Protein AF-0000000080749777 (afdb_homodimer)

Structure (mmCIF, N/CA/C/O backbone):
data_AF-0000000080749777-model_v1
#
loop_
_entity.id
_entity.type
_entity.pdbx_description
1 polymer 'Candida glabrata strain CBS138 chromosome D complete sequence'
#
loop_
_atom_site.group_PDB
_atom_site.id
_atom_site.type_symbol
_atom_site.label_atom_id
_atom_site.label_alt_id
_atom_site.label_comp_id
_atom_site.label_asym_id
_atom_site.label_entity_id
_atom_site.label_seq_id
_atom_site.pdbx_PDB_ins_code
_atom_site.Cartn_x
_atom_site.Cartn_y
_atom_site.Cartn_z
_atom_site.occupancy
_atom_site.B_iso_or_equiv
_atom_site.auth_seq_id
_atom_site.auth_comp_id
_atom_site.auth_asym_id
_atom_site.auth_atom_id
_atom_site.pdbx_PDB_model_num
ATOM 1 N N . MET A 1 1 ? -12.281 -10.703 10.578 1 94.44 1 MET A N 1
ATOM 2 C CA . MET A 1 1 ? -11.086 -11.383 10.086 1 94.44 1 MET A CA 1
ATOM 3 C C . MET A 1 1 ? -10.078 -10.383 9.539 1 94.44 1 MET A C 1
ATOM 5 O O . MET A 1 1 ? -10.461 -9.375 8.938 1 94.44 1 MET A O 1
ATOM 9 N N . LYS A 1 2 ? -8.875 -10.625 9.867 1 98.19 2 LYS A N 1
ATOM 10 C CA . LYS A 1 2 ? -7.801 -9.734 9.438 1 98.19 2 LYS A CA 1
ATOM 11 C C . LYS A 1 2 ? -6.789 -10.477 8.562 1 98.19 2 LYS A C 1
ATOM 13 O O . LYS A 1 2 ? -6.273 -11.523 8.961 1 98.19 2 LYS A O 1
ATOM 18 N N . VAL A 1 3 ? -6.469 -9.906 7.367 1 98.81 3 VAL A N 1
ATOM 19 C CA . VAL A 1 3 ? -5.488 -10.516 6.477 1 98.81 3 VAL A CA 1
ATOM 20 C C . VAL A 1 3 ? -4.129 -9.852 6.664 1 98.81 3 VAL A C 1
ATOM 22 O O . VAL A 1 3 ? -4.043 -8.633 6.836 1 98.81 3 VAL A O 1
ATOM 25 N N . GLY A 1 4 ? -3.109 -10.656 6.734 1 98.88 4 GLY A N 1
ATOM 26 C CA . GLY A 1 4 ? -1.73 -10.195 6.656 1 98.88 4 GLY A CA 1
ATOM 27 C C . GLY A 1 4 ? -1.115 -10.391 5.281 1 98.88 4 GLY A C 1
ATOM 28 O O . GLY A 1 4 ? -1.207 -11.477 4.703 1 98.88 4 GLY A O 1
ATOM 29 N N . ILE A 1 5 ? -0.534 -9.383 4.758 1 98.81 5 ILE A N 1
ATOM 30 C CA . ILE A 1 5 ? 0.085 -9.445 3.438 1 98.81 5 ILE A CA 1
ATOM 31 C C . ILE A 1 5 ? 1.6 -9.297 3.57 1 98.81 5 ILE A C 1
ATOM 33 O O . ILE A 1 5 ? 2.09 -8.297 4.09 1 98.81 5 ILE A O 1
ATOM 37 N N . ILE A 1 6 ? 2.295 -10.312 3.191 1 98.69 6 ILE A N 1
ATOM 38 C CA . ILE A 1 6 ? 3.721 -10.094 2.967 1 98.69 6 ILE A CA 1
ATOM 39 C C . ILE A 1 6 ? 3.93 -9.344 1.657 1 98.69 6 ILE A C 1
ATOM 41 O O . ILE A 1 6 ? 3.811 -9.914 0.574 1 98.69 6 ILE A O 1
ATOM 45 N N . GLY A 1 7 ? 4.199 -8.039 1.836 1 97.31 7 GLY A N 1
ATOM 46 C CA . GLY A 1 7 ? 4.441 -7.141 0.717 1 97.31 7 GLY A CA 1
ATOM 47 C C . GLY A 1 7 ? 5.906 -6.789 0.537 1 97.31 7 GLY A C 1
ATOM 48 O O . GLY A 1 7 ? 6.777 -7.43 1.124 1 97.31 7 GLY A O 1
ATOM 49 N N . GLY A 1 8 ? 6.156 -5.871 -0.365 1 93.38 8 GLY A N 1
ATOM 50 C CA . GLY A 1 8 ? 7.527 -5.543 -0.73 1 93.38 8 GLY A CA 1
ATOM 51 C C . GLY A 1 8 ? 8.109 -6.484 -1.765 1 93.38 8 GLY A C 1
ATOM 52 O O . GLY A 1 8 ? 9.234 -6.281 -2.236 1 93.38 8 GLY A O 1
ATOM 53 N N . ILE A 1 9 ? 7.465 -7.605 -2.033 1 93.12 9 ILE A N 1
ATOM 54 C CA . ILE A 1 9 ? 7.812 -8.5 -3.133 1 93.12 9 ILE A CA 1
ATOM 55 C C . ILE A 1 9 ? 7.312 -7.91 -4.453 1 93.12 9 ILE A C 1
ATOM 57 O O . ILE A 1 9 ? 6.559 -8.562 -5.18 1 93.12 9 ILE A O 1
ATOM 61 N N . GLY A 1 10 ? 7.727 -6.645 -4.633 1 90.44 10 GLY A N 1
ATOM 62 C CA . GLY A 1 10 ? 7.305 -5.668 -5.625 1 90.44 10 GLY A CA 1
ATOM 63 C C . GLY A 1 10 ? 6.359 -4.621 -5.066 1 90.44 10 GLY A C 1
ATOM 64 O O . GLY A 1 10 ? 5.215 -4.93 -4.73 1 90.44 10 GLY A O 1
ATOM 65 N N . PRO A 1 11 ? 6.871 -3.432 -4.824 1 93.25 11 PRO A N 1
ATOM 66 C CA . PRO A 1 11 ? 6.066 -2.344 -4.266 1 93.25 11 PRO A CA 1
ATOM 67 C C . PRO A 1 11 ? 4.777 -2.1 -5.047 1 93.25 11 PRO A C 1
ATOM 69 O O . PRO A 1 11 ? 3.719 -1.89 -4.453 1 93.25 11 PRO A O 1
ATOM 72 N N . GLU A 1 12 ? 4.859 -2.213 -6.371 1 91.81 12 GLU A N 1
ATOM 73 C CA . GLU A 1 12 ? 3.689 -2 -7.215 1 91.81 12 GLU A CA 1
ATOM 74 C C . GLU A 1 12 ? 2.66 -3.111 -7.023 1 91.81 12 GLU A C 1
ATOM 76 O O . GLU A 1 12 ? 1.458 -2.848 -6.961 1 91.81 12 GLU A O 1
ATOM 81 N N . ALA A 1 13 ? 3.148 -4.316 -6.941 1 93.38 13 ALA A N 1
ATOM 82 C CA . ALA A 1 13 ? 2.252 -5.441 -6.676 1 93.38 13 ALA A CA 1
ATOM 83 C C . ALA A 1 13 ? 1.589 -5.305 -5.309 1 93.38 13 ALA A C 1
ATOM 85 O O . ALA A 1 13 ? 0.398 -5.586 -5.16 1 93.38 13 ALA A O 1
ATOM 86 N N . THR A 1 14 ? 2.338 -4.848 -4.328 1 97.06 14 THR A N 1
ATOM 87 C CA . THR A 1 14 ? 1.826 -4.672 -2.975 1 97.06 14 THR A CA 1
ATOM 88 C C . THR A 1 14 ? 0.667 -3.68 -2.961 1 97.06 14 THR A C 1
ATOM 90 O O . THR A 1 14 ? -0.399 -3.969 -2.412 1 97.06 14 THR A O 1
ATOM 93 N N . THR A 1 15 ? 0.867 -2.5 -3.635 1 97.12 15 THR A N 1
ATOM 94 C CA . THR A 1 15 ? -0.174 -1.479 -3.639 1 97.12 15 THR A CA 1
ATOM 95 C C . THR A 1 15 ? -1.373 -1.932 -4.469 1 97.12 15 THR A C 1
ATOM 97 O O . THR A 1 15 ? -2.518 -1.61 -4.141 1 97.12 15 THR A O 1
ATOM 100 N N . HIS A 1 16 ? -1.115 -2.668 -5.516 1 94.94 16 HIS A N 1
ATOM 101 C CA . HIS A 1 16 ? -2.199 -3.225 -6.316 1 94.94 16 HIS A CA 1
ATOM 102 C C . HIS A 1 16 ? -3.074 -4.16 -5.488 1 94.94 16 HIS A C 1
ATOM 104 O O . HIS A 1 16 ? -4.301 -4.051 -5.508 1 94.94 16 HIS A O 1
ATOM 110 N N . TYR A 1 17 ? -2.447 -5.09 -4.746 1 97.75 17 TYR A N 1
ATOM 111 C CA . TYR A 1 17 ? -3.186 -5.992 -3.869 1 97.75 17 TYR A CA 1
ATOM 112 C C . TYR A 1 17 ? -3.996 -5.211 -2.842 1 97.75 17 TYR A C 1
ATOM 114 O O . TYR A 1 17 ? -5.188 -5.469 -2.654 1 97.75 17 TYR A O 1
ATOM 122 N N . TYR A 1 18 ? -3.346 -4.27 -2.201 1 98.31 18 TYR A N 1
ATOM 123 C CA . TYR A 1 18 ? -3.955 -3.479 -1.138 1 98.31 18 TYR A CA 1
ATOM 124 C C . TYR A 1 18 ? -5.234 -2.807 -1.623 1 98.31 18 TYR A C 1
ATOM 126 O O . TYR A 1 18 ? -6.297 -2.971 -1.018 1 98.31 18 TYR A O 1
ATOM 134 N N . ILE A 1 19 ? -5.195 -2.117 -2.754 1 97.69 19 ILE A N 1
ATOM 135 C CA . ILE A 1 19 ? -6.32 -1.354 -3.285 1 97.69 19 ILE A CA 1
ATOM 136 C C . ILE A 1 19 ? -7.383 -2.311 -3.818 1 97.69 19 ILE A C 1
ATOM 138 O O . ILE A 1 19 ? -8.578 -2.109 -3.59 1 97.69 19 ILE A O 1
ATOM 142 N N . SER A 1 20 ? -6.922 -3.357 -4.516 1 97.62 20 SER A N 1
ATOM 143 C CA . SER A 1 20 ? -7.859 -4.293 -5.125 1 97.62 20 SER A CA 1
ATOM 144 C C . SER A 1 20 ? -8.664 -5.039 -4.066 1 97.62 20 SER A C 1
ATOM 146 O O . SER A 1 20 ? -9.867 -5.254 -4.227 1 97.62 20 SER A O 1
ATOM 148 N N . ILE A 1 21 ? -8.023 -5.434 -2.949 1 98.56 21 ILE A N 1
ATOM 149 C CA . ILE A 1 21 ? -8.711 -6.125 -1.867 1 98.56 21 ILE A CA 1
ATOM 150 C C . ILE A 1 21 ? -9.781 -5.215 -1.273 1 98.56 21 ILE A C 1
ATOM 152 O O . ILE A 1 21 ? -10.914 -5.648 -1.044 1 98.56 21 ILE A O 1
ATOM 156 N N . ILE A 1 22 ? -9.453 -3.967 -1.083 1 98.19 22 ILE A N 1
ATOM 157 C CA . ILE A 1 22 ? -10.383 -3.006 -0.507 1 98.19 22 ILE A CA 1
ATOM 158 C C . ILE A 1 22 ? -11.602 -2.861 -1.418 1 98.19 22 ILE A C 1
ATOM 160 O O . ILE A 1 22 ? -12.742 -3.012 -0.97 1 98.19 22 ILE A O 1
ATOM 164 N N . LYS A 1 23 ? -11.336 -2.59 -2.691 1 97.5 23 LYS A N 1
ATOM 165 C CA . LYS A 1 23 ? -12.422 -2.359 -3.641 1 97.5 23 LYS A CA 1
ATOM 166 C C . LYS A 1 23 ? -13.328 -3.582 -3.75 1 97.5 23 LYS A C 1
ATOM 168 O O . LYS A 1 23 ? -14.547 -3.461 -3.684 1 97.5 23 LYS A O 1
ATOM 173 N N . GLN A 1 24 ? -12.727 -4.727 -3.883 1 98.12 24 GLN A N 1
ATOM 174 C CA . GLN A 1 24 ? -13.508 -5.953 -4.039 1 98.12 24 GLN A CA 1
ATOM 175 C C . GLN A 1 24 ? -14.25 -6.297 -2.756 1 98.12 24 GLN A C 1
ATOM 177 O O . GLN A 1 24 ? -15.367 -6.82 -2.803 1 98.12 24 GLN A O 1
ATOM 182 N N . PHE A 1 25 ? -13.695 -6.059 -1.608 1 98.38 25 PHE A N 1
ATOM 183 C CA . PHE A 1 25 ? -14.359 -6.281 -0.329 1 98.38 25 PHE A CA 1
ATOM 184 C C . PHE A 1 25 ? -15.602 -5.41 -0.204 1 98.38 25 PHE A C 1
ATOM 186 O O . PHE A 1 25 ? -16.672 -5.895 0.178 1 98.38 25 PHE A O 1
ATOM 193 N N . GLN A 1 26 ? -15.422 -4.156 -0.52 1 97.69 26 GLN A N 1
ATOM 194 C CA . GLN A 1 26 ? -16.547 -3.227 -0.47 1 97.69 26 GLN A CA 1
ATOM 195 C C . GLN A 1 26 ? -17.672 -3.672 -1.403 1 97.69 26 GLN A C 1
ATOM 197 O O . GLN A 1 26 ? -18.844 -3.602 -1.043 1 97.69 26 GLN A O 1
ATOM 202 N N . ASP A 1 27 ? -17.297 -4.109 -2.602 1 97.19 27 ASP A N 1
ATOM 203 C CA . ASP A 1 27 ? -18.281 -4.656 -3.531 1 97.19 27 ASP A CA 1
ATOM 204 C C . ASP A 1 27 ? -19 -5.855 -2.924 1 97.19 27 ASP A C 1
ATOM 206 O O . ASP A 1 27 ? -20.234 -5.969 -3.023 1 97.19 27 ASP A O 1
ATOM 210 N N . ALA A 1 28 ? -18.25 -6.727 -2.293 1 97.06 28 ALA A N 1
ATOM 211 C CA . ALA A 1 28 ? -18.781 -7.965 -1.742 1 97.06 28 ALA A CA 1
ATOM 212 C C . ALA A 1 28 ? -19.75 -7.68 -0.593 1 97.06 28 ALA A C 1
ATOM 214 O O . ALA A 1 28 ? -20.781 -8.344 -0.459 1 97.06 28 ALA A O 1
ATOM 215 N N . VAL A 1 29 ? -19.453 -6.707 0.212 1 96.31 29 VAL A N 1
ATOM 216 C CA . VAL A 1 29 ? -20.266 -6.426 1.382 1 96.31 29 VAL A CA 1
ATOM 217 C C . VAL A 1 29 ? -21.359 -5.414 1.019 1 96.31 29 VAL A C 1
ATOM 219 O O . VAL A 1 29 ? -22.266 -5.156 1.812 1 96.31 29 VAL A O 1
ATOM 222 N N . GLY A 1 30 ? -21.266 -4.77 -0.075 1 95.88 30 GLY A N 1
ATOM 223 C CA . GLY A 1 30 ? -22.281 -3.859 -0.574 1 95.88 30 GLY A CA 1
ATOM 224 C C . GLY A 1 30 ? -22.203 -2.484 0.061 1 95.88 30 GLY A C 1
ATOM 225 O O . GLY A 1 30 ? -23.234 -1.843 0.279 1 95.88 30 GLY A O 1
ATOM 226 N N . SER A 1 31 ? -21.031 -2.068 0.499 1 95.31 31 SER A N 1
ATOM 227 C CA . SER A 1 31 ? -20.875 -0.761 1.127 1 95.31 31 SER A CA 1
ATOM 228 C C . SER A 1 31 ? -19.516 -0.159 0.797 1 95.31 31 SER A C 1
ATOM 230 O O . SER A 1 31 ? -18.484 -0.842 0.878 1 95.31 31 SER A O 1
ATOM 232 N N . ASP A 1 32 ? -19.547 1.083 0.42 1 93.06 32 ASP A N 1
ATOM 233 C CA . ASP A 1 32 ? -18.297 1.794 0.178 1 93.06 32 ASP A CA 1
ATOM 234 C C . ASP A 1 32 ? -17.797 2.488 1.446 1 93.06 32 ASP A C 1
ATOM 236 O O . ASP A 1 32 ? -16.812 3.225 1.414 1 93.06 32 ASP A O 1
ATOM 240 N N . LYS A 1 33 ? -18.484 2.289 2.578 1 93.69 33 LYS A N 1
ATOM 241 C CA . LYS A 1 33 ? -18.156 2.975 3.828 1 93.69 33 LYS A CA 1
ATOM 242 C C . LYS A 1 33 ? -17.578 2.006 4.848 1 93.69 33 LYS A C 1
ATOM 244 O O . LYS A 1 33 ? -17.844 2.115 6.047 1 93.69 33 LYS A O 1
ATOM 249 N N . VAL A 1 34 ? -16.953 0.989 4.309 1 95.5 34 VAL A N 1
ATOM 250 C CA . VAL A 1 34 ? -16.25 0.031 5.16 1 95.5 34 VAL A CA 1
ATOM 251 C C . VAL A 1 34 ? -14.914 -0.342 4.527 1 95.5 34 VAL A C 1
ATOM 253 O O . VAL A 1 34 ? -14.781 -0.369 3.303 1 95.5 34 VAL A O 1
ATOM 256 N N . LEU A 1 35 ? -13.914 -0.545 5.324 1 97.38 35 LEU A N 1
ATOM 257 C CA . LEU A 1 35 ? -12.625 -1.068 4.887 1 97.38 35 LEU A CA 1
ATOM 258 C C . LEU A 1 35 ? -12.297 -2.369 5.609 1 97.38 35 LEU A C 1
ATOM 260 O O . LEU A 1 35 ? -12.578 -2.514 6.801 1 97.38 35 LEU A O 1
ATOM 264 N N . PRO A 1 36 ? -11.695 -3.344 4.902 1 97.69 36 PRO A N 1
ATOM 265 C CA . PRO A 1 36 ? -11.211 -4.543 5.594 1 97.69 36 PRO A CA 1
ATOM 266 C C . PRO A 1 36 ? -10.008 -4.262 6.496 1 97.69 36 PRO A C 1
ATOM 268 O O . PRO A 1 36 ? -9.242 -3.332 6.238 1 97.69 36 PRO A O 1
ATOM 271 N N . GLU A 1 37 ? -9.875 -4.996 7.531 1 95.62 37 GLU A N 1
ATOM 272 C CA . GLU A 1 37 ? -8.688 -4.93 8.367 1 95.62 37 GLU A CA 1
ATOM 273 C C . GLU A 1 37 ? -7.512 -5.656 7.711 1 95.62 37 GLU A C 1
ATOM 275 O O . GLU A 1 37 ? -7.629 -6.824 7.34 1 95.62 37 GLU A O 1
ATOM 280 N N . MET A 1 38 ? -6.422 -4.98 7.555 1 98.62 38 MET A N 1
ATOM 281 C CA . MET A 1 38 ? -5.254 -5.57 6.91 1 98.62 38 MET A CA 1
ATOM 282 C C . MET A 1 38 ? -3.969 -5.125 7.598 1 98.62 38 MET A C 1
ATOM 284 O O . MET A 1 38 ? -3.904 -4.023 8.148 1 98.62 38 MET A O 1
ATOM 288 N N . VAL A 1 39 ? -3.033 -5.949 7.594 1 98.88 39 VAL A N 1
ATOM 289 C CA . VAL A 1 39 ? -1.67 -5.574 7.949 1 98.88 39 VAL A CA 1
ATOM 290 C C . VAL A 1 39 ? -0.709 -6 6.844 1 98.88 39 VAL A C 1
ATOM 292 O O . VAL A 1 39 ? -0.831 -7.102 6.297 1 98.88 39 VAL A O 1
ATOM 295 N N . VAL A 1 40 ? 0.157 -5.109 6.414 1 98.88 40 VAL A N 1
ATOM 296 C CA . VAL A 1 40 ? 1.143 -5.367 5.371 1 98.88 40 VAL A CA 1
ATOM 297 C C . VAL A 1 40 ? 2.549 -5.344 5.969 1 98.88 40 VAL A C 1
ATOM 299 O O . VAL A 1 40 ? 2.949 -4.355 6.586 1 98.88 40 VAL A O 1
ATOM 302 N N . GLU A 1 41 ? 3.254 -6.422 5.902 1 98.81 41 GLU A N 1
ATOM 303 C CA . GLU A 1 41 ? 4.688 -6.484 6.176 1 98.81 41 GLU A CA 1
ATOM 304 C C . GLU A 1 41 ? 5.5 -6.359 4.891 1 98.81 41 GLU A C 1
ATOM 306 O O . GLU A 1 41 ? 5.562 -7.297 4.094 1 98.81 41 GLU A O 1
ATOM 311 N N . SER A 1 42 ? 6.086 -5.188 4.711 1 98.56 42 SER A N 1
ATOM 312 C CA . SER A 1 42 ? 6.828 -4.914 3.486 1 98.56 42 SER A CA 1
ATOM 313 C C . SER A 1 42 ? 8.305 -5.266 3.643 1 98.56 42 SER A C 1
ATOM 315 O O . SER A 1 42 ? 9.047 -4.555 4.32 1 98.56 42 SER A O 1
ATOM 317 N N . ILE A 1 43 ? 8.719 -6.285 2.971 1 98 43 ILE A N 1
ATOM 318 C CA . ILE A 1 43 ? 10.094 -6.754 3.078 1 98 43 ILE A CA 1
ATOM 319 C C . ILE A 1 43 ? 10.93 -6.184 1.93 1 98 43 ILE A C 1
ATOM 321 O O . ILE A 1 43 ? 10.398 -5.488 1.058 1 98 43 ILE A O 1
ATOM 325 N N . ASN A 1 44 ? 12.219 -6.395 2 1 97.5 44 ASN A N 1
ATOM 326 C CA . ASN A 1 44 ? 13.133 -6.027 0.924 1 97.5 44 ASN A CA 1
ATOM 327 C C . ASN A 1 44 ? 13.281 -7.152 -0.096 1 97.5 44 ASN A C 1
ATOM 329 O O . ASN A 1 44 ? 14.07 -8.078 0.105 1 97.5 44 ASN A O 1
ATOM 333 N N . MET A 1 45 ? 12.617 -7.016 -1.228 1 95.88 45 MET A N 1
ATOM 334 C CA . MET A 1 45 ? 12.594 -8.078 -2.229 1 95.88 45 MET A CA 1
ATOM 335 C C . MET A 1 45 ? 13.992 -8.336 -2.781 1 95.88 45 MET A C 1
ATOM 337 O O . MET A 1 45 ? 14.305 -9.453 -3.189 1 95.88 45 MET A O 1
ATOM 341 N N . TYR A 1 46 ? 14.805 -7.32 -2.865 1 95.5 46 TYR A N 1
ATOM 342 C CA . TYR A 1 46 ? 16.141 -7.477 -3.426 1 95.5 46 TYR A CA 1
ATOM 343 C C . TYR A 1 46 ? 17 -8.352 -2.531 1 95.5 46 TYR A C 1
ATOM 345 O O . TYR A 1 46 ? 17.828 -9.133 -3.02 1 95.5 46 TYR A O 1
ATOM 353 N N . HIS A 1 47 ? 16.828 -8.141 -1.251 1 96.62 47 HIS A N 1
ATOM 354 C CA . HIS A 1 47 ? 17.5 -9.039 -0.317 1 96.62 47 HIS A CA 1
ATOM 355 C C . HIS A 1 47 ? 17.031 -10.477 -0.514 1 96.62 47 HIS A C 1
ATOM 357 O O . HIS A 1 47 ? 17.859 -11.398 -0.537 1 96.62 47 HIS A O 1
ATOM 363 N N . MET A 1 48 ? 15.781 -10.727 -0.715 1 96.25 48 MET A N 1
ATOM 364 C CA . MET A 1 48 ? 15.219 -12.047 -0.981 1 96.25 48 MET A CA 1
ATOM 365 C C . MET A 1 48 ? 15.797 -12.641 -2.264 1 96.25 48 MET A C 1
ATOM 367 O O . MET A 1 48 ? 16.219 -13.797 -2.289 1 96.25 48 MET A O 1
ATOM 371 N N . PHE A 1 49 ? 15.852 -11.828 -3.32 1 93.88 49 PHE A N 1
ATOM 372 C CA . PHE A 1 49 ? 16.328 -12.289 -4.617 1 93.88 49 PHE A CA 1
ATOM 373 C C . PHE A 1 49 ? 17.812 -12.656 -4.543 1 93.88 49 PHE A C 1
ATOM 375 O O . PHE A 1 49 ? 18.25 -13.594 -5.207 1 93.88 49 PHE A O 1
ATOM 382 N N . GLU A 1 50 ? 18.547 -11.883 -3.762 1 95.75 50 GLU A N 1
ATOM 383 C CA . GLU A 1 50 ? 19.953 -12.203 -3.58 1 95.75 50 GLU A CA 1
ATOM 384 C C . GLU A 1 50 ? 20.125 -13.602 -2.99 1 95.75 50 GLU A C 1
ATOM 386 O O . GLU A 1 50 ? 20.969 -14.375 -3.461 1 95.75 50 GLU A O 1
ATOM 391 N N . MET A 1 51 ? 19.375 -13.859 -1.986 1 97.19 51 MET A N 1
ATOM 392 C CA . MET A 1 51 ? 19.438 -15.188 -1.372 1 97.19 51 MET A CA 1
ATOM 393 C C . MET A 1 51 ? 18.984 -16.266 -2.352 1 97.19 51 MET A C 1
ATOM 395 O O . MET A 1 51 ? 19.578 -17.344 -2.418 1 97.19 51 MET A O 1
ATOM 399 N N . LEU A 1 52 ? 17.953 -15.984 -3.137 1 93.69 52 LEU A N 1
ATOM 400 C CA . LEU A 1 52 ? 17.438 -16.938 -4.105 1 93.69 52 LEU A CA 1
ATOM 401 C C . LEU A 1 52 ? 18.469 -17.234 -5.188 1 93.69 52 LEU A C 1
ATOM 403 O O . LEU A 1 52 ? 18.625 -18.391 -5.598 1 93.69 52 LEU A O 1
ATOM 407 N N . GLU A 1 53 ? 19.094 -16.219 -5.629 1 92.38 53 GLU A N 1
ATOM 408 C CA . GLU A 1 53 ? 20.125 -16.359 -6.648 1 92.38 53 GLU A CA 1
ATOM 409 C C . GLU A 1 53 ? 21.25 -17.266 -6.164 1 92.38 53 GLU A C 1
ATOM 411 O O . GLU A 1 53 ? 21.859 -17.984 -6.953 1 92.38 53 GLU A O 1
ATOM 416 N N . GLN A 1 54 ? 21.484 -17.219 -4.91 1 95.81 54 GLN A N 1
ATOM 417 C CA . GLN A 1 54 ? 22.531 -18.047 -4.312 1 95.81 54 GLN A CA 1
ATOM 418 C C . GLN A 1 54 ? 21.984 -19.406 -3.881 1 95.81 54 GLN A C 1
ATOM 420 O O . GLN A 1 54 ? 22.688 -20.172 -3.217 1 95.81 54 GLN A O 1
ATOM 425 N N . ARG A 1 55 ? 20.812 -19.656 -4.117 1 94.69 55 ARG A N 1
ATOM 426 C CA . ARG A 1 55 ? 20.125 -20.906 -3.832 1 94.69 55 ARG A CA 1
ATOM 427 C C . ARG A 1 55 ? 20.078 -21.172 -2.332 1 94.69 55 ARG A C 1
ATOM 429 O O . ARG A 1 55 ? 20.188 -22.328 -1.9 1 94.69 55 ARG A O 1
ATOM 436 N N . GLN A 1 56 ? 20 -20.031 -1.65 1 97.25 56 GLN A N 1
ATOM 437 C CA . GLN A 1 56 ? 19.859 -20.125 -0.202 1 97.25 56 GLN A CA 1
ATOM 438 C C . GLN A 1 56 ? 18.391 -20.203 0.207 1 97.25 56 GLN A C 1
ATOM 440 O O . GLN A 1 56 ? 17.906 -19.344 0.932 1 97.25 56 GLN A O 1
ATOM 445 N N . TYR A 1 57 ? 17.766 -21.312 -0.082 1 96.81 57 TYR A N 1
ATOM 446 C CA . TYR A 1 57 ? 16.312 -21.469 0.047 1 96.81 57 TYR A CA 1
ATOM 447 C C . TYR A 1 57 ? 15.891 -21.469 1.512 1 96.81 57 TYR A C 1
ATOM 449 O O . TYR A 1 57 ? 14.828 -20.953 1.862 1 96.81 57 TYR A O 1
ATOM 457 N N . ASP A 1 58 ? 16.688 -22.031 2.354 1 98.06 58 ASP A N 1
ATOM 458 C CA . ASP A 1 58 ? 16.359 -22.047 3.777 1 98.06 58 ASP A CA 1
ATOM 459 C C . ASP A 1 58 ? 16.391 -20.625 4.355 1 98.06 58 ASP A C 1
ATOM 461 O O . ASP A 1 58 ? 15.555 -20.281 5.188 1 98.06 58 ASP A O 1
ATOM 465 N N . ASP A 1 59 ? 17.375 -19.844 3.922 1 98.38 59 ASP A N 1
ATOM 466 C CA . ASP A 1 59 ? 17.469 -18.453 4.363 1 98.38 59 ASP A CA 1
ATOM 467 C C . ASP A 1 59 ? 16.266 -17.641 3.865 1 98.38 59 ASP A C 1
ATOM 469 O O . ASP A 1 59 ? 15.742 -16.797 4.59 1 98.38 59 ASP A O 1
ATOM 473 N N . VAL A 1 60 ? 15.922 -17.906 2.619 1 98.19 60 VAL A N 1
ATOM 474 C CA . VAL A 1 60 ? 14.75 -17.234 2.061 1 98.19 60 VAL A CA 1
ATOM 475 C C . VAL A 1 60 ? 13.516 -17.578 2.889 1 98.19 60 VAL A C 1
ATOM 477 O O . VAL A 1 60 ? 12.742 -16.688 3.264 1 98.19 60 VAL A O 1
ATOM 480 N N . ALA A 1 61 ? 13.352 -18.859 3.195 1 98.56 61 ALA A N 1
ATOM 481 C CA . ALA A 1 61 ? 12.211 -19.312 3.98 1 98.56 61 ALA A CA 1
ATOM 482 C C . ALA A 1 61 ? 12.203 -18.672 5.363 1 98.56 61 ALA A C 1
ATOM 484 O O . ALA A 1 61 ? 11.148 -18.266 5.859 1 98.56 61 ALA A O 1
ATOM 485 N N . GLU A 1 62 ? 13.328 -18.562 5.996 1 98.62 62 GLU A N 1
ATOM 486 C CA . GLU A 1 62 ? 13.445 -17.938 7.309 1 98.62 62 GLU A CA 1
ATOM 487 C C . GLU A 1 62 ? 13.062 -16.469 7.246 1 98.62 62 GLU A C 1
ATOM 489 O O . GLU A 1 62 ? 12.344 -15.961 8.117 1 98.62 62 GLU A O 1
ATOM 494 N N . TYR A 1 63 ? 13.578 -15.836 6.246 1 98.44 63 TYR A N 1
ATOM 495 C CA . TYR A 1 63 ? 13.312 -14.414 6.047 1 98.44 63 TYR A CA 1
ATOM 496 C C . TYR A 1 63 ? 11.82 -14.148 5.891 1 98.44 63 TYR A C 1
ATOM 498 O O . TYR A 1 63 ? 11.273 -13.258 6.539 1 98.44 63 TYR A O 1
ATOM 506 N N . LEU A 1 64 ? 11.172 -14.938 5.109 1 98.56 64 LEU A N 1
ATOM 507 C CA . LEU A 1 64 ? 9.75 -14.773 4.832 1 98.56 64 LEU A CA 1
ATOM 508 C C . LEU A 1 64 ? 8.906 -15.258 6.012 1 98.56 64 LEU A C 1
ATOM 510 O O . LEU A 1 64 ? 7.844 -14.703 6.289 1 98.56 64 LEU A O 1
ATOM 514 N 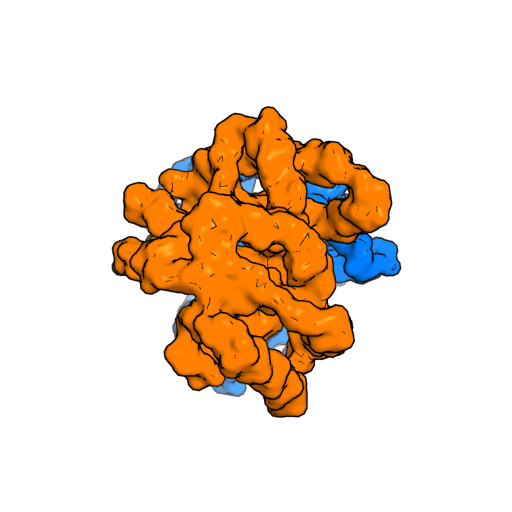N . ALA A 1 65 ? 9.383 -16.297 6.676 1 98.75 65 ALA A N 1
ATOM 515 C CA . ALA A 1 65 ? 8.688 -16.75 7.875 1 98.75 65 ALA A CA 1
ATOM 516 C C . ALA A 1 65 ? 8.695 -15.68 8.961 1 98.75 65 ALA A C 1
ATOM 518 O O . ALA A 1 65 ? 7.715 -15.531 9.695 1 98.75 65 ALA A O 1
ATOM 519 N N . HIS A 1 66 ? 9.82 -15.031 9.07 1 98.62 66 HIS A N 1
ATOM 520 C CA . HIS A 1 66 ? 9.891 -13.914 10.016 1 98.62 66 HIS A CA 1
ATOM 521 C C . HIS A 1 66 ? 8.828 -12.867 9.711 1 98.62 66 HIS A C 1
ATOM 523 O O . HIS A 1 66 ? 8.18 -12.352 10.625 1 98.62 66 HIS A O 1
ATOM 529 N N . ALA A 1 67 ? 8.672 -12.555 8.43 1 98.69 67 ALA A N 1
ATOM 530 C CA . ALA A 1 67 ? 7.637 -11.609 8.008 1 98.69 67 ALA A CA 1
ATOM 531 C C . ALA A 1 67 ? 6.246 -12.125 8.375 1 98.69 67 ALA A C 1
ATOM 533 O O . ALA A 1 67 ? 5.41 -11.367 8.875 1 98.69 67 ALA A O 1
ATOM 534 N N . ALA A 1 68 ? 6.016 -13.383 8.148 1 98.81 68 ALA A N 1
ATOM 535 C CA . ALA A 1 68 ? 4.73 -13.992 8.484 1 98.81 68 ALA A CA 1
ATOM 536 C C . ALA A 1 68 ? 4.473 -13.938 9.984 1 98.81 68 ALA A C 1
ATOM 538 O O . ALA A 1 68 ? 3.348 -13.664 10.414 1 98.81 68 ALA A O 1
ATOM 539 N N . CYS A 1 69 ? 5.477 -14.156 10.758 1 98.75 69 CYS A N 1
ATOM 540 C CA . CYS A 1 69 ? 5.348 -14.102 12.211 1 98.75 69 CYS A CA 1
ATOM 541 C C . CYS A 1 69 ? 5.008 -12.688 12.672 1 98.75 69 CYS A C 1
ATOM 543 O O . CYS A 1 69 ? 4.207 -12.516 13.594 1 98.75 69 CYS A O 1
ATOM 545 N N . ASN A 1 70 ? 5.66 -11.719 12.086 1 98.75 70 ASN A N 1
ATOM 546 C CA . ASN A 1 70 ? 5.32 -10.328 12.391 1 98.75 70 ASN A CA 1
ATOM 547 C C . ASN A 1 70 ? 3.854 -10.031 12.109 1 98.75 70 ASN A C 1
ATOM 549 O O . ASN A 1 70 ? 3.191 -9.344 12.891 1 98.75 70 ASN A O 1
ATOM 553 N N . LEU A 1 71 ? 3.357 -10.539 10.969 1 98.81 71 LEU A N 1
ATOM 554 C CA . LEU A 1 71 ? 1.946 -10.375 10.641 1 98.81 71 LEU A CA 1
ATOM 555 C C . LEU A 1 71 ? 1.061 -11 11.711 1 98.81 71 LEU A C 1
ATOM 557 O O . LEU A 1 71 ? 0.06 -10.406 12.117 1 98.81 71 LEU A O 1
ATOM 561 N N . GLN A 1 72 ? 1.448 -12.18 12.125 1 98.62 72 GLN A N 1
ATOM 562 C CA . GLN A 1 72 ? 0.701 -12.875 13.172 1 98.62 72 GLN A CA 1
ATOM 563 C C . GLN A 1 72 ? 0.686 -12.062 14.461 1 98.62 72 GLN A C 1
ATOM 565 O O . GLN A 1 72 ? -0.36 -11.922 15.102 1 98.62 72 GLN A O 1
ATOM 570 N N . LYS A 1 73 ? 1.808 -11.547 14.875 1 98.44 73 LYS A N 1
ATOM 571 C CA . LYS A 1 73 ? 1.921 -10.734 16.078 1 98.44 73 LYS A CA 1
ATOM 572 C C . LYS A 1 73 ? 1.046 -9.484 15.984 1 98.44 73 LYS A C 1
ATOM 574 O O . LYS A 1 73 ? 0.542 -9 17 1 98.44 73 LYS A O 1
ATOM 579 N N . ALA A 1 74 ? 0.859 -9.031 14.789 1 98.44 74 ALA A N 1
ATOM 580 C CA . ALA A 1 74 ? 0.052 -7.832 14.562 1 98.44 74 ALA A CA 1
ATOM 581 C C . ALA A 1 74 ? -1.434 -8.172 14.508 1 98.44 74 ALA A C 1
ATOM 583 O O . ALA A 1 74 ? -2.273 -7.293 14.312 1 98.44 74 ALA A O 1
ATOM 584 N N . GLY A 1 75 ? -1.74 -9.438 14.562 1 98.12 75 GLY A N 1
ATOM 585 C CA . GLY A 1 75 ? -3.131 -9.82 14.734 1 98.12 75 GLY A CA 1
ATOM 586 C C . GLY A 1 75 ? -3.744 -10.406 13.477 1 98.12 75 GLY A C 1
ATOM 587 O O . GLY A 1 75 ? -4.9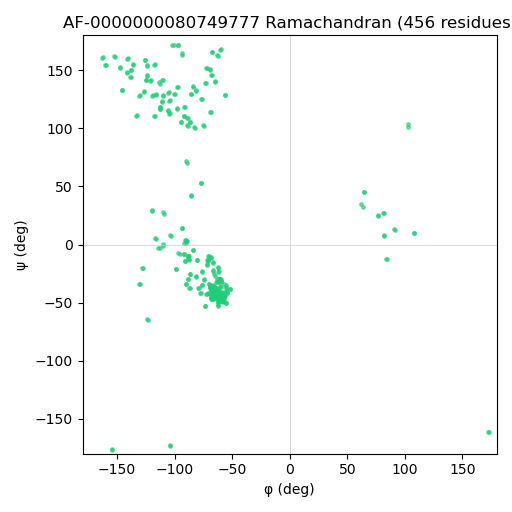57 -10.609 13.406 1 98.12 75 GLY A O 1
ATOM 588 N N . ALA A 1 76 ? -2.951 -10.703 12.445 1 98.69 76 ALA A N 1
ATOM 589 C CA . ALA A 1 76 ? -3.5 -11.305 11.234 1 98.69 76 ALA A CA 1
ATOM 590 C C . ALA A 1 76 ? -4.055 -12.703 11.531 1 98.69 76 ALA A C 1
ATOM 592 O O . ALA A 1 76 ? -3.457 -13.469 12.281 1 98.69 76 ALA A O 1
ATOM 593 N N . ASP A 1 77 ? -5.164 -13.016 10.93 1 98.56 77 ASP A N 1
ATOM 594 C CA . ASP A 1 77 ? -5.777 -14.336 11.055 1 98.56 77 ASP A CA 1
ATOM 595 C C . ASP A 1 77 ? -5.234 -15.297 10 1 98.56 77 ASP A C 1
ATOM 597 O O . ASP A 1 77 ? -5.23 -16.516 10.203 1 98.56 77 ASP A O 1
ATOM 601 N N . PHE A 1 78 ? -4.836 -14.789 8.852 1 98.69 78 PHE A N 1
ATOM 602 C CA . PHE A 1 78 ? -4.16 -15.531 7.793 1 98.69 78 PHE A CA 1
ATOM 603 C C . PHE A 1 78 ? -3.27 -14.602 6.973 1 98.69 78 PHE A C 1
ATOM 605 O O . PHE A 1 78 ? -3.389 -13.383 7.055 1 98.69 78 PHE A O 1
ATOM 612 N N . GLY A 1 79 ? -2.342 -15.234 6.246 1 98.75 79 GLY A N 1
ATOM 613 C CA . GLY A 1 79 ? -1.379 -14.445 5.492 1 98.75 79 GLY A CA 1
ATOM 614 C C . GLY A 1 79 ? -1.332 -14.812 4.02 1 98.75 79 GLY A C 1
ATOM 615 O O . GLY A 1 79 ? -1.773 -15.891 3.629 1 98.75 79 GLY A O 1
ATOM 616 N N . VAL A 1 80 ? -0.842 -13.906 3.248 1 98.69 80 VAL A N 1
ATOM 617 C CA . VAL A 1 80 ? -0.622 -14.109 1.82 1 98.69 80 VAL A CA 1
ATOM 618 C C . VAL A 1 80 ? 0.688 -13.453 1.399 1 98.69 80 VAL A C 1
ATOM 620 O O . VAL A 1 80 ? 1.221 -12.602 2.117 1 98.69 80 VAL A O 1
ATOM 623 N N . MET A 1 81 ? 1.211 -13.852 0.303 1 97.94 81 MET A N 1
ATOM 624 C CA . MET A 1 81 ? 2.357 -13.203 -0.325 1 97.94 81 MET A CA 1
ATOM 625 C C . MET A 1 81 ? 1.977 -12.617 -1.679 1 97.94 81 MET A C 1
ATOM 627 O O . MET A 1 81 ? 1.378 -13.305 -2.512 1 97.94 81 MET A O 1
ATOM 631 N N . CYS A 1 82 ? 2.311 -11.359 -1.879 1 95.12 82 CYS A N 1
ATOM 632 C CA . CYS A 1 82 ? 1.931 -10.688 -3.119 1 95.12 82 CYS A CA 1
ATOM 633 C C . CYS A 1 82 ? 2.961 -10.945 -4.211 1 95.12 82 CYS A C 1
ATOM 635 O O . CYS A 1 82 ? 3.354 -10.023 -4.93 1 95.12 82 CYS A O 1
ATOM 637 N N . GLY A 1 83 ? 3.484 -12.109 -4.387 1 92.12 83 GLY A N 1
ATOM 638 C CA . GLY A 1 83 ? 4.441 -12.516 -5.406 1 92.12 83 GLY A CA 1
ATOM 639 C C . GLY A 1 83 ? 4.48 -14.016 -5.629 1 92.12 83 GLY A C 1
ATOM 640 O O . GLY A 1 83 ? 4.246 -14.789 -4.703 1 92.12 83 GLY A O 1
ATOM 641 N N . ASN A 1 84 ? 4.887 -14.391 -6.809 1 91.06 84 ASN A N 1
ATOM 642 C CA . ASN A 1 84 ? 4.891 -15.797 -7.195 1 91.06 84 ASN A CA 1
ATOM 643 C C . ASN A 1 84 ? 6.184 -16.484 -6.785 1 91.06 84 ASN A C 1
ATOM 645 O O . ASN A 1 84 ? 6.16 -17.609 -6.281 1 91.06 84 ASN A O 1
ATOM 649 N N . THR A 1 85 ? 7.246 -15.727 -6.91 1 90.06 85 THR A N 1
ATOM 650 C CA . THR A 1 85 ? 8.578 -16.312 -6.793 1 90.06 85 THR A CA 1
ATOM 651 C C . THR A 1 85 ? 8.789 -16.906 -5.406 1 90.06 85 THR A C 1
ATOM 653 O O . THR A 1 85 ? 9.344 -18 -5.277 1 90.06 85 THR A O 1
ATOM 656 N N . PRO A 1 86 ? 8.297 -16.281 -4.406 1 94 86 PRO A N 1
ATOM 657 C CA . PRO A 1 86 ? 8.57 -16.828 -3.076 1 94 86 PRO A CA 1
ATOM 658 C C . PRO A 1 86 ? 7.824 -18.141 -2.816 1 94 86 PRO A C 1
ATOM 660 O O . PRO A 1 86 ? 8.109 -18.828 -1.837 1 94 86 PRO A O 1
ATOM 663 N N . HIS A 1 87 ? 6.93 -18.516 -3.645 1 95.88 87 HIS A N 1
ATOM 664 C CA . HIS A 1 87 ? 6.195 -19.766 -3.457 1 95.88 87 HIS A CA 1
ATOM 665 C C . HIS A 1 87 ? 7.102 -20.969 -3.648 1 95.88 87 HIS A C 1
ATOM 667 O O . HIS A 1 87 ? 6.727 -22.094 -3.303 1 95.88 87 HIS A O 1
ATOM 673 N N . ILE A 1 88 ? 8.305 -20.75 -4.172 1 95.19 88 ILE A N 1
ATOM 674 C CA . ILE A 1 88 ? 9.273 -21.828 -4.312 1 95.19 88 ILE A CA 1
ATOM 675 C C . ILE A 1 88 ? 9.625 -22.391 -2.936 1 95.19 88 ILE A C 1
ATOM 677 O O . ILE A 1 88 ? 10.023 -23.547 -2.812 1 95.19 88 ILE A O 1
ATOM 681 N N . VAL A 1 89 ? 9.43 -21.594 -1.881 1 97.12 89 VAL A N 1
ATOM 682 C CA . VAL A 1 89 ? 9.719 -22.047 -0.527 1 97.12 89 VAL A CA 1
ATOM 683 C C . VAL A 1 89 ? 8.445 -22 0.318 1 97.12 89 VAL A C 1
ATOM 685 O O . VAL A 1 89 ? 8.508 -21.812 1.535 1 97.12 89 VAL A O 1
ATOM 688 N N . PHE A 1 90 ? 7.293 -22.141 -0.214 1 97.62 90 PHE A N 1
ATOM 689 C CA . PHE A 1 90 ? 6.012 -21.938 0.454 1 97.62 90 PHE A CA 1
ATOM 690 C C . PHE A 1 90 ? 5.848 -22.891 1.623 1 97.62 90 PHE A C 1
ATOM 692 O O . PHE A 1 90 ? 5.52 -22.484 2.736 1 97.62 90 PHE A O 1
ATOM 699 N N . GLU A 1 91 ? 6.109 -24.156 1.365 1 96.75 91 GLU A N 1
ATOM 700 C CA . GLU A 1 91 ? 5.918 -25.172 2.4 1 96.75 91 GLU A CA 1
ATOM 701 C C . GLU A 1 91 ? 6.875 -24.953 3.568 1 96.75 91 GLU A C 1
ATOM 703 O O . GLU A 1 91 ? 6.516 -25.172 4.727 1 96.75 91 GLU A O 1
ATOM 708 N N . LYS A 1 92 ? 8.102 -24.562 3.225 1 97.75 92 LYS A N 1
ATOM 709 C CA . LYS A 1 92 ? 9.078 -24.281 4.27 1 97.75 92 LYS A CA 1
ATOM 710 C C . LYS A 1 92 ? 8.633 -23.109 5.141 1 97.75 92 LYS A C 1
ATOM 712 O O . LYS A 1 92 ? 8.805 -23.141 6.363 1 97.75 92 LYS A O 1
ATOM 717 N N . ILE A 1 93 ? 8.062 -22.062 4.539 1 98.38 93 ILE A N 1
ATOM 718 C CA . ILE A 1 93 ? 7.559 -20.906 5.281 1 98.38 93 ILE A CA 1
ATOM 719 C C . ILE A 1 93 ? 6.434 -21.344 6.215 1 98.38 93 ILE A C 1
ATOM 721 O O . ILE A 1 93 ? 6.445 -21.031 7.406 1 98.38 93 ILE A O 1
ATOM 725 N N . GLN A 1 94 ? 5.438 -22.109 5.629 1 97.88 94 GLN A N 1
ATOM 726 C CA . GLN A 1 94 ? 4.289 -22.547 6.406 1 97.88 94 GLN A CA 1
ATOM 727 C C . GLN A 1 94 ? 4.734 -23.359 7.625 1 97.88 94 GLN A C 1
ATOM 729 O O . GLN A 1 94 ? 4.133 -23.266 8.695 1 97.88 94 GLN A O 1
ATOM 734 N N . GLY A 1 95 ? 5.773 -24.094 7.484 1 97.69 95 GLY A N 1
ATOM 735 C CA . GLY A 1 95 ? 6.293 -24.922 8.562 1 97.69 95 GLY A CA 1
ATOM 736 C C . GLY A 1 95 ? 6.938 -24.109 9.672 1 97.69 95 GLY A C 1
ATOM 737 O O . GLY A 1 95 ? 7.152 -24.609 10.773 1 97.69 95 GLY A O 1
ATOM 738 N N . LYS A 1 96 ? 7.203 -22.859 9.453 1 97.62 96 LYS A N 1
ATOM 739 C CA . LYS A 1 96 ? 7.945 -22.031 10.406 1 97.62 96 LYS A CA 1
ATOM 740 C C . LYS A 1 96 ? 7.035 -20.984 11.055 1 97.62 96 LYS A C 1
ATOM 742 O O . LYS A 1 96 ? 7.496 -20.172 11.852 1 97.62 96 LYS A O 1
ATOM 747 N N . THR A 1 97 ? 5.773 -20.984 10.68 1 97.62 97 THR A N 1
ATOM 748 C CA . THR A 1 97 ? 4.82 -20.031 11.258 1 97.62 97 THR A CA 1
ATOM 749 C C . THR A 1 97 ? 3.492 -20.719 11.555 1 97.62 97 THR A C 1
ATOM 751 O O . THR A 1 97 ? 3.119 -21.688 10.883 1 97.62 97 THR A O 1
ATOM 754 N N . ASP A 1 98 ? 2.805 -20.25 12.555 1 98.06 98 ASP A N 1
ATOM 755 C CA . ASP A 1 98 ? 1.472 -20.766 12.875 1 98.06 98 ASP A CA 1
ATOM 756 C C . ASP A 1 98 ? 0.399 -20 12.102 1 98.06 98 ASP A C 1
ATOM 758 O O . ASP A 1 98 ? -0.776 -20.375 12.125 1 98.06 98 ASP A O 1
ATOM 762 N N . LEU A 1 99 ? 0.739 -18.906 11.453 1 98.62 99 LEU A N 1
ATOM 763 C CA . LEU A 1 99 ? -0.202 -18.172 10.625 1 98.62 99 LEU A CA 1
ATOM 764 C C . LEU A 1 99 ? -0.559 -18.953 9.367 1 98.62 99 LEU A C 1
ATOM 766 O O . LEU A 1 99 ? 0.313 -19.25 8.547 1 98.62 99 LEU A O 1
ATOM 770 N N . PRO A 1 100 ? -1.818 -19.375 9.258 1 98.69 100 PRO A N 1
ATOM 771 C CA . PRO A 1 100 ? -2.178 -20.031 7.996 1 98.69 100 PRO A CA 1
ATOM 772 C C . PRO A 1 100 ? -1.899 -19.156 6.773 1 98.69 100 PRO A C 1
ATOM 774 O O . PRO A 1 100 ? -2.291 -17.984 6.746 1 98.69 100 PRO A O 1
ATOM 777 N N . LEU A 1 101 ? -1.216 -19.672 5.805 1 98.69 101 LEU A N 1
ATOM 778 C CA . LEU A 1 101 ? -0.891 -18.938 4.59 1 98.69 101 LEU A CA 1
ATOM 779 C C . LEU A 1 101 ? -1.747 -19.406 3.42 1 98.69 101 LEU A C 1
ATOM 781 O O . LEU A 1 101 ? -1.919 -20.609 3.217 1 98.69 101 LEU A O 1
ATOM 785 N N . LEU A 1 102 ? -2.338 -18.516 2.705 1 98.5 102 LEU A N 1
ATOM 786 C CA . LEU A 1 102 ? -3.105 -18.781 1.494 1 98.5 102 LEU A CA 1
ATOM 787 C C . LEU A 1 102 ? -2.219 -18.688 0.257 1 98.5 102 LEU A C 1
ATOM 789 O O . LEU A 1 102 ? -1.718 -17.609 -0.073 1 98.5 102 LEU A O 1
ATOM 793 N N . SER A 1 103 ? -2.09 -19.75 -0.442 1 98.06 103 SER A N 1
ATOM 794 C CA . SER A 1 103 ? -1.168 -19.875 -1.565 1 98.06 103 SER A CA 1
ATOM 795 C C . SER A 1 103 ? -1.8 -19.375 -2.857 1 98.06 103 SER A C 1
ATOM 797 O O . SER A 1 103 ? -2.896 -19.797 -3.227 1 98.06 103 SER A O 1
ATOM 799 N N . MET A 1 104 ? -1.045 -18.5 -3.529 1 97.44 104 MET A N 1
ATOM 800 C CA . MET A 1 104 ? -1.451 -18.031 -4.848 1 97.44 104 MET A CA 1
ATOM 801 C C . MET A 1 104 ? -1.573 -19.188 -5.832 1 97.44 104 MET A C 1
ATOM 803 O O . MET A 1 104 ? -2.514 -19.234 -6.629 1 97.44 104 MET A O 1
ATOM 807 N N . VAL A 1 105 ? -0.658 -20.094 -5.75 1 97.38 105 VAL A N 1
ATOM 808 C CA . VAL A 1 105 ? -0.621 -21.25 -6.629 1 97.38 105 VAL A CA 1
ATOM 809 C C . VAL A 1 105 ? -1.836 -22.141 -6.363 1 97.38 105 VAL A C 1
ATOM 811 O O . VAL A 1 105 ? -2.533 -22.547 -7.301 1 97.38 105 VAL A O 1
ATOM 814 N N . GLN A 1 106 ? -2.121 -22.391 -5.105 1 97.62 106 GLN A N 1
ATOM 815 C CA . GLN A 1 106 ? -3.258 -23.234 -4.754 1 97.62 106 GLN A CA 1
ATOM 816 C C . GLN A 1 106 ? -4.574 -22.594 -5.172 1 97.62 106 GLN A C 1
ATOM 818 O O . GLN A 1 106 ? -5.488 -23.266 -5.641 1 97.62 106 GLN A O 1
ATOM 823 N N . CYS A 1 107 ? -4.676 -21.281 -4.961 1 98.06 107 CYS A N 1
ATOM 824 C CA . CYS A 1 107 ? -5.883 -20.578 -5.379 1 98.06 107 CYS A CA 1
ATOM 825 C C . CYS A 1 107 ? -6.121 -20.75 -6.875 1 98.06 107 CYS A C 1
ATOM 827 O O . CYS A 1 107 ? -7.254 -20.969 -7.305 1 98.06 107 CYS A O 1
ATOM 829 N N . SER A 1 108 ? -5.059 -20.609 -7.66 1 97.81 108 SER A N 1
ATOM 830 C CA . SER A 1 108 ? -5.152 -20.781 -9.102 1 97.81 108 SER A CA 1
ATOM 831 C C . SER A 1 108 ? -5.559 -22.203 -9.461 1 97.81 108 SER A C 1
ATOM 833 O O . SER A 1 108 ? -6.383 -22.422 -10.352 1 97.81 108 SER A O 1
ATOM 835 N N . LEU A 1 109 ? -4.973 -23.125 -8.758 1 98.31 109 LEU A N 1
ATOM 836 C CA . LEU A 1 109 ? -5.301 -24.531 -8.977 1 98.31 109 LEU A CA 1
ATOM 837 C C . LEU A 1 109 ? -6.773 -24.797 -8.68 1 98.31 109 LEU A C 1
ATOM 839 O O . LEU A 1 109 ? -7.449 -25.5 -9.445 1 98.31 109 LEU A O 1
ATOM 843 N N . ASP A 1 110 ? -7.254 -24.281 -7.594 1 98.5 110 ASP A N 1
ATOM 844 C CA . ASP A 1 110 ? -8.648 -24.484 -7.199 1 98.5 110 ASP A CA 1
ATOM 845 C C . ASP A 1 110 ? -9.594 -23.969 -8.281 1 98.5 110 ASP A C 1
ATOM 847 O O . ASP A 1 110 ? -10.594 -24.625 -8.594 1 98.5 110 ASP A O 1
ATOM 851 N N . VAL A 1 111 ? -9.273 -22.844 -8.836 1 98.25 111 VAL A N 1
ATOM 852 C CA . VAL A 1 111 ? -10.109 -22.25 -9.875 1 98.25 111 VAL A CA 1
ATOM 853 C C . VAL A 1 111 ? -10.055 -23.125 -11.133 1 98.25 111 VAL A C 1
ATOM 855 O O . VAL A 1 111 ? -11.094 -23.422 -11.727 1 98.25 111 VAL A O 1
ATOM 858 N N . ALA A 1 112 ? -8.867 -23.516 -11.523 1 98.56 112 ALA A N 1
ATOM 859 C CA . ALA A 1 112 ? -8.703 -24.375 -12.695 1 98.56 112 ALA A CA 1
ATOM 860 C C . ALA A 1 112 ? -9.492 -25.672 -12.547 1 98.56 112 ALA A C 1
ATOM 862 O O . ALA A 1 112 ? -10.18 -26.109 -13.477 1 98.56 112 ALA A O 1
ATOM 863 N N . SER A 1 113 ? -9.406 -26.234 -11.383 1 98.5 113 SER A N 1
ATOM 864 C CA . SER A 1 113 ? -10.102 -27.484 -11.094 1 98.5 113 SER A CA 1
ATOM 865 C C . SER A 1 113 ? -11.617 -27.297 -11.148 1 98.5 113 SER A C 1
ATOM 867 O O . SER A 1 113 ? -12.328 -28.125 -11.719 1 98.5 113 SER A O 1
ATOM 869 N N . ALA A 1 114 ? -12.07 -26.266 -10.562 1 98.19 114 ALA A N 1
ATOM 870 C CA . ALA A 1 114 ? -13.508 -25.969 -10.539 1 98.19 114 ALA A CA 1
ATOM 871 C C . ALA A 1 114 ? -14.047 -25.781 -11.953 1 98.19 114 ALA A C 1
ATOM 873 O O . ALA A 1 114 ? -15.203 -26.141 -12.234 1 98.19 114 ALA A O 1
ATOM 874 N N . MET A 1 115 ? -13.195 -25.312 -12.844 1 98 115 MET A N 1
ATOM 875 C CA . MET A 1 115 ? -13.602 -25.047 -14.219 1 98 115 MET A CA 1
ATOM 876 C C . MET A 1 115 ? -13.43 -26.297 -15.078 1 98 115 MET A C 1
ATOM 878 O O . MET A 1 115 ? -13.812 -26.297 -16.25 1 98 115 MET A O 1
ATOM 882 N N . GLY A 1 116 ? -12.797 -27.266 -14.516 1 98.38 116 GLY A N 1
ATOM 883 C CA . GLY A 1 116 ? -12.586 -28.5 -15.234 1 98.38 116 GLY A CA 1
ATOM 884 C C . GLY A 1 116 ? -11.484 -28.422 -16.266 1 98.38 116 GLY A C 1
ATOM 885 O O . GLY A 1 116 ? -11.492 -29.156 -17.266 1 98.38 116 GLY A O 1
ATOM 886 N N . LEU A 1 117 ? -10.555 -27.531 -16.109 1 98.56 117 LEU A N 1
ATOM 887 C CA . LEU A 1 117 ? -9.461 -27.375 -17.062 1 98.56 117 LEU A CA 1
ATOM 888 C C . LEU A 1 117 ? -8.469 -28.531 -16.969 1 98.56 117 LEU A C 1
ATOM 890 O O . LEU A 1 117 ? -8.273 -29.078 -15.883 1 98.56 117 LEU A O 1
ATOM 894 N N . LYS A 1 118 ? -7.828 -28.797 -18.094 1 98.5 118 LYS A N 1
ATOM 895 C CA . LYS A 1 118 ? -7 -30 -18.125 1 98.5 118 LYS A CA 1
ATOM 896 C C . LYS A 1 118 ? -5.609 -29.703 -18.672 1 98.5 118 LYS A C 1
ATOM 898 O O . LYS A 1 118 ? -4.641 -30.391 -18.328 1 98.5 118 LYS A O 1
ATOM 903 N N . ARG A 1 119 ? -5.473 -28.844 -19.562 1 98.75 119 ARG A N 1
ATOM 904 C CA . ARG A 1 119 ? -4.227 -28.5 -20.234 1 98.75 119 ARG A CA 1
ATOM 905 C C . ARG A 1 119 ? -4.027 -26.984 -20.281 1 98.75 119 ARG A C 1
ATOM 907 O O . ARG A 1 119 ? -4.691 -26.281 -21.062 1 98.75 119 ARG A O 1
ATOM 914 N N . LEU A 1 120 ? -3.029 -26.531 -19.531 1 98.75 120 LEU A N 1
ATOM 915 C CA . LEU A 1 120 ? -2.887 -25.094 -19.391 1 98.75 120 LEU A CA 1
ATOM 916 C C . LEU A 1 120 ? -1.483 -24.641 -19.797 1 98.75 120 LEU A C 1
ATOM 918 O O . LEU A 1 120 ? -0.501 -25.328 -19.484 1 98.75 120 LEU A O 1
ATOM 922 N N . ALA A 1 121 ? -1.402 -23.516 -20.453 1 98.69 121 ALA A N 1
ATOM 923 C CA . ALA A 1 121 ? -0.122 -22.844 -20.641 1 98.69 121 ALA A CA 1
ATOM 924 C C . ALA A 1 121 ? 0.226 -21.984 -19.422 1 98.69 121 ALA A C 1
ATOM 926 O O . ALA A 1 121 ? -0.648 -21.344 -18.828 1 98.69 121 ALA A O 1
ATOM 927 N N . LEU A 1 122 ? 1.44 -22.047 -18.984 1 98.38 122 LEU A N 1
ATOM 928 C CA . LEU A 1 122 ? 1.967 -21.172 -17.953 1 98.38 122 LEU A CA 1
ATOM 929 C C . LEU A 1 122 ? 2.896 -20.125 -18.547 1 98.38 122 LEU A C 1
ATOM 931 O O . LEU A 1 122 ? 3.922 -20.469 -19.141 1 98.38 122 LEU A O 1
ATOM 935 N N . LEU A 1 123 ? 2.449 -18.906 -18.422 1 98 123 LEU A N 1
ATOM 936 C CA . LEU A 1 123 ? 3.271 -17.797 -18.891 1 98 123 LEU A CA 1
ATOM 937 C C . LEU A 1 123 ? 3.791 -16.969 -17.719 1 98 123 LEU A C 1
ATOM 939 O O . LEU A 1 123 ? 3.074 -16.766 -16.734 1 98 123 LEU A O 1
ATOM 943 N N . GLY A 1 124 ? 5.027 -16.484 -17.766 1 96.38 124 GLY A N 1
ATOM 944 C CA . GLY A 1 124 ? 5.688 -15.656 -16.781 1 96.38 124 GLY A CA 1
ATOM 945 C C . GLY A 1 124 ? 7.156 -15.43 -17.078 1 96.38 124 GLY A C 1
ATOM 946 O O . GLY A 1 124 ? 7.594 -15.578 -18.219 1 96.38 124 GLY A O 1
ATOM 947 N N . THR A 1 125 ? 7.848 -15.047 -16.109 1 94.06 125 THR A N 1
ATOM 948 C CA . THR A 1 125 ? 9.297 -14.938 -16.266 1 94.06 125 THR A CA 1
ATOM 949 C C . THR A 1 125 ? 9.922 -16.328 -16.438 1 94.06 125 THR A C 1
ATOM 951 O O . THR A 1 125 ? 9.281 -17.344 -16.156 1 94.06 125 THR A O 1
ATOM 954 N N . LYS A 1 126 ? 11.164 -16.297 -16.875 1 94.56 126 LYS A N 1
ATOM 955 C CA . LYS A 1 126 ? 11.891 -17.562 -17.016 1 94.56 126 LYS A CA 1
ATOM 956 C C . LYS A 1 126 ? 11.898 -18.328 -15.695 1 94.56 126 LYS A C 1
ATOM 958 O O . LYS A 1 126 ? 11.758 -19.562 -15.695 1 94.56 126 LYS A O 1
ATOM 963 N N . PHE A 1 127 ? 12.008 -17.594 -14.602 1 91.12 127 PHE A N 1
ATOM 964 C CA . PHE A 1 127 ? 12.047 -18.234 -13.289 1 91.12 127 PHE A CA 1
ATOM 965 C C . PHE A 1 127 ? 10.773 -19.031 -13.047 1 91.12 127 PHE A C 1
ATOM 967 O O . PHE A 1 127 ? 10.844 -20.203 -12.641 1 91.12 127 PHE A O 1
ATOM 974 N N . THR A 1 128 ? 9.633 -18.438 -13.32 1 94.19 128 THR A N 1
ATOM 975 C CA . THR A 1 128 ? 8.344 -19.078 -13.094 1 94.19 128 THR A CA 1
ATOM 976 C C . THR A 1 128 ? 8.148 -20.266 -14.039 1 94.19 128 THR A C 1
ATOM 978 O O . THR A 1 128 ? 7.719 -21.344 -13.609 1 94.19 128 THR A O 1
ATOM 981 N N . MET A 1 129 ? 8.508 -20.078 -15.273 1 96.81 129 MET A N 1
ATOM 982 C CA . MET A 1 129 ? 8.234 -21.094 -16.297 1 96.81 129 MET A CA 1
ATOM 983 C C . MET A 1 129 ? 9.203 -22.266 -16.188 1 96.81 129 MET A C 1
ATOM 985 O O . MET A 1 129 ? 8.867 -23.391 -16.531 1 96.81 129 MET A O 1
ATOM 989 N N . GLN A 1 130 ? 10.367 -22.016 -15.578 1 95.19 130 GLN A N 1
ATOM 990 C CA . GLN A 1 130 ? 11.398 -23.047 -15.57 1 95.19 130 GLN A CA 1
ATOM 991 C C . GLN A 1 130 ? 11.406 -23.812 -14.25 1 95.19 130 GLN A C 1
ATOM 993 O O . GLN A 1 130 ? 11.961 -24.906 -14.164 1 95.19 130 GLN A O 1
ATOM 998 N N . ASN A 1 131 ? 10.859 -23.234 -13.211 1 92.62 131 ASN A N 1
ATOM 999 C CA . ASN A 1 131 ? 10.828 -23.922 -11.93 1 92.62 131 ASN A CA 1
ATOM 1000 C C . ASN A 1 131 ? 9.516 -24.688 -11.734 1 92.62 131 ASN A C 1
ATOM 1002 O O . ASN A 1 131 ? 8.531 -24.422 -12.414 1 92.62 131 ASN A O 1
ATOM 1006 N N . ASP A 1 132 ? 9.523 -25.594 -10.75 1 94.75 132 ASP A N 1
ATOM 1007 C CA . ASP A 1 132 ? 8.43 -26.562 -10.656 1 94.75 132 ASP A CA 1
ATOM 1008 C C . ASP A 1 132 ? 7.375 -26.109 -9.648 1 94.75 132 ASP A C 1
ATOM 1010 O O . ASP A 1 132 ? 6.277 -26.656 -9.602 1 94.75 132 ASP A O 1
ATOM 1014 N N . PHE A 1 133 ? 7.633 -25.078 -8.938 1 93.75 133 PHE A N 1
ATOM 1015 C CA . PHE A 1 133 ? 6.797 -24.734 -7.789 1 93.75 133 PHE A CA 1
ATOM 1016 C C . PHE A 1 133 ? 5.371 -24.422 -8.227 1 93.75 133 PHE A C 1
ATOM 1018 O O . PHE A 1 133 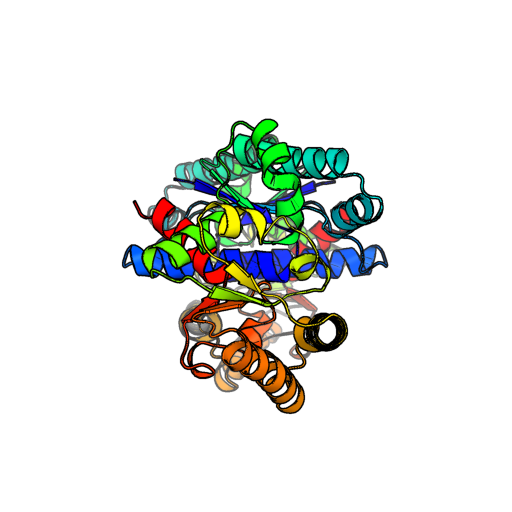? 4.422 -24.641 -7.469 1 93.75 133 PHE A O 1
ATOM 1025 N N . PHE A 1 134 ? 5.199 -23.906 -9.445 1 94.81 134 PHE A N 1
ATOM 1026 C CA . PHE A 1 134 ? 3.861 -23.609 -9.945 1 94.81 134 PHE A CA 1
ATOM 1027 C C . PHE A 1 134 ? 3.275 -24.812 -10.672 1 94.81 134 PHE A C 1
ATOM 1029 O O . PHE A 1 134 ? 2.078 -25.094 -10.562 1 94.81 134 PHE A O 1
ATOM 1036 N N . LYS A 1 135 ? 4.07 -25.609 -11.367 1 96.75 135 LYS A N 1
ATOM 1037 C CA . LYS A 1 135 ? 3.633 -26.719 -12.211 1 96.75 135 LYS A CA 1
ATOM 1038 C C . LYS A 1 135 ? 3.244 -27.938 -11.375 1 96.75 135 LYS A C 1
ATOM 1040 O O . LYS A 1 135 ? 2.207 -28.562 -11.617 1 96.75 135 LYS A O 1
ATOM 1045 N N . ARG A 1 136 ? 4.008 -28.203 -10.406 1 96.44 136 ARG A N 1
ATOM 1046 C CA . ARG A 1 136 ? 3.922 -29.453 -9.672 1 96.44 136 ARG A CA 1
ATOM 1047 C C . ARG A 1 136 ? 2.547 -29.625 -9.039 1 96.44 136 ARG A C 1
ATOM 1049 O O . ARG A 1 136 ? 1.902 -30.672 -9.203 1 96.44 136 ARG A O 1
ATOM 1056 N N . PRO A 1 137 ? 2.006 -28.625 -8.344 1 97.19 137 PRO A N 1
ATOM 1057 C CA . PRO A 1 137 ? 0.677 -28.797 -7.75 1 97.19 137 PRO A CA 1
ATOM 1058 C C . PRO A 1 137 ? -0.4 -29.094 -8.797 1 97.19 137 PRO A C 1
ATOM 1060 O O . PRO A 1 137 ? -1.306 -29.891 -8.547 1 97.19 137 PRO A O 1
ATOM 1063 N N . PHE A 1 138 ? -0.296 -28.516 -9.914 1 98.12 138 PHE A N 1
ATOM 1064 C CA . PHE A 1 138 ? -1.265 -28.734 -10.984 1 98.12 138 PHE A CA 1
ATOM 1065 C C . PHE A 1 138 ? -1.15 -30.156 -11.531 1 98.12 138 PHE A C 1
ATOM 1067 O O . PHE A 1 138 ? -2.158 -30.844 -11.695 1 98.12 138 PHE A O 1
ATOM 1074 N N . GLU A 1 139 ? 0.09 -30.5 -11.766 1 97.88 139 GLU A N 1
ATOM 1075 C CA . GLU A 1 139 ? 0.33 -31.828 -12.328 1 97.88 139 GLU A CA 1
ATOM 1076 C C . GLU A 1 139 ? -0.112 -32.938 -11.359 1 97.88 139 GLU A C 1
ATOM 1078 O O . GLU A 1 139 ? -0.687 -33.938 -11.781 1 97.88 139 GLU A O 1
ATOM 1083 N N . MET A 1 140 ? 0.099 -32.719 -10.133 1 97.62 140 MET A N 1
ATOM 1084 C CA . MET A 1 140 ? -0.319 -33.656 -9.109 1 97.62 140 MET A CA 1
ATOM 1085 C C . MET A 1 140 ? -1.839 -33.781 -9.047 1 97.62 140 MET A C 1
ATOM 1087 O O . MET A 1 140 ? -2.379 -34.812 -8.68 1 97.62 140 MET A O 1
ATOM 1091 N N . ALA A 1 141 ? -2.549 -32.75 -9.445 1 97.94 141 ALA A N 1
ATOM 1092 C CA . ALA A 1 141 ? -4.008 -32.719 -9.445 1 97.94 141 ALA A CA 1
ATOM 1093 C C . ALA A 1 141 ? -4.57 -33.219 -10.781 1 97.94 141 ALA A C 1
ATOM 1095 O O . ALA A 1 141 ? -5.781 -33.156 -11 1 97.94 141 ALA A O 1
ATOM 1096 N N . GLY A 1 142 ? -3.674 -33.594 -11.648 1 98.19 142 GLY A N 1
ATOM 1097 C CA . GLY A 1 142 ? -4.098 -34.156 -12.922 1 98.19 142 GLY A CA 1
ATOM 1098 C C . GLY A 1 142 ? -4.258 -33.094 -14.008 1 98.19 142 GLY A C 1
ATOM 1099 O O . GLY A 1 142 ? -4.875 -33.375 -15.047 1 98.19 142 GLY A O 1
ATOM 1100 N N . ILE A 1 143 ? -3.771 -31.922 -13.797 1 98.56 143 ILE A N 1
ATOM 1101 C CA . ILE A 1 143 ? -3.811 -30.859 -14.797 1 98.56 143 ILE A CA 1
ATOM 1102 C C . ILE A 1 143 ? -2.426 -30.688 -15.414 1 98.56 143 ILE A C 1
ATOM 1104 O O . ILE A 1 143 ? -1.444 -30.453 -14.703 1 98.56 143 ILE A O 1
ATOM 1108 N N . SER A 1 144 ? -2.336 -30.797 -16.719 1 98.62 144 SER A N 1
ATOM 1109 C CA . SER A 1 144 ? -1.058 -30.656 -17.406 1 98.62 144 SER A CA 1
ATOM 1110 C C . SER A 1 144 ? -0.698 -29.188 -17.609 1 98.62 144 SER A C 1
ATOM 1112 O O . SER A 1 144 ? -1.525 -28.391 -18.062 1 98.62 144 SER A O 1
ATOM 1114 N N . ILE A 1 145 ? 0.522 -28.859 -17.297 1 98.62 145 ILE A N 1
ATOM 1115 C CA . ILE A 1 145 ? 1.029 -27.516 -17.516 1 98.62 145 ILE A CA 1
ATOM 1116 C C . ILE A 1 145 ? 2.062 -27.531 -18.641 1 98.62 145 ILE A C 1
ATOM 1118 O O . ILE A 1 145 ? 3.002 -28.328 -18.625 1 98.62 145 ILE A O 1
ATOM 1122 N N . TYR A 1 146 ? 1.844 -26.656 -19.578 1 98.5 146 TYR A N 1
ATOM 1123 C CA . TYR A 1 146 ? 2.77 -26.484 -20.703 1 98.5 146 TYR A CA 1
ATOM 1124 C C . TYR A 1 146 ? 3.439 -25.125 -20.641 1 98.5 146 TYR A C 1
ATOM 1126 O O . TYR A 1 146 ? 2.801 -24.125 -20.297 1 98.5 146 TYR A O 1
ATOM 1134 N N . THR A 1 147 ? 4.703 -25.078 -20.938 1 98.56 147 THR A N 1
ATOM 1135 C CA . THR A 1 147 ? 5.438 -23.828 -21.078 1 98.56 147 THR A CA 1
ATOM 1136 C C . THR A 1 147 ? 5.98 -23.672 -22.484 1 98.56 147 THR A C 1
ATOM 1138 O O . THR A 1 147 ? 6.133 -24.672 -23.219 1 98.56 147 THR A O 1
ATOM 1141 N N . PRO A 1 148 ? 6.188 -22.453 -22.891 1 98.5 148 PRO A N 1
ATOM 1142 C CA . PRO A 1 148 ? 6.77 -22.25 -24.219 1 98.5 148 PRO A CA 1
ATOM 1143 C C . PRO A 1 148 ? 8.148 -22.891 -24.359 1 98.5 148 PRO A C 1
ATOM 1145 O O . PRO A 1 148 ? 8.742 -23.328 -23.375 1 98.5 148 PRO A O 1
ATOM 1148 N N . SER A 1 149 ? 8.633 -22.969 -25.656 1 98.06 149 SER A N 1
ATOM 1149 C CA . SER A 1 149 ? 9.984 -23.453 -25.922 1 98.06 149 SER A CA 1
ATOM 1150 C C . SER A 1 149 ? 11.031 -22.531 -25.281 1 98.06 149 SER A C 1
ATOM 1152 O O . SER A 1 149 ? 10.727 -21.406 -24.906 1 98.06 149 SER A O 1
ATOM 1154 N N . PRO A 1 150 ? 12.242 -23.016 -25.125 1 97.75 150 PRO A N 1
ATOM 1155 C CA . PRO A 1 150 ? 13.281 -22.188 -24.5 1 97.75 150 PRO A CA 1
ATOM 1156 C C . PRO A 1 150 ? 13.469 -20.844 -25.188 1 97.75 150 PRO A C 1
ATOM 1158 O O . PRO A 1 150 ? 13.625 -19.828 -24.516 1 97.75 150 PRO A O 1
ATOM 1161 N N . VAL A 1 151 ? 13.406 -20.859 -26.484 1 98 151 VAL A N 1
ATOM 1162 C CA . VAL A 1 151 ? 13.57 -19.625 -27.25 1 98 151 VAL A CA 1
ATOM 1163 C C . VAL A 1 151 ? 12.383 -18.688 -26.984 1 98 151 VAL A C 1
ATOM 1165 O O . VAL A 1 151 ? 12.562 -17.484 -26.812 1 98 151 VAL A O 1
ATOM 1168 N N . GLU A 1 152 ? 11.25 -19.297 -26.953 1 98.31 152 GLU A N 1
ATOM 1169 C CA . GLU A 1 152 ? 10.047 -18.5 -26.703 1 98.31 152 GLU A CA 1
ATOM 1170 C C . GLU A 1 152 ? 10.023 -17.984 -25.266 1 98.31 152 GLU A C 1
ATOM 1172 O O . GLU A 1 152 ? 9.562 -16.859 -25.016 1 98.31 152 GLU A O 1
ATOM 1177 N N . GLN A 1 153 ? 10.492 -18.781 -24.297 1 98.25 153 GLN A N 1
ATOM 1178 C CA . GLN A 1 153 ? 10.586 -18.344 -22.922 1 98.25 153 GLN A CA 1
ATOM 1179 C C . GLN A 1 153 ? 11.492 -17.125 -22.781 1 98.25 153 GLN A C 1
ATOM 1181 O O . GLN A 1 153 ? 11.18 -16.203 -22.031 1 98.25 153 GLN A O 1
ATOM 1186 N N . GLU A 1 154 ? 12.578 -17.172 -23.5 1 97.94 154 GLU A N 1
ATOM 1187 C CA . GLU A 1 154 ? 13.484 -16.031 -23.5 1 97.94 154 GLU A CA 1
ATOM 1188 C C . GLU A 1 154 ? 12.797 -14.781 -24.047 1 97.94 154 GLU A C 1
ATOM 1190 O O . GLU A 1 154 ? 12.953 -13.688 -23.484 1 97.94 154 GLU A O 1
ATOM 1195 N N . THR A 1 155 ? 12.094 -15.016 -25.094 1 98.19 155 THR A N 1
ATOM 1196 C CA . THR A 1 155 ? 11.367 -13.906 -25.703 1 98.19 155 THR A CA 1
ATOM 1197 C C . THR A 1 155 ? 10.344 -13.328 -24.734 1 98.19 155 THR A C 1
ATOM 1199 O O . THR A 1 155 ? 10.289 -12.109 -24.531 1 98.19 155 THR A O 1
ATOM 1202 N N . ILE A 1 156 ? 9.57 -14.164 -24.078 1 98.06 156 ILE A N 1
ATOM 1203 C CA . ILE A 1 156 ? 8.547 -13.734 -23.141 1 98.06 156 ILE A CA 1
ATOM 1204 C C . ILE A 1 156 ? 9.188 -13.031 -21.953 1 98.06 156 ILE A C 1
ATOM 1206 O O . ILE A 1 156 ? 8.742 -11.953 -21.547 1 98.06 156 ILE A O 1
ATOM 1210 N N . HIS A 1 157 ? 10.273 -13.609 -21.453 1 97.38 157 HIS A N 1
ATOM 1211 C CA . HIS A 1 157 ? 11.016 -13.023 -20.328 1 97.38 157 HIS A CA 1
ATOM 1212 C C . HIS A 1 157 ? 11.484 -11.609 -20.656 1 97.38 157 HIS A C 1
ATOM 1214 O O . HIS A 1 157 ? 11.312 -10.688 -19.859 1 97.38 157 HIS A O 1
ATOM 1220 N N . GLN A 1 158 ? 11.984 -11.43 -21.859 1 97.06 158 GLN A N 1
ATOM 1221 C CA . GLN A 1 158 ? 12.5 -10.133 -22.281 1 97.06 158 GLN A CA 1
ATOM 1222 C C . GLN A 1 158 ? 11.375 -9.109 -22.422 1 97.06 158 GLN A C 1
ATOM 1224 O O . GLN A 1 158 ? 11.547 -7.941 -22.078 1 97.06 158 GLN A O 1
ATOM 1229 N N . LYS A 1 159 ? 10.234 -9.57 -22.938 1 97.62 159 LYS A N 1
ATOM 1230 C CA . LYS A 1 159 ? 9.086 -8.672 -23.078 1 97.62 159 LYS A CA 1
ATOM 1231 C C . LYS A 1 159 ? 8.562 -8.242 -21.703 1 97.62 159 LYS A C 1
ATOM 1233 O O . LYS A 1 159 ? 8.188 -7.09 -21.516 1 97.62 159 LYS A O 1
ATOM 1238 N N . ILE A 1 160 ? 8.625 -9.141 -20.719 1 95.62 160 ILE A N 1
ATOM 1239 C CA . ILE A 1 160 ? 8.125 -8.844 -19.375 1 95.62 160 ILE A CA 1
ATOM 1240 C C . ILE A 1 160 ? 9.086 -7.891 -18.672 1 95.62 160 ILE A C 1
ATOM 1242 O O . ILE A 1 160 ? 8.695 -6.805 -18.25 1 95.62 160 ILE A O 1
ATOM 1246 N N . VAL A 1 161 ? 10.359 -8.227 -18.625 1 93.25 161 VAL A N 1
ATOM 1247 C CA . VAL A 1 161 ? 11.352 -7.523 -17.812 1 93.25 161 VAL A CA 1
ATOM 1248 C C . VAL A 1 161 ? 11.781 -6.246 -18.531 1 93.25 161 VAL A C 1
ATOM 1250 O O . VAL A 1 161 ? 11.961 -5.203 -17.891 1 93.25 161 VAL A O 1
ATOM 1253 N N . GLY A 1 162 ? 11.883 -6.316 -19.797 1 92.75 162 GLY A N 1
ATOM 1254 C CA . GLY A 1 162 ? 12.422 -5.199 -20.562 1 92.75 162 GLY A CA 1
ATOM 1255 C C . GLY A 1 162 ? 11.375 -4.168 -20.938 1 92.75 162 GLY A C 1
ATOM 1256 O O . GLY A 1 162 ? 11.695 -2.994 -21.141 1 92.75 162 GLY A O 1
ATOM 1257 N N . GLU A 1 163 ? 10.062 -4.613 -21.016 1 95.69 163 GLU A N 1
ATOM 1258 C CA . GLU A 1 163 ? 9.023 -3.713 -21.516 1 95.69 163 GLU A CA 1
ATOM 1259 C C . GLU A 1 163 ? 7.902 -3.557 -20.484 1 95.69 163 GLU A C 1
ATOM 1261 O O . GLU A 1 163 ? 7.773 -2.506 -19.844 1 95.69 163 GLU A O 1
ATOM 1266 N N . LEU A 1 164 ? 7.219 -4.594 -20.203 1 93.44 164 LEU A N 1
ATOM 1267 C CA . LEU A 1 164 ? 5.988 -4.523 -19.422 1 93.44 164 LEU A CA 1
ATOM 1268 C C . LEU A 1 164 ? 6.258 -3.994 -18.016 1 93.44 164 LEU A C 1
ATOM 1270 O O . LEU A 1 164 ? 5.492 -3.18 -17.5 1 93.44 164 LEU A O 1
ATOM 1274 N N . GLU A 1 165 ? 7.367 -4.422 -17.391 1 89.06 165 GLU A N 1
ATOM 1275 C CA . GLU A 1 165 ? 7.723 -3.945 -16.062 1 89.06 165 GLU A CA 1
ATOM 1276 C C . GLU A 1 165 ? 7.977 -2.441 -16.062 1 89.06 165 GLU A C 1
ATOM 1278 O O . GLU A 1 165 ? 7.918 -1.795 -15.016 1 89.06 165 GLU A O 1
ATOM 1283 N N . ASN A 1 166 ? 8.219 -1.977 -17.25 1 88.81 166 ASN A N 1
ATOM 1284 C CA . ASN A 1 166 ? 8.508 -0.554 -17.375 1 88.81 166 ASN A CA 1
ATOM 1285 C C . ASN A 1 166 ? 7.32 0.218 -17.922 1 88.81 166 ASN A C 1
ATOM 1287 O O . ASN A 1 166 ? 7.461 1.367 -18.344 1 88.81 166 ASN A O 1
ATOM 1291 N N . GLY A 1 167 ? 6.262 -0.452 -18.031 1 89.81 167 GLY A N 1
ATOM 1292 C CA . GLY A 1 167 ? 5.039 0.193 -18.484 1 89.81 167 GLY A CA 1
ATOM 1293 C C . GLY A 1 167 ? 4.945 0.324 -19.984 1 89.81 167 GLY A C 1
ATOM 1294 O O . GLY A 1 167 ? 4.098 1.06 -20.5 1 89.81 167 GLY A O 1
ATOM 1295 N N . ILE A 1 168 ? 5.836 -0.263 -20.609 1 93.19 168 ILE A N 1
ATOM 1296 C CA . ILE A 1 168 ? 5.855 -0.229 -22.078 1 93.19 168 ILE A CA 1
ATOM 1297 C C . ILE A 1 168 ? 4.98 -1.352 -22.625 1 93.19 168 ILE A C 1
ATOM 1299 O O . ILE A 1 168 ? 5.367 -2.521 -22.594 1 93.19 168 ILE A O 1
ATOM 1303 N N . VAL A 1 169 ? 3.785 -1.009 -23.141 1 95.5 169 VAL A N 1
ATOM 1304 C CA . VAL A 1 169 ? 2.805 -1.921 -23.719 1 95.5 169 VAL A CA 1
ATOM 1305 C C . VAL A 1 169 ? 2.592 -1.585 -25.188 1 95.5 169 VAL A C 1
ATOM 1307 O O . VAL A 1 169 ? 1.997 -0.555 -25.516 1 95.5 169 VAL A O 1
ATOM 1310 N N . THR A 1 170 ? 3.023 -2.42 -26.016 1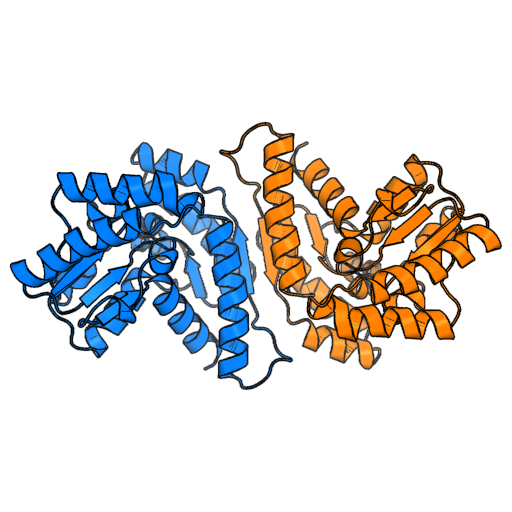 97.06 170 THR A N 1
ATOM 1311 C CA . THR A 1 170 ? 3 -2.121 -27.438 1 97.06 170 THR A CA 1
ATOM 1312 C C . THR A 1 170 ? 2.236 -3.197 -28.203 1 97.06 170 THR A C 1
ATOM 1314 O O . THR A 1 170 ? 2.203 -4.355 -27.797 1 97.06 170 THR A O 1
ATOM 1317 N N . PRO A 1 171 ? 1.711 -2.789 -29.359 1 97 171 PRO A N 1
ATOM 1318 C CA . PRO A 1 171 ? 1.05 -3.783 -30.203 1 97 171 PRO A CA 1
ATOM 1319 C C . PRO A 1 171 ? 1.999 -4.887 -30.672 1 97 171 PRO A C 1
ATOM 1321 O O . PRO A 1 171 ? 1.583 -6.035 -30.828 1 97 171 PRO A O 1
ATOM 1324 N N . ASP A 1 172 ? 3.193 -4.539 -30.844 1 97.69 172 ASP A N 1
ATOM 1325 C CA . ASP A 1 172 ? 4.18 -5.523 -31.281 1 97.69 172 ASP A CA 1
ATOM 1326 C C . ASP A 1 172 ? 4.406 -6.582 -30.203 1 97.69 172 ASP A C 1
ATOM 1328 O O . ASP A 1 172 ? 4.449 -7.777 -30.5 1 97.69 172 ASP A O 1
ATOM 1332 N N . THR A 1 173 ? 4.539 -6.176 -29.031 1 98 173 THR A N 1
ATOM 1333 C CA . THR A 1 173 ? 4.691 -7.102 -27.922 1 98 173 THR A CA 1
ATOM 1334 C C . THR A 1 173 ? 3.473 -8.008 -27.797 1 98 173 THR A C 1
ATOM 1336 O O . THR A 1 173 ? 3.607 -9.227 -27.625 1 98 173 THR A O 1
ATOM 1339 N N . LYS A 1 174 ? 2.256 -7.441 -27.906 1 97.88 174 LYS A N 1
ATOM 1340 C CA . LYS A 1 174 ? 1.031 -8.234 -27.828 1 97.88 174 LYS A CA 1
ATOM 1341 C C . LYS A 1 174 ? 0.981 -9.281 -28.938 1 97.88 174 LYS A C 1
ATOM 1343 O O . LYS A 1 174 ? 0.658 -10.438 -28.688 1 97.88 174 LYS A O 1
ATOM 1348 N N . SER A 1 175 ? 1.356 -8.812 -30.125 1 98.31 175 SER A N 1
ATOM 1349 C CA . SER A 1 175 ? 1.336 -9.719 -31.266 1 98.31 175 SER A CA 1
ATOM 1350 C C . SER A 1 175 ? 2.305 -10.875 -31.078 1 98.31 175 SER A C 1
ATOM 1352 O O . SER A 1 175 ? 1.98 -12.023 -31.391 1 98.31 175 SER A O 1
ATOM 1354 N N . THR A 1 176 ? 3.443 -10.555 -30.609 1 98.44 176 THR A N 1
ATOM 1355 C CA . THR A 1 176 ? 4.457 -11.578 -30.359 1 98.44 176 THR A CA 1
ATOM 1356 C C . THR A 1 176 ? 3.959 -12.602 -29.344 1 98.44 176 THR A C 1
ATOM 1358 O O . THR A 1 176 ? 4.062 -13.805 -29.578 1 98.44 176 THR A O 1
ATOM 1361 N N . LEU A 1 177 ? 3.398 -12.141 -28.297 1 98.56 177 LEU A N 1
ATOM 1362 C CA . LEU A 1 177 ? 2.904 -13.031 -27.25 1 98.56 177 LEU A CA 1
ATOM 1363 C C . LEU A 1 177 ? 1.735 -13.867 -27.75 1 98.56 177 LEU A C 1
ATOM 1365 O O . LEU A 1 177 ? 1.678 -15.078 -27.5 1 98.56 177 LEU A O 1
ATOM 1369 N N . LEU A 1 178 ? 0.877 -13.25 -28.5 1 98.5 178 LEU A N 1
ATOM 1370 C CA . LEU A 1 178 ? -0.281 -13.961 -29.031 1 98.5 178 LEU A CA 1
ATOM 1371 C C . LEU A 1 178 ? 0.15 -15.055 -30 1 98.5 178 LEU A C 1
ATOM 1373 O O . LEU A 1 178 ? -0.44 -16.141 -30.031 1 98.5 178 LEU A O 1
ATOM 1377 N N . THR A 1 179 ? 1.15 -14.688 -30.766 1 98.56 179 THR A N 1
ATOM 1378 C CA . THR A 1 179 ? 1.653 -15.68 -31.719 1 98.56 179 THR A CA 1
ATOM 1379 C C . THR A 1 179 ? 2.17 -16.922 -30.984 1 98.56 179 THR A C 1
ATOM 1381 O O . THR A 1 179 ? 1.843 -18.047 -31.344 1 98.56 179 THR A O 1
ATOM 1384 N N . ILE A 1 180 ? 2.893 -16.734 -29.953 1 98.56 180 ILE A N 1
ATOM 1385 C CA . ILE A 1 180 ? 3.475 -17.828 -29.172 1 98.56 180 ILE A CA 1
ATOM 1386 C C . ILE A 1 180 ? 2.365 -18.641 -28.5 1 98.56 180 ILE A C 1
ATOM 1388 O O . ILE A 1 180 ? 2.336 -19.859 -28.625 1 98.56 180 ILE A O 1
ATOM 1392 N N . ILE A 1 181 ? 1.406 -17.969 -27.875 1 98.44 181 ILE A N 1
ATOM 1393 C CA . ILE A 1 181 ? 0.373 -18.625 -27.078 1 98.44 181 ILE A CA 1
ATOM 1394 C C . ILE A 1 181 ? -0.584 -19.391 -28 1 98.44 181 ILE A C 1
ATOM 1396 O O . ILE A 1 181 ? -0.962 -20.531 -27.719 1 98.44 181 ILE A O 1
ATOM 1400 N N . ASN A 1 182 ? -0.914 -18.766 -29.094 1 98.31 182 ASN A N 1
ATOM 1401 C CA . ASN A 1 182 ? -1.8 -19.438 -30.047 1 98.31 182 ASN A CA 1
ATOM 1402 C C . ASN A 1 182 ? -1.141 -20.672 -30.656 1 98.31 182 ASN A C 1
ATOM 1404 O O . ASN A 1 182 ? -1.814 -21.656 -30.953 1 98.31 182 ASN A O 1
ATOM 1408 N N . GLY A 1 183 ? 0.151 -20.516 -30.969 1 98.25 183 GLY A N 1
ATOM 1409 C CA . GLY A 1 183 ? 0.886 -21.688 -31.391 1 98.25 183 GLY A CA 1
ATOM 1410 C C . GLY A 1 183 ? 0.815 -22.844 -30.406 1 98.25 183 GLY A C 1
ATOM 1411 O O . GLY A 1 183 ? 0.607 -23.984 -30.781 1 98.25 183 GLY A O 1
ATOM 1412 N N . MET A 1 184 ? 0.92 -22.562 -29.141 1 98.38 184 MET A N 1
ATOM 1413 C CA . MET A 1 184 ? 0.849 -23.562 -28.078 1 98.38 184 MET A CA 1
ATOM 1414 C C . MET A 1 184 ? -0.546 -24.172 -27.984 1 98.38 184 MET A C 1
ATOM 1416 O O . MET A 1 184 ? -0.689 -25.375 -27.797 1 98.38 184 MET A O 1
ATOM 1420 N N . ILE A 1 185 ? -1.566 -23.297 -28.078 1 98.19 185 ILE A N 1
ATOM 1421 C CA . ILE A 1 185 ? -2.953 -23.75 -28 1 98.19 185 ILE A CA 1
ATOM 1422 C C . ILE A 1 185 ? -3.217 -24.797 -29.078 1 98.19 185 ILE A C 1
ATOM 1424 O O . ILE A 1 185 ? -3.779 -25.859 -28.797 1 98.19 185 ILE A O 1
ATOM 1428 N N . LYS A 1 186 ? -2.775 -24.5 -30.25 1 97.69 186 LYS A N 1
ATOM 1429 C CA . LYS A 1 186 ? -2.984 -25.406 -31.375 1 97.69 186 LYS A CA 1
ATOM 1430 C C . LYS A 1 186 ? -2.174 -26.688 -31.203 1 97.69 186 LYS A C 1
ATOM 1432 O O . LYS A 1 186 ? -2.684 -27.797 -31.438 1 97.69 186 LYS A O 1
ATOM 1437 N N . GLU A 1 187 ? -1.004 -26.531 -30.828 1 97.94 187 GLU A N 1
ATOM 1438 C CA . GLU A 1 187 ? -0.07 -27.656 -30.75 1 97.94 187 GLU A CA 1
ATOM 1439 C C . GLU A 1 187 ? -0.477 -28.641 -29.656 1 97.94 187 GLU A C 1
ATOM 1441 O O . GLU A 1 187 ? -0.355 -29.844 -29.812 1 97.94 187 GLU A O 1
ATOM 1446 N N . HIS A 1 188 ? -0.959 -28.109 -28.516 1 98.06 188 HIS A N 1
ATOM 1447 C CA . HIS A 1 188 ? -1.147 -28.969 -27.359 1 98.06 188 HIS A CA 1
ATOM 1448 C C . HIS A 1 188 ? -2.627 -29.125 -27.016 1 98.06 188 HIS A C 1
ATOM 1450 O O . HIS A 1 188 ? -2.982 -29.828 -26.078 1 98.06 188 HIS A O 1
ATOM 1456 N N . GLY A 1 189 ? -3.502 -28.422 -27.75 1 98.31 189 GLY A N 1
ATOM 1457 C CA . GLY A 1 189 ? -4.922 -28.469 -27.438 1 98.31 189 GLY A CA 1
ATOM 1458 C C . GLY A 1 189 ? -5.254 -27.891 -26.078 1 98.31 189 GLY A C 1
ATOM 1459 O O . GLY A 1 189 ? -5.969 -28.516 -25.281 1 98.31 189 GLY A O 1
ATOM 1460 N N . LEU A 1 190 ? -4.684 -26.766 -25.797 1 98.69 190 LEU A N 1
ATOM 1461 C CA . LEU A 1 190 ? -4.82 -26.141 -24.484 1 98.69 190 LEU A CA 1
ATOM 1462 C C . LEU A 1 190 ? -6.25 -25.672 -24.25 1 98.69 190 LEU A C 1
ATOM 1464 O O . LEU A 1 190 ? -6.918 -25.219 -25.188 1 98.69 190 LEU A O 1
ATOM 1468 N N . ASP A 1 191 ? -6.676 -25.766 -22.984 1 98.69 191 ASP A N 1
ATOM 1469 C CA . ASP A 1 191 ? -8 -25.25 -22.641 1 98.69 191 ASP A CA 1
ATOM 1470 C C . ASP A 1 191 ? -7.914 -24.094 -21.656 1 98.69 191 ASP A C 1
ATOM 1472 O O . ASP A 1 191 ? -8.938 -23.562 -21.219 1 98.69 191 ASP A O 1
ATOM 1476 N N . GLY A 1 192 ? -6.695 -23.609 -21.297 1 98.56 192 GLY A N 1
ATOM 1477 C CA . GLY A 1 192 ? -6.504 -22.438 -20.469 1 98.56 192 GLY A CA 1
ATOM 1478 C C . GLY A 1 192 ? -5.102 -21.859 -20.562 1 98.56 192 GLY A C 1
ATOM 1479 O O . GLY A 1 192 ? -4.176 -22.547 -21.016 1 98.56 192 GLY A O 1
ATOM 1480 N N . VAL A 1 193 ? -4.965 -20.656 -20.172 1 98.62 193 VAL A N 1
ATOM 1481 C CA . VAL A 1 193 ? -3.689 -19.953 -20.094 1 98.62 193 VAL A CA 1
ATOM 1482 C C . VAL A 1 193 ? -3.551 -19.281 -18.734 1 98.62 193 VAL A C 1
ATOM 1484 O O . VAL A 1 193 ? -4.461 -18.578 -18.281 1 98.62 193 VAL A O 1
ATOM 1487 N N . ILE A 1 194 ? -2.441 -19.547 -18.078 1 98.44 194 ILE A N 1
ATOM 1488 C CA . ILE A 1 194 ? -2.141 -18.922 -16.797 1 98.44 194 ILE A CA 1
ATOM 1489 C C . ILE A 1 194 ? -1.217 -17.734 -17.016 1 98.44 194 ILE A C 1
ATOM 1491 O O . ILE A 1 194 ? -0.096 -17.875 -17.5 1 98.44 194 ILE A O 1
ATOM 1495 N N . LEU A 1 195 ? -1.721 -16.609 -16.672 1 97.88 195 LEU A N 1
ATOM 1496 C CA . LEU A 1 195 ? -0.869 -15.43 -16.594 1 97.88 195 LEU A CA 1
ATOM 1497 C C . LEU A 1 195 ? -0.146 -15.375 -15.25 1 97.88 195 LEU A C 1
ATOM 1499 O O . LEU A 1 195 ? -0.69 -14.859 -14.273 1 97.88 195 LEU A O 1
ATOM 1503 N N . GLY A 1 196 ? 1.11 -15.781 -15.297 1 95.69 196 GLY A N 1
ATOM 1504 C CA . GLY A 1 196 ? 1.845 -16.062 -14.07 1 95.69 196 GLY A CA 1
ATOM 1505 C C . GLY A 1 196 ? 2.643 -14.875 -13.57 1 95.69 196 GLY A C 1
ATOM 1506 O O . GLY A 1 196 ? 3.574 -15.039 -12.781 1 95.69 196 GLY A O 1
ATOM 1507 N N . CYS A 1 197 ? 2.371 -13.75 -14.078 1 90.75 197 CYS A N 1
ATOM 1508 C CA . CYS A 1 197 ? 2.959 -12.523 -13.555 1 90.75 197 CYS A CA 1
ATOM 1509 C C . CYS A 1 197 ? 1.998 -11.344 -13.703 1 90.75 197 CYS A C 1
ATOM 1511 O O . CYS A 1 197 ? 1.182 -11.32 -14.625 1 90.75 197 CYS A O 1
ATOM 1513 N N . THR A 1 198 ? 2.168 -10.422 -12.812 1 87.38 198 THR A N 1
ATOM 1514 C CA . THR A 1 198 ? 1.213 -9.328 -12.703 1 87.38 198 THR A CA 1
ATOM 1515 C C . THR A 1 198 ? 1.34 -8.375 -13.891 1 87.38 198 THR A C 1
ATOM 1517 O O . THR A 1 198 ? 0.439 -7.578 -14.156 1 87.38 198 THR A O 1
ATOM 1520 N N . GLU A 1 199 ? 2.387 -8.484 -14.633 1 90.25 199 GLU A N 1
ATOM 1521 C CA . GLU A 1 199 ? 2.615 -7.621 -15.789 1 90.25 199 GLU A CA 1
ATOM 1522 C C . GLU A 1 199 ? 1.839 -8.109 -17 1 90.25 199 GLU A C 1
ATOM 1524 O O . GLU A 1 199 ? 1.45 -7.312 -17.859 1 90.25 199 GLU A O 1
ATOM 1529 N N . LEU A 1 200 ? 1.577 -9.359 -17.078 1 96.12 200 LEU A N 1
ATOM 1530 C CA . LEU A 1 200 ? 0.984 -9.969 -18.25 1 96.12 200 LEU A CA 1
ATOM 1531 C C . LEU A 1 200 ? -0.455 -9.5 -18.453 1 96.12 200 LEU A C 1
ATOM 1533 O O . LEU A 1 200 ? -0.884 -9.242 -19.578 1 96.12 200 LEU A O 1
ATOM 1537 N N . PRO A 1 201 ? -1.172 -9.297 -17.391 1 95.5 201 PRO A N 1
ATOM 1538 C CA . PRO A 1 201 ? -2.547 -8.82 -17.547 1 95.5 201 PRO A CA 1
ATOM 1539 C C . PRO A 1 201 ? -2.615 -7.398 -18.109 1 95.5 201 PRO A C 1
ATOM 1541 O O . PRO A 1 201 ? -3.688 -6.941 -18.516 1 95.5 201 PRO A O 1
ATOM 1544 N N . LEU A 1 202 ? -1.494 -6.727 -18.062 1 93.62 202 LEU A N 1
ATOM 1545 C CA . LEU A 1 202 ? -1.453 -5.395 -18.656 1 93.62 202 LEU A CA 1
ATOM 1546 C C . LEU A 1 202 ? -1.629 -5.469 -20.172 1 93.62 202 LEU A C 1
ATOM 1548 O O . LEU A 1 202 ? -1.994 -4.477 -20.797 1 93.62 202 LEU A O 1
ATOM 1552 N N . ILE A 1 203 ? -1.334 -6.641 -20.781 1 97.38 203 ILE A N 1
ATOM 1553 C CA . ILE A 1 203 ? -1.265 -6.707 -22.234 1 97.38 203 ILE A CA 1
ATOM 1554 C C . ILE A 1 203 ? -2.146 -7.848 -22.75 1 97.38 203 ILE A C 1
ATOM 1556 O O . ILE A 1 203 ? -2.545 -7.859 -23.906 1 97.38 203 ILE A O 1
ATOM 1560 N N . LEU A 1 204 ? -2.471 -8.797 -21.891 1 97.62 204 LEU A N 1
ATOM 1561 C CA . LEU A 1 204 ? -3.283 -9.953 -22.25 1 97.62 204 LEU A CA 1
ATOM 1562 C C . LEU A 1 204 ? -4.508 -10.062 -21.359 1 97.62 204 LEU A C 1
ATOM 1564 O O . LEU A 1 204 ? -4.438 -9.75 -20.156 1 97.62 204 LEU A O 1
ATOM 1568 N N . ASN A 1 205 ? -5.586 -10.516 -21.922 1 96.69 205 ASN A N 1
ATOM 1569 C CA . ASN A 1 205 ? -6.797 -10.766 -21.141 1 96.69 205 ASN A CA 1
ATOM 1570 C C . ASN A 1 205 ? -7.672 -11.828 -21.797 1 96.69 205 ASN A C 1
ATOM 1572 O O . ASN A 1 205 ? -7.281 -12.438 -22.797 1 96.69 205 ASN A O 1
ATOM 1576 N N . GLN A 1 206 ? -8.828 -12.031 -21.172 1 97.31 206 GLN A N 1
ATOM 1577 C CA . GLN A 1 206 ? -9.727 -13.102 -21.578 1 97.31 206 GLN A CA 1
ATOM 1578 C C . GLN A 1 206 ? -10.18 -12.906 -23.016 1 97.31 206 GLN A C 1
ATOM 1580 O O . GLN A 1 206 ? -10.398 -13.883 -23.75 1 97.31 206 GLN A O 1
ATOM 1585 N N . ARG A 1 207 ? -10.297 -11.719 -23.5 1 96.62 207 ARG A N 1
ATOM 1586 C CA . ARG A 1 207 ? -10.828 -11.43 -24.828 1 96.62 207 ARG A CA 1
ATOM 1587 C C . ARG A 1 207 ? -9.836 -11.836 -25.922 1 96.62 207 ARG A C 1
ATOM 1589 O O . ARG A 1 207 ? -10.203 -11.977 -27.078 1 96.62 207 ARG A O 1
ATOM 1596 N N . ASP A 1 208 ? -8.648 -12.008 -25.516 1 97.88 208 ASP A N 1
ATOM 1597 C CA . ASP A 1 208 ? -7.598 -12.305 -26.484 1 97.88 208 ASP A CA 1
ATOM 1598 C C . ASP A 1 208 ? -7.621 -13.781 -26.875 1 97.88 208 ASP A C 1
ATOM 1600 O O . ASP A 1 208 ? -6.988 -14.18 -27.859 1 97.88 208 ASP A O 1
ATOM 1604 N N . PHE A 1 209 ? -8.375 -14.562 -26.094 1 97.81 209 PHE A N 1
ATOM 1605 C CA . PHE A 1 209 ? -8.328 -16 -26.312 1 97.81 209 PHE A CA 1
ATOM 1606 C C . PHE A 1 209 ? -9.727 -16.609 -26.281 1 97.81 209 PHE A C 1
ATOM 1608 O O . PHE A 1 209 ? -10.617 -16.094 -25.609 1 97.81 209 PHE A O 1
ATOM 1615 N N . SER A 1 210 ? -9.867 -17.766 -26.953 1 96.56 210 SER A N 1
ATOM 1616 C CA . SER A 1 210 ? -11.102 -18.531 -26.906 1 96.56 210 SER A CA 1
ATOM 1617 C C . SER A 1 210 ? -11.117 -19.5 -25.734 1 96.56 210 SER A C 1
ATOM 1619 O O . SER A 1 210 ? -12.164 -20.062 -25.391 1 96.56 210 SER A O 1
ATOM 1621 N N . ILE A 1 211 ? -9.961 -19.703 -25.141 1 98.12 211 ILE A N 1
ATOM 1622 C CA . ILE A 1 211 ? -9.828 -20.578 -23.969 1 98.12 211 ILE A CA 1
ATOM 1623 C C . ILE A 1 211 ? -9.773 -19.734 -22.703 1 98.12 211 ILE A C 1
ATOM 1625 O O . ILE A 1 211 ? -9.664 -18.5 -22.766 1 98.12 211 ILE A O 1
ATOM 1629 N N . GLU A 1 212 ? -9.82 -20.391 -21.547 1 98.56 212 GLU A N 1
ATOM 1630 C CA . GLU A 1 212 ? -9.891 -19.672 -20.266 1 98.56 212 GLU A CA 1
ATOM 1631 C C . GLU A 1 212 ? -8.547 -19.031 -19.922 1 98.56 212 GLU A C 1
ATOM 1633 O O . GLU A 1 212 ? -7.492 -19.625 -20.156 1 98.56 212 GLU A O 1
ATOM 1638 N N . VAL A 1 213 ? -8.641 -17.812 -19.406 1 98.56 213 VAL A N 1
ATOM 1639 C CA . VAL A 1 213 ? -7.445 -17.109 -18.938 1 98.56 213 VAL A CA 1
ATOM 1640 C C . VAL A 1 213 ? -7.477 -16.984 -17.422 1 98.56 213 VAL A C 1
ATOM 1642 O O . VAL A 1 213 ? -8.461 -16.516 -16.859 1 98.56 213 VAL A O 1
ATOM 1645 N N . LEU A 1 214 ? -6.48 -17.484 -16.797 1 98.19 214 LEU A N 1
ATOM 1646 C CA . LEU A 1 214 ? -6.34 -17.359 -15.344 1 98.19 214 LEU A CA 1
ATOM 1647 C C . LEU A 1 214 ? -5.293 -16.312 -14.992 1 98.19 214 LEU A C 1
ATOM 1649 O O . LEU A 1 214 ? -4.105 -16.484 -15.281 1 98.19 214 LEU A O 1
ATOM 1653 N N . ASP A 1 215 ? -5.734 -15.258 -14.422 1 97.5 215 ASP A N 1
ATOM 1654 C CA . ASP A 1 215 ? -4.867 -14.25 -13.812 1 97.5 215 ASP A CA 1
ATOM 1655 C C . ASP A 1 215 ? -4.586 -14.586 -12.352 1 97.5 215 ASP A C 1
ATOM 1657 O O . ASP A 1 215 ? -5.438 -14.375 -11.484 1 97.5 215 ASP A O 1
ATOM 1661 N N . ILE A 1 216 ? -3.395 -14.969 -12.078 1 96.5 216 ILE A N 1
ATOM 1662 C CA . ILE A 1 216 ? -3.107 -15.594 -10.789 1 96.5 216 ILE A CA 1
ATOM 1663 C C . ILE A 1 216 ? -3.301 -14.57 -9.672 1 96.5 216 ILE A C 1
ATOM 1665 O O . ILE A 1 216 ? -3.777 -14.906 -8.586 1 96.5 216 ILE A O 1
ATOM 1669 N N . ALA A 1 217 ? -2.898 -13.336 -9.852 1 96.31 217 ALA A N 1
ATOM 1670 C CA . ALA A 1 217 ? -3.098 -12.305 -8.836 1 96.31 217 ALA A CA 1
ATOM 1671 C C . ALA A 1 217 ? -4.582 -12.055 -8.594 1 96.31 217 ALA A C 1
ATOM 1673 O O . ALA A 1 217 ? -5.02 -11.945 -7.445 1 96.31 217 ALA A O 1
ATOM 1674 N N . LYS A 1 218 ? -5.32 -11.984 -9.695 1 97 218 LYS A N 1
ATOM 1675 C CA . LYS A 1 218 ? -6.762 -11.766 -9.594 1 97 218 LYS A CA 1
ATOM 1676 C C . LYS A 1 218 ? -7.438 -12.898 -8.82 1 97 218 LYS A C 1
ATOM 1678 O O . LYS A 1 218 ? -8.273 -12.648 -7.953 1 97 218 LYS A O 1
ATOM 1683 N N . GLU A 1 219 ? -7.09 -14.125 -9.172 1 97.5 2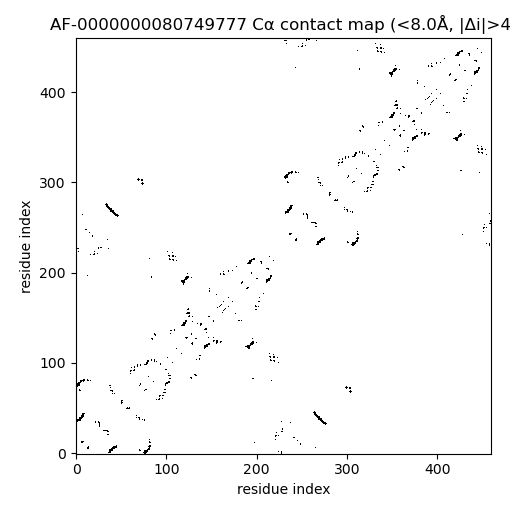19 GLU A N 1
ATOM 1684 C CA . GLU A 1 219 ? -7.684 -15.273 -8.5 1 97.5 219 GLU A CA 1
ATOM 1685 C C . GLU A 1 219 ? -7.316 -15.305 -7.02 1 97.5 219 GLU A C 1
ATOM 1687 O O . GLU A 1 219 ? -8.133 -15.68 -6.176 1 97.5 219 GLU A O 1
ATOM 1692 N N . HIS A 1 220 ? -6.062 -14.977 -6.738 1 98.25 220 HIS A N 1
ATOM 1693 C CA . HIS A 1 220 ? -5.602 -14.898 -5.355 1 98.25 220 HIS A CA 1
ATOM 1694 C C . HIS A 1 220 ? -6.375 -13.844 -4.574 1 98.25 220 HIS A C 1
ATOM 1696 O O . HIS A 1 220 ? -6.871 -14.117 -3.479 1 98.25 220 HIS A O 1
ATOM 1702 N N . ILE A 1 221 ? -6.555 -12.633 -5.117 1 98.38 221 ILE A N 1
ATOM 1703 C CA . ILE A 1 221 ? -7.273 -11.531 -4.484 1 98.38 221 ILE A CA 1
ATOM 1704 C C . ILE A 1 221 ? -8.734 -11.93 -4.262 1 98.38 221 ILE A C 1
ATOM 1706 O O . ILE A 1 221 ? -9.297 -11.664 -3.201 1 98.38 221 ILE A O 1
ATOM 1710 N N . ASN A 1 222 ? -9.305 -12.609 -5.273 1 98.19 222 ASN A N 1
ATOM 1711 C CA . ASN A 1 222 ? -10.672 -13.102 -5.121 1 98.19 222 ASN A CA 1
ATOM 1712 C C . ASN A 1 222 ? -10.805 -14.016 -3.91 1 98.19 222 ASN A C 1
ATOM 1714 O O . ASN A 1 222 ? -11.758 -13.906 -3.145 1 98.19 222 ASN A O 1
ATOM 1718 N N . ALA A 1 223 ? -9.867 -14.883 -3.756 1 98.31 223 ALA A N 1
ATOM 1719 C CA . ALA A 1 223 ? -9.898 -15.828 -2.643 1 98.31 223 ALA A CA 1
ATOM 1720 C C . ALA A 1 223 ? -9.742 -15.102 -1.307 1 98.31 223 ALA A C 1
ATOM 1722 O O . ALA A 1 223 ? -10.391 -15.461 -0.322 1 98.31 223 ALA A O 1
ATOM 1723 N N . ILE A 1 224 ? -8.859 -14.141 -1.236 1 98.62 224 ILE A N 1
ATOM 1724 C CA . ILE A 1 224 ? -8.641 -13.344 -0.034 1 98.62 224 ILE A CA 1
ATOM 1725 C C . ILE A 1 224 ? -9.945 -12.656 0.376 1 98.62 224 ILE A C 1
ATOM 1727 O O . ILE A 1 224 ? -10.359 -12.75 1.533 1 98.62 224 ILE A O 1
ATOM 1731 N N . VAL A 1 225 ? -10.586 -12.008 -0.597 1 98.56 225 VAL A N 1
ATOM 1732 C CA . VAL A 1 225 ? -11.797 -11.242 -0.322 1 98.56 225 VAL A CA 1
ATOM 1733 C C . VAL A 1 225 ? -12.914 -12.188 0.128 1 98.56 225 VAL A C 1
ATOM 1735 O O . VAL A 1 225 ? -13.68 -11.867 1.041 1 98.56 225 VAL A O 1
ATOM 1738 N N . LYS A 1 226 ? -12.992 -13.359 -0.565 1 97.69 226 LYS A N 1
ATOM 1739 C CA . LYS A 1 226 ? -13.984 -14.352 -0.16 1 97.69 226 LYS A CA 1
ATOM 1740 C C . LYS A 1 226 ? -13.805 -14.742 1.304 1 97.69 226 LYS A C 1
ATOM 1742 O O . LYS A 1 226 ? -14.781 -14.867 2.047 1 97.69 226 LYS A O 1
ATOM 1747 N N . LYS A 1 227 ? -12.602 -14.914 1.709 1 97.31 227 LYS A N 1
ATOM 1748 C CA . LYS A 1 227 ? -12.305 -15.297 3.086 1 97.31 227 LYS A CA 1
ATOM 1749 C C . LYS A 1 227 ? -12.641 -14.164 4.055 1 97.31 227 LYS A C 1
ATOM 1751 O O . LYS A 1 227 ? -13.086 -14.414 5.176 1 97.31 227 LYS A O 1
ATOM 1756 N N . LEU A 1 228 ? -12.414 -12.914 3.676 1 97.56 228 LEU A N 1
ATOM 1757 C CA . LEU A 1 228 ? -12.633 -11.75 4.523 1 97.56 228 LEU A CA 1
ATOM 1758 C C . LEU A 1 228 ? -14.125 -11.453 4.664 1 97.56 228 LEU A C 1
ATOM 1760 O O . LEU A 1 228 ? -14.555 -10.875 5.664 1 97.56 228 LEU A O 1
ATOM 1764 N N . SER A 1 229 ? -14.898 -11.781 3.658 1 92.69 229 SER A N 1
ATOM 1765 C CA . SER A 1 229 ? -16.297 -11.391 3.607 1 92.69 229 SER A CA 1
ATOM 1766 C C . SER A 1 229 ? -17.203 -12.461 4.215 1 92.69 229 SER A C 1
ATOM 1768 O O . SER A 1 229 ? -18.422 -12.289 4.289 1 92.69 229 SER A O 1
ATOM 1770 N N . CYS A 1 230 ? -16.734 -13.602 4.547 1 81.44 230 CYS A N 1
ATOM 1771 C CA . CYS A 1 230 ? -17.516 -14.656 5.195 1 81.44 230 CYS A CA 1
ATOM 1772 C C . CYS A 1 230 ? -17.5 -14.477 6.711 1 81.44 230 CYS A C 1
ATOM 1774 O O . CYS A 1 230 ? -16.531 -13.984 7.277 1 81.44 230 CYS A O 1
ATOM 1776 N N . MET B 1 1 ? 16.359 0.193 10.734 1 94.44 1 MET B N 1
ATOM 1777 C CA . MET B 1 1 ? 15.18 0.811 11.336 1 94.44 1 MET B CA 1
ATOM 1778 C C . MET B 1 1 ? 13.93 0.47 10.531 1 94.44 1 MET B C 1
ATOM 1780 O O . MET B 1 1 ? 13.977 0.369 9.305 1 94.44 1 MET B O 1
ATOM 1784 N N . LYS B 1 2 ? 12.891 0.205 11.242 1 98.12 2 LYS B N 1
ATOM 1785 C CA . LYS B 1 2 ? 11.625 -0.166 10.625 1 98.12 2 LYS B CA 1
ATOM 1786 C C . LYS B 1 2 ? 10.523 0.824 10.984 1 98.12 2 LYS B C 1
ATOM 1788 O O . LYS B 1 2 ? 10.297 1.104 12.164 1 98.12 2 LYS B O 1
ATOM 1793 N N . VAL B 1 3 ? 9.812 1.353 9.961 1 98.81 3 VAL B N 1
ATOM 1794 C CA . VAL B 1 3 ? 8.711 2.281 10.211 1 98.81 3 VAL B CA 1
ATOM 1795 C C . VAL B 1 3 ? 7.383 1.53 10.188 1 98.81 3 VAL B C 1
ATOM 1797 O O . VAL B 1 3 ? 7.184 0.631 9.375 1 98.81 3 VAL B O 1
ATOM 1800 N N . GLY B 1 4 ? 6.551 1.821 11.141 1 98.88 4 GLY B N 1
ATOM 1801 C CA . GLY B 1 4 ? 5.156 1.404 11.141 1 98.88 4 GLY B CA 1
ATOM 1802 C C . GLY B 1 4 ? 4.207 2.502 10.695 1 98.88 4 GLY B C 1
ATOM 1803 O O . GLY B 1 4 ? 4.277 3.627 11.195 1 98.88 4 GLY B O 1
ATOM 1804 N N . ILE B 1 5 ? 3.365 2.205 9.781 1 98.81 5 ILE B N 1
ATOM 1805 C CA . ILE B 1 5 ? 2.41 3.178 9.258 1 98.81 5 ILE B CA 1
ATOM 1806 C C . ILE B 1 5 ? 0.993 2.77 9.656 1 98.81 5 ILE B C 1
ATOM 1808 O O . ILE B 1 5 ? 0.536 1.678 9.312 1 98.81 5 ILE B O 1
ATOM 1812 N N . ILE B 1 6 ? 0.37 3.584 10.43 1 98.69 6 ILE B N 1
ATOM 1813 C CA . ILE B 1 6 ? -1.075 3.424 10.547 1 98.69 6 ILE B CA 1
ATOM 1814 C C . ILE B 1 6 ? -1.756 3.941 9.281 1 98.69 6 ILE B C 1
ATOM 1816 O O . ILE B 1 6 ? -1.883 5.152 9.086 1 98.69 6 ILE B O 1
ATOM 1820 N N . GLY B 1 7 ? -2.143 2.963 8.438 1 97.19 7 GLY B N 1
ATOM 1821 C CA . GLY B 1 7 ? -2.824 3.242 7.184 1 97.19 7 GLY B CA 1
ATOM 1822 C C . GLY B 1 7 ? -4.312 2.949 7.234 1 97.19 7 GLY B C 1
ATOM 1823 O O . GLY B 1 7 ? -4.875 2.758 8.312 1 97.19 7 GLY B O 1
ATOM 1824 N N . GLY B 1 8 ? -4.941 3.059 6.098 1 93.31 8 GLY B N 1
ATOM 1825 C CA . GLY B 1 8 ? -6.391 2.938 6.035 1 93.31 8 GLY B CA 1
ATOM 1826 C C . GLY B 1 8 ? -7.109 4.234 6.348 1 93.31 8 GLY B C 1
ATOM 1827 O O . GLY B 1 8 ? -8.336 4.309 6.25 1 93.31 8 GLY B O 1
ATOM 1828 N N . ILE B 1 9 ? -6.402 5.219 6.871 1 92.94 9 ILE B N 1
ATOM 1829 C CA . ILE B 1 9 ? -6.914 6.574 7.039 1 92.94 9 ILE B CA 1
ATOM 1830 C C . ILE B 1 9 ? -6.898 7.301 5.695 1 92.94 9 ILE B C 1
ATOM 1832 O O . ILE B 1 9 ? -6.281 8.359 5.562 1 92.94 9 ILE B O 1
ATOM 1836 N N . GLY B 1 10 ? -7.551 6.594 4.703 1 90.38 10 GLY B N 1
ATOM 1837 C CA . GLY B 1 10 ? -7.539 6.859 3.273 1 90.38 10 GLY B CA 1
ATOM 1838 C C . GLY B 1 10 ? -6.641 5.918 2.498 1 90.38 10 GLY B C 1
ATOM 1839 O O . GLY B 1 10 ? -5.414 6.008 2.582 1 90.38 10 GLY B O 1
ATOM 1840 N N . PRO B 1 11 ? -7.234 4.926 1.855 1 93.06 11 PRO B N 1
ATOM 1841 C CA . PRO B 1 11 ? -6.473 3.934 1.096 1 93.06 11 PRO B CA 1
ATOM 1842 C C . PRO B 1 11 ? -5.508 4.57 0.097 1 93.06 11 PRO B C 1
ATOM 1844 O O . PRO B 1 11 ? -4.359 4.129 -0.027 1 93.06 11 PRO B O 1
ATOM 1847 N N . GLU B 1 12 ? -5.941 5.648 -0.536 1 91.56 12 GLU B N 1
ATOM 1848 C CA . GLU B 1 12 ? -5.098 6.336 -1.508 1 91.56 12 GLU B CA 1
ATOM 1849 C C . GLU B 1 12 ? -3.914 7.012 -0.827 1 91.56 12 GLU B C 1
ATOM 1851 O O . GLU B 1 12 ? -2.791 6.973 -1.337 1 91.56 12 GLU B O 1
ATOM 1856 N N . ALA B 1 13 ? -4.184 7.629 0.297 1 93.06 13 ALA B N 1
ATOM 1857 C CA . ALA B 1 13 ? -3.102 8.242 1.063 1 93.06 13 ALA B CA 1
ATOM 1858 C C . ALA B 1 13 ? -2.104 7.191 1.544 1 93.06 13 ALA B C 1
ATOM 1860 O O . ALA B 1 13 ? -0.892 7.418 1.513 1 93.06 13 ALA B O 1
ATOM 1861 N N . THR B 1 14 ? -2.604 6.047 1.954 1 96.94 14 THR B N 1
ATOM 1862 C CA . THR B 1 14 ? -1.76 4.961 2.438 1 96.94 14 THR B CA 1
ATOM 1863 C C . THR B 1 14 ? -0.793 4.5 1.351 1 96.94 14 THR B C 1
ATOM 1865 O O . THR B 1 14 ? 0.413 4.402 1.585 1 96.94 14 THR B O 1
ATOM 1868 N N . THR B 1 15 ? -1.339 4.266 0.112 1 97.06 15 THR B N 1
ATOM 1869 C CA . THR B 1 15 ? -0.494 3.785 -0.976 1 97.06 15 THR B CA 1
ATOM 1870 C C . THR B 1 15 ? 0.472 4.875 -1.433 1 97.06 15 THR B C 1
ATOM 1872 O O . THR B 1 15 ? 1.606 4.582 -1.818 1 97.06 15 THR B O 1
ATOM 1875 N N . HIS B 1 16 ? 0.036 6.105 -1.384 1 94.75 16 HIS B N 1
ATOM 1876 C CA . HIS B 1 16 ? 0.917 7.223 -1.711 1 94.75 16 HIS B CA 1
ATOM 1877 C C . HIS B 1 16 ? 2.1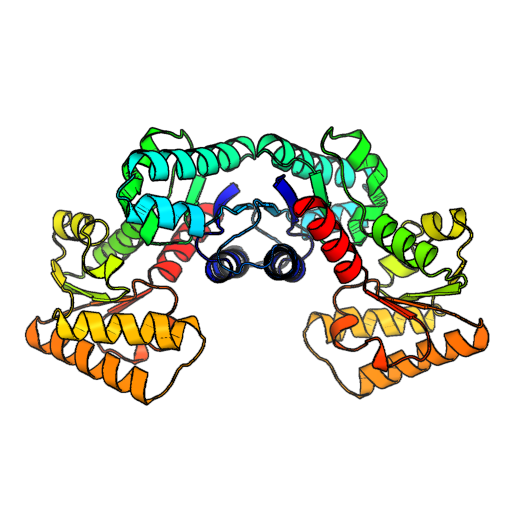11 7.277 -0.765 1 94.75 16 HIS B C 1
ATOM 1879 O O . HIS B 1 16 ? 3.254 7.402 -1.209 1 94.75 16 HIS B O 1
ATOM 1885 N N . TYR B 1 17 ? 1.854 7.191 0.554 1 97.69 17 TYR B N 1
ATOM 1886 C CA . TYR B 1 17 ? 2.928 7.172 1.54 1 97.69 17 TYR B CA 1
ATOM 1887 C C . TYR B 1 17 ? 3.879 6.008 1.288 1 97.69 17 TYR B C 1
ATOM 1889 O O . TYR B 1 17 ? 5.098 6.191 1.257 1 97.69 17 TYR B O 1
ATOM 1897 N N . TYR B 1 18 ? 3.314 4.84 1.099 1 98.31 18 TYR B N 1
ATOM 1898 C CA . TYR B 1 18 ? 4.086 3.617 0.913 1 98.31 18 TYR B CA 1
ATOM 1899 C C . TYR B 1 18 ? 5.066 3.76 -0.244 1 98.31 18 TYR B C 1
ATOM 1901 O O . TYR B 1 18 ? 6.27 3.543 -0.077 1 98.31 18 TYR B O 1
ATOM 1909 N N . ILE B 1 19 ? 4.609 4.207 -1.404 1 97.75 19 ILE B N 1
ATOM 1910 C CA . ILE B 1 19 ? 5.414 4.309 -2.615 1 97.75 19 ILE B CA 1
ATOM 1911 C C . ILE B 1 19 ? 6.406 5.461 -2.482 1 97.75 19 ILE B C 1
ATOM 1913 O O . ILE B 1 19 ? 7.574 5.332 -2.85 1 97.75 19 ILE B O 1
ATOM 1917 N N . SER B 1 20 ? 5.914 6.582 -1.932 1 97.56 20 SER B N 1
ATOM 1918 C CA . SER B 1 20 ? 6.766 7.762 -1.818 1 97.56 20 SER B CA 1
ATOM 1919 C C . SER B 1 20 ? 7.934 7.516 -0.872 1 97.56 20 SER B C 1
ATOM 1921 O O . SER B 1 20 ? 9.055 7.941 -1.141 1 97.56 20 SER B O 1
ATOM 1923 N N . ILE B 1 21 ? 7.699 6.801 0.241 1 98.56 21 ILE B N 1
ATOM 1924 C CA . ILE B 1 21 ? 8.758 6.484 1.191 1 98.56 21 ILE B CA 1
ATOM 1925 C C . ILE B 1 21 ? 9.82 5.613 0.516 1 98.56 21 ILE B C 1
ATOM 1927 O O . ILE B 1 21 ? 11.016 5.863 0.655 1 98.56 21 ILE B O 1
ATOM 1931 N N . ILE B 1 22 ? 9.383 4.656 -0.25 1 98.25 22 ILE B N 1
ATOM 1932 C CA . ILE B 1 22 ? 10.297 3.748 -0.937 1 98.25 22 ILE B CA 1
ATOM 1933 C C . ILE B 1 22 ? 11.172 4.535 -1.912 1 98.25 22 ILE B C 1
ATOM 1935 O O . ILE B 1 22 ? 12.398 4.441 -1.87 1 98.25 22 ILE B O 1
ATOM 1939 N N . LYS B 1 23 ? 10.523 5.312 -2.756 1 97.5 23 LYS B N 1
ATOM 1940 C CA . LYS B 1 23 ? 11.242 6.059 -3.783 1 97.5 23 LYS B CA 1
ATOM 1941 C C . LYS B 1 23 ? 12.242 7.027 -3.156 1 97.5 23 LYS B C 1
ATOM 1943 O O . LYS B 1 23 ? 13.406 7.074 -3.562 1 97.5 23 LYS B O 1
ATOM 1948 N N . GLN B 1 24 ? 11.797 7.754 -2.174 1 98.12 24 GLN B N 1
ATOM 1949 C CA . GLN B 1 24 ? 12.664 8.742 -1.536 1 98.12 24 GLN B CA 1
ATOM 1950 C C . GLN B 1 24 ? 13.789 8.062 -0.756 1 98.12 24 GLN B C 1
ATOM 1952 O O . GLN B 1 24 ? 14.906 8.586 -0.694 1 98.12 24 GLN B O 1
ATOM 1957 N N . PHE B 1 25 ? 13.547 6.949 -0.14 1 98.44 25 PHE B N 1
ATOM 1958 C CA . PHE B 1 25 ? 14.578 6.191 0.567 1 98.44 25 PHE B CA 1
ATOM 1959 C C . PHE B 1 25 ? 15.664 5.73 -0.393 1 98.44 25 PHE B C 1
ATOM 1961 O O . PHE B 1 25 ? 16.859 5.883 -0.108 1 98.44 25 PHE B O 1
ATOM 1968 N N . GLN B 1 26 ? 15.227 5.176 -1.493 1 97.69 26 GLN B N 1
ATOM 1969 C CA . GLN B 1 26 ? 16.172 4.723 -2.506 1 97.69 26 GLN B CA 1
ATOM 1970 C C . GLN B 1 26 ? 17.031 5.879 -3.008 1 97.69 26 GLN B C 1
ATOM 1972 O O . GLN B 1 26 ? 18.234 5.723 -3.197 1 97.69 26 GLN B O 1
ATOM 1977 N N . ASP B 1 27 ? 16.406 7.023 -3.236 1 97.25 27 ASP B N 1
ATOM 1978 C CA . ASP B 1 27 ? 17.156 8.219 -3.619 1 97.25 27 ASP B CA 1
ATOM 1979 C C . ASP B 1 27 ? 18.172 8.594 -2.553 1 97.25 27 ASP B C 1
ATOM 1981 O O . ASP B 1 27 ? 19.328 8.906 -2.871 1 97.25 27 ASP B O 1
ATOM 1985 N N . ALA B 1 28 ? 17.766 8.539 -1.309 1 97.06 28 ALA B N 1
ATOM 1986 C CA . ALA B 1 28 ? 18.609 8.953 -0.192 1 97.06 28 ALA B CA 1
ATOM 1987 C C . ALA B 1 28 ? 19.812 8.023 -0.04 1 97.06 28 ALA B C 1
ATOM 1989 O O . ALA B 1 28 ? 20.922 8.469 0.252 1 97.06 28 ALA B O 1
ATOM 1990 N N . VAL B 1 29 ? 19.609 6.754 -0.254 1 96.31 29 VAL B N 1
ATOM 1991 C CA . VAL B 1 29 ? 20.688 5.793 -0.049 1 96.31 29 VAL B CA 1
ATOM 1992 C C . VAL B 1 29 ? 21.469 5.602 -1.349 1 96.31 29 VAL B C 1
ATOM 1994 O O . VAL B 1 29 ? 22.531 4.965 -1.359 1 96.31 29 VAL B O 1
ATOM 1997 N N . GLY B 1 30 ? 20.969 6.035 -2.436 1 95.94 30 GLY B N 1
ATOM 1998 C CA . GLY B 1 30 ? 21.672 6.004 -3.715 1 95.94 30 GLY B CA 1
ATOM 1999 C C . GLY B 1 30 ? 21.594 4.652 -4.402 1 95.94 30 GLY B C 1
ATOM 2000 O O . GLY B 1 30 ? 22.531 4.238 -5.07 1 95.94 30 GLY B O 1
ATOM 2001 N N . SER B 1 31 ? 20.547 3.891 -4.141 1 95.38 31 SER B N 1
ATOM 2002 C CA . SER B 1 31 ? 20.375 2.576 -4.75 1 95.38 31 SER B CA 1
ATOM 2003 C C . SER B 1 31 ? 18.906 2.266 -5.012 1 95.38 31 SER B C 1
ATOM 2005 O O . SER B 1 31 ? 18.062 2.475 -4.141 1 95.38 31 SER B O 1
ATOM 2007 N N . ASP B 1 32 ? 18.641 1.792 -6.191 1 93.12 32 ASP B N 1
ATOM 2008 C CA . ASP B 1 32 ? 17.297 1.366 -6.52 1 93.12 32 ASP B CA 1
ATOM 2009 C C . ASP B 1 32 ? 17.094 -0.115 -6.203 1 93.12 32 ASP B C 1
ATOM 2011 O O . ASP B 1 32 ? 16.047 -0.683 -6.512 1 93.12 32 ASP B O 1
ATOM 2015 N N . LYS B 1 33 ? 18.094 -0.769 -5.613 1 93.81 33 LYS B N 1
ATOM 2016 C CA . LYS B 1 33 ? 18.062 -2.203 -5.348 1 93.81 33 LYS B CA 1
ATOM 2017 C C . LYS B 1 33 ? 17.922 -2.484 -3.855 1 93.81 33 LYS B C 1
ATOM 2019 O O . LYS B 1 33 ? 18.5 -3.443 -3.344 1 93.81 33 LYS B O 1
ATOM 2024 N N . VAL B 1 34 ? 17.328 -1.529 -3.191 1 95.5 34 VAL B N 1
ATOM 2025 C CA . VAL B 1 34 ? 17.047 -1.697 -1.77 1 95.5 34 VAL B CA 1
ATOM 2026 C C . VAL B 1 34 ? 15.648 -1.164 -1.451 1 95.5 34 VAL B C 1
ATOM 2028 O O . VAL B 1 34 ? 15.18 -0.213 -2.082 1 95.5 34 VAL B O 1
ATOM 2031 N N . LEU B 1 35 ? 14.961 -1.791 -0.559 1 97.44 35 LEU B N 1
ATOM 2032 C CA . LEU B 1 35 ? 13.688 -1.313 -0.032 1 97.44 35 LEU B CA 1
ATOM 2033 C C . LEU B 1 35 ? 13.758 -1.12 1.479 1 97.44 35 LEU B C 1
ATOM 2035 O O . LEU B 1 35 ? 14.391 -1.917 2.18 1 97.44 35 LEU B O 1
ATOM 2039 N N . PRO B 1 36 ? 13.133 -0.056 2.014 1 97.75 36 PRO B N 1
ATOM 2040 C CA . PRO B 1 36 ? 13.047 0.076 3.469 1 97.75 36 PRO B CA 1
ATOM 2041 C C . PRO B 1 36 ? 12.125 -0.964 4.102 1 97.75 36 PRO B C 1
ATOM 2043 O O . PRO B 1 36 ? 11.188 -1.44 3.455 1 97.75 36 PRO B O 1
ATOM 2046 N N . GLU B 1 37 ? 12.391 -1.323 5.297 1 95.75 37 GLU B N 1
ATOM 2047 C CA . GLU B 1 37 ? 11.484 -2.178 6.059 1 95.75 37 GLU B CA 1
ATOM 2048 C C . GLU B 1 37 ? 10.289 -1.388 6.578 1 95.75 37 GLU B C 1
ATOM 2050 O O . GLU B 1 37 ? 10.453 -0.358 7.238 1 95.75 37 GLU B O 1
ATOM 2055 N N . MET B 1 38 ? 9.125 -1.844 6.277 1 98.62 38 MET B N 1
ATOM 2056 C CA . MET B 1 38 ? 7.914 -1.145 6.695 1 98.62 38 MET B CA 1
ATOM 2057 C C . MET B 1 38 ? 6.828 -2.133 7.102 1 98.62 38 MET B C 1
ATOM 2059 O O . MET B 1 38 ? 6.77 -3.248 6.578 1 98.62 38 MET B O 1
ATOM 2063 N N . VAL B 1 39 ? 6.059 -1.751 8.008 1 98.88 39 VAL B N 1
ATOM 2064 C CA . VAL B 1 39 ? 4.812 -2.451 8.305 1 98.88 39 VAL B CA 1
ATOM 2065 C C . VAL B 1 39 ? 3.646 -1.466 8.281 1 98.88 39 VAL B C 1
ATOM 2067 O O . VAL B 1 39 ? 3.764 -0.345 8.789 1 98.88 39 VAL B O 1
ATOM 2070 N N . VAL B 1 40 ? 2.57 -1.816 7.602 1 98.88 40 VAL B N 1
ATOM 2071 C CA . VAL B 1 40 ? 1.375 -0.987 7.496 1 98.88 40 VAL B CA 1
ATOM 2072 C C . VAL B 1 40 ? 0.211 -1.662 8.219 1 98.88 40 VAL B C 1
ATOM 2074 O O . VAL B 1 40 ? -0.133 -2.809 7.918 1 98.88 40 VAL B O 1
ATOM 2077 N N . GLU B 1 41 ? -0.32 -1.046 9.219 1 98.81 41 GLU B N 1
ATOM 2078 C CA . GLU B 1 41 ? -1.59 -1.422 9.828 1 98.81 41 GLU B CA 1
ATOM 2079 C C . GLU B 1 41 ? -2.746 -0.619 9.242 1 98.81 41 GLU B C 1
ATOM 2081 O O . GLU B 1 41 ? -2.898 0.568 9.539 1 98.81 41 GLU B O 1
ATOM 2086 N N . SER B 1 42 ? -3.525 -1.29 8.398 1 98.56 42 SER B N 1
ATOM 2087 C CA . SER B 1 42 ? -4.617 -0.612 7.707 1 98.56 42 SER B CA 1
ATOM 2088 C C . SER B 1 42 ? -5.922 -0.725 8.492 1 98.56 42 SER B C 1
ATOM 2090 O O . SER B 1 42 ? -6.531 -1.795 8.539 1 98.56 42 SER B O 1
ATOM 2092 N N . ILE B 1 43 ? -6.359 0.368 9.023 1 97.94 43 ILE B N 1
ATOM 2093 C CA . ILE B 1 43 ? -7.57 0.381 9.836 1 97.94 43 ILE B CA 1
ATOM 2094 C C . ILE B 1 43 ? -8.766 0.805 8.984 1 97.94 43 ILE B C 1
ATOM 2096 O O . ILE B 1 43 ? -8.609 1.13 7.805 1 97.94 43 ILE B O 1
ATOM 2100 N N . ASN B 1 44 ? -9.938 0.701 9.555 1 97.44 44 ASN B N 1
ATOM 2101 C CA . ASN B 1 44 ? -11.164 1.176 8.914 1 97.44 44 ASN B CA 1
ATOM 2102 C C . ASN B 1 44 ? -11.445 2.637 9.258 1 97.44 44 ASN B C 1
ATOM 2104 O O . ASN B 1 44 ? -12.008 2.938 10.312 1 97.44 44 ASN B O 1
ATOM 2108 N N . MET B 1 45 ? -11.156 3.521 8.32 1 95.75 45 MET B N 1
ATOM 2109 C CA . MET B 1 45 ? -11.273 4.957 8.578 1 95.75 45 MET B CA 1
ATOM 2110 C C . MET B 1 45 ? -12.719 5.344 8.859 1 95.75 45 MET B C 1
ATOM 2112 O O . MET B 1 45 ? -12.977 6.301 9.594 1 95.75 45 MET B O 1
ATOM 2116 N N . TYR B 1 46 ? -13.648 4.668 8.258 1 95.38 46 TYR B N 1
ATOM 2117 C CA . TYR B 1 46 ? -15.055 5.008 8.445 1 95.38 46 TYR B CA 1
ATOM 2118 C C . TYR B 1 46 ? -15.492 4.73 9.875 1 95.38 46 TYR B C 1
ATOM 2120 O O . TYR B 1 46 ? -16.297 5.477 10.445 1 95.38 46 TYR B O 1
ATOM 2128 N N . HIS B 1 47 ? -14.984 3.635 10.375 1 96.56 47 HIS B N 1
ATOM 2129 C CA . HIS B 1 47 ? -15.219 3.367 11.789 1 96.56 47 HIS B CA 1
ATOM 2130 C C . HIS B 1 47 ? -14.641 4.473 12.664 1 96.56 47 HIS B C 1
ATOM 2132 O O . HIS B 1 47 ? -15.297 4.941 13.602 1 96.56 47 HIS B O 1
ATOM 2138 N N . MET B 1 48 ? -13.469 4.957 12.383 1 96.12 48 MET B N 1
ATOM 2139 C CA . MET B 1 48 ? -12.828 6.055 13.094 1 96.12 48 MET B CA 1
ATOM 2140 C C . MET B 1 48 ? -13.656 7.332 12.992 1 96.12 48 MET B C 1
ATOM 2142 O O . MET B 1 48 ? -13.898 8.008 13.992 1 96.12 48 MET B O 1
ATOM 2146 N N . PHE B 1 49 ? -14.117 7.645 11.781 1 93.69 49 PHE B N 1
ATOM 2147 C CA . PHE B 1 49 ? -14.883 8.867 11.547 1 93.69 49 PHE B CA 1
ATOM 2148 C C . PHE B 1 49 ? -16.203 8.828 12.297 1 93.69 49 PHE B C 1
ATOM 2150 O O . PHE B 1 49 ? -16.688 9.859 12.781 1 93.69 49 PHE B O 1
ATOM 2157 N N . GLU B 1 50 ? -16.781 7.645 12.344 1 95.62 50 GLU B N 1
ATOM 2158 C CA . GLU B 1 50 ? -18.031 7.5 13.102 1 95.62 50 GLU B CA 1
ATOM 2159 C C . GLU B 1 50 ? -17.828 7.875 14.562 1 95.62 50 GLU B C 1
ATOM 2161 O O . GLU B 1 50 ? -18.641 8.602 15.141 1 95.62 50 GLU B O 1
ATOM 2166 N N . MET B 1 51 ? -16.797 7.359 15.125 1 97.06 51 MET B N 1
ATOM 2167 C CA . MET B 1 51 ? -16.484 7.688 16.516 1 97.06 51 MET B CA 1
ATOM 2168 C C . MET B 1 51 ? -16.188 9.172 16.672 1 97.06 51 MET B C 1
ATOM 2170 O O . MET B 1 51 ? -16.625 9.805 17.641 1 97.06 51 MET B O 1
ATOM 2174 N N . LEU B 1 52 ? -15.484 9.766 15.719 1 93.44 52 LEU B N 1
ATOM 2175 C CA . LEU B 1 52 ? -15.125 11.18 15.766 1 93.44 52 LEU B CA 1
ATOM 2176 C C . LEU B 1 52 ? -16.375 12.062 15.68 1 93.44 52 LEU B C 1
ATOM 2178 O O . LEU B 1 52 ? -16.484 13.062 16.391 1 93.44 52 LEU B O 1
ATOM 2182 N N . GLU B 1 53 ? -17.234 11.68 14.805 1 92.19 53 GLU B N 1
ATOM 2183 C CA . GLU B 1 53 ? -18.484 12.414 14.641 1 92.19 53 GLU B CA 1
ATOM 2184 C C . GLU B 1 53 ? -19.297 12.43 15.938 1 92.19 53 GLU B C 1
ATOM 2186 O O . GLU B 1 53 ? -19.984 13.406 16.219 1 92.19 53 GLU B O 1
ATOM 2191 N N . GLN B 1 54 ? -19.156 11.398 16.672 1 95.69 54 GLN B N 1
ATOM 2192 C CA . GLN B 1 54 ? -19.859 11.297 17.938 1 95.69 54 GLN B CA 1
ATOM 2193 C C . GLN B 1 54 ? -19.031 11.875 19.078 1 95.69 54 GLN B C 1
ATOM 2195 O O . GLN B 1 54 ? -19.406 11.734 20.25 1 95.69 54 GLN B O 1
ATOM 2200 N N . ARG B 1 55 ? -17.969 12.383 18.828 1 94.56 55 ARG B N 1
ATOM 2201 C CA . ARG B 1 55 ? -17.047 13.031 19.75 1 94.56 55 ARG B CA 1
ATOM 2202 C C . ARG B 1 55 ? -16.547 12.047 20.812 1 94.56 55 ARG B C 1
ATOM 2204 O O . ARG B 1 55 ? -16.391 12.398 21.969 1 94.56 55 ARG B O 1
ATOM 2211 N N . GLN B 1 56 ? -16.422 10.812 20.281 1 97.19 56 GLN B N 1
ATOM 2212 C CA . GLN B 1 56 ? -15.867 9.781 21.141 1 97.19 56 GLN B CA 1
ATOM 2213 C C . GLN B 1 56 ? -14.352 9.719 21 1 97.19 56 GLN B C 1
ATOM 2215 O O . GLN B 1 56 ? -13.797 8.688 20.609 1 97.19 56 GLN B O 1
ATOM 2220 N N . TYR B 1 57 ? -13.68 10.711 21.516 1 96.69 57 TYR B N 1
ATOM 2221 C CA . TYR B 1 57 ? -12.25 10.906 21.297 1 96.69 57 TYR B CA 1
ATOM 2222 C C . TYR B 1 57 ? -11.43 9.836 22 1 96.69 57 TYR B C 1
ATOM 2224 O O . TYR B 1 57 ? -10.398 9.398 21.5 1 96.69 57 TYR B O 1
ATOM 2232 N N . ASP B 1 58 ? -11.859 9.43 23.141 1 98 58 ASP B N 1
ATOM 2233 C CA . ASP B 1 58 ? -11.141 8.383 23.859 1 98 58 ASP B CA 1
ATOM 2234 C C . ASP B 1 58 ? -11.203 7.059 23.094 1 98 58 ASP B C 1
ATOM 2236 O O . ASP B 1 58 ? -10.219 6.316 23.047 1 98 58 ASP B O 1
ATOM 2240 N N . ASP B 1 59 ? -12.367 6.77 22.531 1 98.38 59 ASP B N 1
ATOM 2241 C CA . ASP B 1 59 ? -12.523 5.559 21.734 1 98.38 59 ASP B CA 1
ATOM 2242 C C . ASP B 1 59 ? -11.648 5.613 20.484 1 98.38 59 ASP B C 1
ATOM 2244 O O . ASP B 1 59 ? -11.062 4.605 20.078 1 98.38 59 ASP B O 1
ATOM 2248 N N . VAL B 1 60 ? -11.641 6.781 19.875 1 98.19 60 VAL B N 1
ATOM 2249 C CA . VAL B 1 60 ? -10.789 6.969 18.703 1 98.19 60 VAL B CA 1
ATOM 2250 C C . VAL B 1 60 ? -9.328 6.719 19.094 1 98.19 60 VAL B C 1
ATOM 2252 O O . VAL B 1 60 ? -8.617 5.992 18.391 1 98.19 60 VAL B O 1
ATOM 2255 N N . ALA B 1 61 ? -8.906 7.297 20.203 1 98.5 61 ALA B N 1
ATOM 2256 C CA . ALA B 1 61 ? -7.535 7.129 20.672 1 98.5 61 ALA B CA 1
ATOM 2257 C C . ALA B 1 61 ? -7.223 5.66 20.953 1 98.5 61 ALA B C 1
ATOM 2259 O O . ALA B 1 61 ? -6.141 5.176 20.625 1 98.5 61 ALA B O 1
ATOM 2260 N N . GLU B 1 62 ? -8.125 4.953 21.562 1 98.56 62 GLU B N 1
ATOM 2261 C CA . GLU B 1 62 ? -7.941 3.531 21.844 1 98.56 62 GLU B CA 1
ATOM 2262 C C . GLU B 1 62 ? -7.812 2.723 20.562 1 98.56 62 GLU B C 1
ATOM 2264 O O . GLU B 1 62 ? -6.957 1.842 20.469 1 98.56 62 GLU B O 1
ATOM 2269 N N . TYR B 1 63 ? -8.672 3.021 19.656 1 98.44 63 TYR B N 1
ATOM 2270 C CA . TYR B 1 63 ? -8.688 2.338 18.375 1 98.44 63 TYR B CA 1
ATOM 2271 C C . TYR B 1 63 ? -7.352 2.51 17.656 1 98.44 63 TYR B C 1
ATOM 2273 O O . TYR B 1 63 ? -6.77 1.535 17.172 1 98.44 63 TYR B O 1
ATOM 2281 N N . LEU B 1 64 ? -6.844 3.699 17.625 1 98.56 64 LEU B N 1
ATOM 2282 C CA . LEU B 1 64 ? -5.598 4.016 16.938 1 98.56 64 LEU B CA 1
ATOM 2283 C C . LEU B 1 64 ? -4.398 3.523 17.75 1 98.56 64 LEU B C 1
ATOM 2285 O O . LEU B 1 64 ? -3.387 3.115 17.172 1 98.56 64 LEU B O 1
ATOM 2289 N N . ALA B 1 65 ? -4.508 3.574 19.047 1 98.75 65 ALA B N 1
ATOM 2290 C CA . ALA B 1 65 ? -3.443 3.031 19.891 1 98.75 65 ALA B CA 1
ATOM 2291 C C . ALA B 1 65 ? -3.287 1.528 19.672 1 98.75 65 ALA B C 1
ATOM 2293 O O . ALA B 1 65 ? -2.172 1.005 19.688 1 98.75 65 ALA B O 1
ATOM 2294 N N . HIS B 1 66 ? -4.41 0.883 19.547 1 98.62 66 HIS B N 1
ATOM 2295 C CA . HIS B 1 66 ? -4.367 -0.543 19.25 1 98.62 66 HIS B CA 1
ATOM 2296 C C . HIS B 1 66 ? -3.598 -0.808 17.953 1 98.62 66 HIS B C 1
ATOM 2298 O O . HIS B 1 66 ? -2.789 -1.737 17.891 1 98.62 66 HIS B O 1
ATOM 2304 N N . ALA B 1 67 ? -3.861 0.013 16.953 1 98.62 67 ALA B N 1
ATOM 2305 C CA . ALA B 1 67 ? -3.135 -0.098 15.68 1 98.62 67 ALA B CA 1
ATOM 2306 C C . ALA B 1 67 ? -1.642 0.139 15.883 1 98.62 67 ALA B C 1
ATOM 2308 O O . ALA B 1 67 ? -0.812 -0.594 15.344 1 98.62 67 ALA B O 1
ATOM 2309 N N . ALA B 1 68 ? -1.304 1.125 16.672 1 98.75 68 ALA B N 1
ATOM 2310 C CA . ALA B 1 68 ? 0.095 1.424 16.969 1 98.75 68 ALA B CA 1
ATOM 2311 C C . ALA B 1 68 ? 0.762 0.261 17.688 1 98.75 68 ALA B C 1
ATOM 2313 O O . ALA B 1 68 ? 1.913 -0.078 17.406 1 98.75 68 ALA B O 1
ATOM 2314 N N . CYS B 1 69 ? 0.067 -0.343 18.594 1 98.75 69 CYS B N 1
ATOM 2315 C CA . CYS B 1 69 ? 0.596 -1.483 19.328 1 98.75 69 CYS B CA 1
ATOM 2316 C C . CYS B 1 69 ? 0.854 -2.664 18.406 1 98.75 69 CYS B C 1
ATOM 2318 O O . CYS B 1 69 ? 1.852 -3.371 18.547 1 98.75 69 CYS B O 1
ATOM 2320 N N . ASN B 1 70 ? -0.073 -2.908 17.5 1 98.75 70 ASN B N 1
ATOM 2321 C CA . ASN B 1 70 ? 0.141 -3.955 16.516 1 98.75 70 ASN B CA 1
ATOM 2322 C C . ASN B 1 70 ? 1.411 -3.709 15.695 1 98.75 70 ASN B C 1
ATOM 2324 O O . ASN B 1 70 ? 2.164 -4.641 15.414 1 98.75 70 ASN B O 1
ATOM 2328 N N . LEU B 1 71 ? 1.618 -2.439 15.297 1 98.81 71 LEU B N 1
ATOM 2329 C CA . LEU B 1 71 ? 2.838 -2.08 14.586 1 98.81 71 LEU B CA 1
ATOM 2330 C C . LEU B 1 71 ? 4.074 -2.398 15.422 1 98.81 71 LEU B C 1
ATOM 2332 O O . LEU B 1 71 ? 5.055 -2.938 14.898 1 98.81 71 LEU B O 1
ATOM 2336 N N . GLN B 1 72 ? 3.988 -2.047 16.688 1 98.62 72 GLN B N 1
ATOM 2337 C CA . GLN B 1 72 ? 5.094 -2.324 17.594 1 98.62 72 GLN B CA 1
ATOM 2338 C C . GLN B 1 72 ? 5.363 -3.824 17.688 1 98.62 72 GLN B C 1
ATOM 2340 O O . GLN B 1 72 ? 6.516 -4.258 17.641 1 98.62 72 GLN B O 1
ATOM 2345 N N . LYS B 1 73 ? 4.352 -4.617 17.828 1 98.44 73 LYS B N 1
ATOM 2346 C CA . LYS B 1 73 ? 4.473 -6.07 17.922 1 98.44 73 LYS B CA 1
ATOM 2347 C C . LYS B 1 73 ? 5.098 -6.645 16.641 1 98.44 73 LYS B C 1
ATOM 2349 O O . LYS B 1 73 ? 5.801 -7.656 16.703 1 98.44 73 LYS B O 1
ATOM 2354 N N . ALA B 1 74 ? 4.863 -5.965 15.562 1 98.44 74 ALA B N 1
ATOM 2355 C CA . ALA B 1 74 ? 5.395 -6.418 14.273 1 98.44 74 ALA B CA 1
ATOM 2356 C C . ALA B 1 74 ? 6.836 -5.949 14.086 1 98.44 74 ALA B C 1
ATOM 2358 O O . ALA B 1 74 ? 7.445 -6.215 13.047 1 98.44 74 ALA B O 1
ATOM 2359 N N . GLY B 1 75 ? 7.316 -5.172 15.008 1 98.19 75 GLY B N 1
ATOM 2360 C CA . GLY B 1 75 ? 8.742 -4.867 15.008 1 98.19 75 GLY B CA 1
ATOM 2361 C C . GLY B 1 75 ? 9.047 -3.445 14.578 1 98.19 75 GLY B C 1
ATOM 2362 O O . GLY B 1 75 ? 10.203 -3.094 14.352 1 98.19 75 GLY B O 1
ATOM 2363 N N . ALA B 1 76 ? 8.047 -2.586 14.453 1 98.69 76 ALA B N 1
ATOM 2364 C CA . ALA B 1 76 ? 8.305 -1.197 14.086 1 98.69 76 ALA B CA 1
ATOM 2365 C C . ALA B 1 76 ? 9.109 -0.484 15.164 1 98.69 76 ALA B C 1
ATOM 2367 O O . ALA B 1 76 ? 8.859 -0.679 16.359 1 98.69 76 ALA B O 1
ATOM 2368 N N . ASP B 1 77 ? 10.031 0.327 14.758 1 98.56 77 ASP B N 1
ATOM 2369 C CA . ASP B 1 77 ? 10.836 1.131 15.672 1 98.56 77 ASP B CA 1
ATOM 2370 C C . ASP B 1 77 ? 10.156 2.465 15.969 1 98.56 77 ASP B C 1
ATOM 2372 O O . ASP B 1 77 ? 10.375 3.057 17.031 1 98.56 77 ASP B O 1
ATOM 2376 N N . PHE B 1 78 ? 9.383 2.984 15.047 1 98.69 78 PHE B N 1
ATOM 2377 C CA . PHE B 1 78 ? 8.547 4.168 15.211 1 98.69 78 PHE B CA 1
ATOM 2378 C C . PHE B 1 78 ? 7.336 4.105 14.289 1 98.69 78 PHE B C 1
ATOM 2380 O O . PHE B 1 78 ? 7.301 3.303 13.352 1 98.69 78 PHE B O 1
ATOM 2387 N N . GLY B 1 79 ? 6.332 4.922 14.641 1 98.75 79 GLY B N 1
ATOM 2388 C CA . GLY B 1 79 ? 5.094 4.883 13.883 1 98.75 79 GLY B CA 1
ATOM 2389 C C . GLY B 1 79 ? 4.68 6.242 13.344 1 98.75 79 GLY B C 1
ATOM 2390 O O . GLY B 1 79 ? 5.137 7.273 13.836 1 98.75 79 GLY B O 1
ATOM 2391 N N . VAL B 1 80 ? 3.869 6.211 12.352 1 98.69 80 VAL B N 1
ATOM 2392 C CA . VAL B 1 80 ? 3.285 7.41 11.758 1 98.69 80 VAL B CA 1
ATOM 2393 C C . VAL B 1 80 ? 1.828 7.148 11.383 1 98.69 80 VAL B C 1
ATOM 2395 O O . VAL B 1 80 ? 1.406 5.992 11.281 1 98.69 80 VAL B O 1
ATOM 2398 N N . MET B 1 81 ? 1.076 8.164 11.227 1 97.88 81 MET B N 1
ATOM 2399 C CA . MET B 1 81 ? -0.283 8.094 10.703 1 97.88 81 MET B CA 1
ATOM 2400 C C . MET B 1 81 ? -0.393 8.836 9.375 1 97.88 81 MET B C 1
ATOM 2402 O O . MET B 1 81 ? 0.027 9.992 9.266 1 97.88 81 MET B O 1
ATOM 2406 N N . CYS B 1 82 ? -0.942 8.172 8.383 1 95 82 CYS B N 1
ATOM 2407 C CA . CYS B 1 82 ? -1.032 8.773 7.059 1 95 82 CYS B CA 1
ATOM 2408 C C . CYS B 1 82 ? -2.293 9.625 6.93 1 95 82 CYS B C 1
ATOM 2410 O O . CYS B 1 82 ? -3.004 9.539 5.93 1 95 82 CYS B O 1
ATOM 2412 N N . GLY B 1 83 ? -2.668 10.414 7.891 1 91.94 83 GLY B N 1
ATOM 2413 C CA . GLY B 1 83 ? -3.811 11.312 7.898 1 91.94 83 GLY B CA 1
ATOM 2414 C C . GLY B 1 83 ? -3.703 12.406 8.945 1 91.94 83 GLY B C 1
ATOM 2415 O O . GLY B 1 83 ? -3.115 12.203 10.008 1 91.94 83 GLY B O 1
ATOM 2416 N N . ASN B 1 84 ? -4.371 13.492 8.68 1 90.94 84 ASN B N 1
ATOM 2417 C CA . ASN B 1 84 ? -4.293 14.664 9.555 1 90.94 84 ASN B CA 1
ATOM 2418 C C . ASN B 1 84 ? -5.301 14.586 10.695 1 90.94 84 ASN B C 1
ATOM 2420 O O . ASN B 1 84 ? -4.973 14.883 11.844 1 90.94 84 ASN B O 1
ATOM 2424 N N . THR B 1 85 ? -6.449 14.055 10.328 1 89.62 85 THR B N 1
ATOM 2425 C CA . THR B 1 85 ? -7.598 14.133 11.227 1 89.62 85 THR B CA 1
ATOM 2426 C C . THR B 1 85 ? -7.312 13.398 12.531 1 89.62 85 THR B C 1
ATOM 2428 O O . THR B 1 85 ? -7.652 13.891 13.609 1 89.62 85 THR B O 1
ATOM 2431 N N . PRO B 1 86 ? -6.652 12.312 12.469 1 93.81 86 PRO B N 1
ATOM 2432 C CA . PRO B 1 86 ? -6.457 11.578 13.719 1 93.81 86 PRO B CA 1
ATOM 2433 C C . PRO B 1 86 ? -5.488 12.289 14.672 1 93.81 86 PRO B C 1
ATOM 2435 O O . PRO B 1 86 ? -5.383 11.914 15.844 1 93.81 86 PRO B O 1
ATOM 2438 N N . HIS B 1 87 ? -4.82 13.281 14.242 1 95.75 87 HIS B N 1
ATOM 2439 C CA . HIS B 1 87 ? -3.891 14.008 15.102 1 95.75 87 HIS B CA 1
ATOM 2440 C C . HIS B 1 87 ? -4.633 14.773 16.188 1 95.75 87 HIS B C 1
ATOM 2442 O O . HIS B 1 87 ? -4.016 15.25 17.156 1 95.75 87 HIS B O 1
ATOM 2448 N N . ILE B 1 88 ? -5.957 14.867 16.078 1 95.06 88 ILE B N 1
ATOM 2449 C CA . ILE B 1 88 ? -6.758 15.508 17.109 1 95.06 88 ILE B CA 1
ATOM 2450 C C . ILE B 1 88 ? -6.617 14.742 18.422 1 95.06 88 ILE B C 1
ATOM 2452 O O . ILE B 1 88 ? -6.785 15.305 19.5 1 95.06 88 ILE B O 1
ATOM 2456 N N . VAL B 1 89 ? -6.25 13.453 18.328 1 97 89 VAL B N 1
ATOM 2457 C CA . VAL B 1 89 ? -6.07 12.648 19.531 1 97 89 VAL B CA 1
ATOM 2458 C C . VAL B 1 89 ? -4.633 12.141 19.609 1 97 89 VAL B C 1
ATOM 2460 O O . VAL B 1 89 ? -4.371 11.078 20.172 1 97 89 VAL B O 1
ATOM 2463 N N . PHE B 1 90 ? -3.674 12.812 19.094 1 97.62 90 PHE B N 1
ATOM 2464 C CA . PHE B 1 90 ? -2.299 12.344 18.938 1 97.62 90 PHE B CA 1
ATOM 2465 C C . PHE B 1 90 ? -1.674 12.055 20.297 1 97.62 90 PHE B C 1
ATOM 2467 O O . PHE B 1 90 ? -1.103 10.984 20.516 1 97.62 90 PHE B O 1
ATOM 2474 N N . GLU B 1 91 ? -1.823 13 21.188 1 96.69 91 GLU B N 1
ATOM 2475 C CA . GLU B 1 91 ? -1.203 12.852 22.5 1 96.69 91 GLU B CA 1
ATOM 2476 C C . GLU B 1 91 ? -1.807 11.68 23.281 1 96.69 91 GLU B C 1
ATOM 2478 O O . GLU B 1 91 ? -1.102 10.977 24 1 96.69 91 GLU B O 1
ATOM 2483 N N . LYS B 1 92 ? -3.115 11.531 23.141 1 97.62 92 LYS B N 1
ATOM 2484 C CA . LYS B 1 92 ? -3.787 10.406 23.781 1 97.62 92 LYS B CA 1
ATOM 2485 C C . LYS B 1 92 ? -3.277 9.078 23.25 1 97.62 92 LYS B C 1
ATOM 2487 O O . LYS B 1 92 ? -3.09 8.125 24.016 1 97.62 92 LYS B O 1
ATOM 2492 N N . ILE B 1 93 ? -3.059 8.984 21.938 1 98.31 93 ILE B N 1
ATOM 2493 C CA . ILE B 1 93 ? -2.531 7.766 21.328 1 98.31 93 ILE B CA 1
ATOM 2494 C C . ILE B 1 93 ? -1.136 7.477 21.875 1 98.31 93 ILE B C 1
ATOM 2496 O O . ILE B 1 93 ? -0.852 6.355 22.297 1 98.31 93 ILE B O 1
ATOM 2500 N N . GLN B 1 94 ? -0.253 8.539 21.828 1 97.81 94 GLN B N 1
ATOM 2501 C CA . GLN B 1 94 ? 1.122 8.375 22.297 1 97.81 94 GLN B CA 1
ATOM 2502 C C . GLN B 1 94 ? 1.166 7.867 23.734 1 97.81 94 GLN B C 1
ATOM 2504 O O . GLN B 1 94 ? 2.027 7.059 24.078 1 97.81 94 GLN B O 1
ATOM 2509 N N . GLY B 1 95 ? 0.235 8.289 24.516 1 97.62 95 GLY B N 1
ATOM 2510 C CA . GLY B 1 95 ? 0.173 7.883 25.922 1 97.62 95 GLY B CA 1
ATOM 2511 C C . GLY B 1 95 ? -0.235 6.434 26.094 1 97.62 95 GLY B C 1
ATOM 2512 O O . GLY B 1 95 ? -0.053 5.863 27.172 1 97.62 95 GLY B O 1
ATOM 2513 N N . LYS B 1 96 ? -0.718 5.789 25.094 1 97.56 96 LYS B N 1
ATOM 2514 C CA . LYS B 1 96 ? -1.268 4.441 25.188 1 97.56 96 LYS B CA 1
ATOM 2515 C C . LYS B 1 96 ? -0.367 3.424 24.5 1 97.56 96 LYS B C 1
ATOM 2517 O O . LYS B 1 96 ? -0.687 2.234 24.453 1 97.56 96 LYS B O 1
ATOM 2522 N N . THR B 1 97 ? 0.719 3.877 23.922 1 97.56 97 THR B N 1
ATOM 2523 C CA . THR B 1 97 ? 1.65 2.984 23.25 1 97.56 97 THR B CA 1
ATOM 2524 C C . THR B 1 97 ? 3.094 3.365 23.562 1 97.56 97 THR B C 1
ATOM 2526 O O . THR B 1 97 ? 3.389 4.535 23.828 1 97.56 97 THR B O 1
ATOM 2529 N N . ASP B 1 98 ? 3.961 2.412 23.562 1 98.06 98 ASP B N 1
ATOM 2530 C CA . ASP B 1 98 ? 5.387 2.662 23.75 1 98.06 98 ASP B CA 1
ATOM 2531 C C . ASP B 1 98 ? 6.074 2.947 22.406 1 98.06 98 ASP B C 1
ATOM 2533 O O . ASP B 1 98 ? 7.246 3.326 22.375 1 98.06 98 ASP B O 1
ATOM 2537 N N . LEU B 1 99 ? 5.414 2.715 21.297 1 98.62 99 LEU B N 1
ATOM 2538 C CA . LEU B 1 99 ? 5.961 3.035 19.984 1 98.62 99 LEU B CA 1
ATOM 2539 C C . LEU B 1 99 ? 6.055 4.547 19.797 1 98.62 99 LEU B C 1
ATOM 2541 O O . LEU B 1 99 ? 5.039 5.242 19.812 1 98.62 99 LEU B O 1
ATOM 2545 N N . PRO B 1 100 ? 7.277 5.07 19.688 1 98.69 100 PRO B N 1
ATOM 2546 C CA . PRO B 1 100 ? 7.352 6.5 19.375 1 98.69 100 PRO B CA 1
ATOM 2547 C C . PRO B 1 100 ? 6.609 6.871 18.094 1 98.69 100 PRO B C 1
ATOM 2549 O O . PRO B 1 100 ? 6.801 6.227 17.062 1 98.69 100 PRO B O 1
ATOM 2552 N N . LEU B 1 101 ? 5.766 7.844 18.156 1 98.69 101 LEU B N 1
ATOM 2553 C CA . LEU B 1 101 ? 5.004 8.281 17 1 98.69 101 LEU B CA 1
ATOM 2554 C C . LEU B 1 101 ? 5.547 9.602 16.453 1 98.69 101 LEU B C 1
ATOM 2556 O O . LEU B 1 101 ? 5.824 10.523 17.219 1 98.69 101 LEU B O 1
ATOM 2560 N N . LEU B 1 102 ? 5.785 9.688 15.188 1 98.5 102 LEU B N 1
ATOM 2561 C CA . LEU B 1 102 ? 6.203 10.906 14.492 1 98.5 102 LEU B CA 1
ATOM 2562 C C . LEU B 1 102 ? 4.996 11.68 13.977 1 98.5 102 LEU B C 1
ATOM 2564 O O . LEU B 1 102 ? 4.273 11.195 13.102 1 98.5 102 LEU B O 1
ATOM 2568 N N . SER B 1 103 ? 4.82 12.859 14.438 1 98 103 SER B N 1
ATOM 2569 C CA . SER B 1 103 ? 3.643 13.672 14.156 1 98 103 SER B CA 1
ATOM 2570 C C . SER B 1 103 ? 3.799 14.453 12.859 1 98 103 SER B C 1
ATOM 2572 O O . SER B 1 103 ? 4.789 15.156 12.672 1 98 103 SER B O 1
ATOM 2574 N N . MET B 1 104 ? 2.768 14.328 12.031 1 97.31 104 MET B N 1
ATOM 2575 C CA . MET B 1 104 ? 2.705 15.109 10.797 1 97.31 104 MET B CA 1
ATOM 2576 C C . MET B 1 104 ? 2.705 16.609 11.102 1 97.31 104 MET B C 1
ATOM 2578 O O . MET B 1 104 ? 3.375 17.375 10.422 1 97.31 104 MET B O 1
ATOM 2582 N N . VAL B 1 105 ? 1.987 16.969 12.117 1 97.25 105 VAL B N 1
ATOM 2583 C CA . VAL B 1 105 ? 1.865 18.359 12.531 1 97.25 105 VAL B CA 1
ATOM 2584 C C . VAL B 1 105 ? 3.217 18.875 13.016 1 97.25 105 VAL B C 1
ATOM 2586 O O . VAL B 1 105 ? 3.668 19.953 12.602 1 97.25 105 VAL B O 1
ATOM 2589 N N . GLN B 1 106 ? 3.891 18.094 13.844 1 97.56 106 GLN B N 1
ATOM 2590 C CA . GLN B 1 106 ? 5.188 18.5 14.375 1 97.56 106 GLN B CA 1
ATOM 2591 C C . GLN B 1 106 ? 6.223 18.609 13.258 1 97.56 106 GLN B C 1
ATOM 2593 O O . GLN B 1 106 ? 7.051 19.531 13.258 1 97.56 106 GLN B O 1
ATOM 2598 N N . CYS B 1 107 ? 6.191 17.656 12.336 1 98.06 107 CYS B N 1
ATOM 2599 C CA . CYS B 1 107 ? 7.117 17.719 11.211 1 98.06 107 CYS B CA 1
ATOM 2600 C C . CYS B 1 107 ? 6.938 19.016 10.422 1 98.06 107 CYS B C 1
ATOM 2602 O O . CYS B 1 107 ? 7.922 19.641 10.031 1 98.06 107 CYS B O 1
ATOM 2604 N N . SER B 1 108 ? 5.688 19.391 10.188 1 97.81 108 SER B N 1
ATOM 2605 C CA . SER B 1 108 ? 5.391 20.625 9.477 1 97.81 108 SER B CA 1
ATOM 2606 C C . SER B 1 108 ? 5.875 21.844 10.266 1 97.81 108 SER B C 1
ATOM 2608 O O . SER B 1 108 ? 6.434 22.781 9.688 1 97.81 108 SER B O 1
ATOM 2610 N N . LEU B 1 109 ? 5.652 21.781 11.539 1 98.31 109 LEU B N 1
ATOM 2611 C CA . LEU B 1 109 ? 6.102 22.859 12.414 1 98.31 109 LEU B CA 1
ATOM 2612 C C . LEU B 1 109 ? 7.617 23.016 12.367 1 98.31 109 LEU B C 1
ATOM 2614 O O . LEU B 1 109 ? 8.141 24.125 12.289 1 98.31 109 LEU B O 1
ATOM 2618 N N . ASP B 1 110 ? 8.312 21.922 12.438 1 98.5 110 ASP B N 1
ATOM 2619 C CA . ASP B 1 110 ? 9.773 21.922 12.414 1 98.5 110 ASP B CA 1
ATOM 2620 C C . ASP B 1 110 ? 10.297 22.578 11.133 1 98.5 110 ASP B C 1
ATOM 2622 O O . ASP B 1 110 ? 11.242 23.375 11.18 1 98.5 110 ASP B O 1
ATOM 2626 N N . VAL B 1 111 ? 9.664 22.266 10.047 1 98.25 111 VAL B N 1
ATOM 2627 C CA . VAL B 1 111 ? 10.078 22.828 8.766 1 98.25 111 VAL B CA 1
ATOM 2628 C C . VAL B 1 111 ? 9.797 24.328 8.742 1 98.25 111 VAL B C 1
ATOM 2630 O O . VAL B 1 111 ? 10.648 25.125 8.336 1 98.25 111 VAL B O 1
ATOM 2633 N N . ALA B 1 112 ? 8.609 24.719 9.164 1 98.5 112 ALA B N 1
ATOM 2634 C CA . ALA B 1 112 ? 8.234 26.125 9.211 1 98.5 112 ALA B CA 1
ATOM 2635 C C . ALA B 1 112 ? 9.211 26.922 10.07 1 98.5 112 ALA B C 1
ATOM 2637 O O . ALA B 1 112 ? 9.648 28.016 9.688 1 98.5 112 ALA B O 1
ATOM 2638 N N . SER B 1 113 ? 9.539 26.359 11.188 1 98.44 113 SER B N 1
ATOM 2639 C CA . SER B 1 113 ? 10.461 27 12.117 1 98.44 113 SER B CA 1
ATOM 2640 C C . SER B 1 113 ? 11.852 27.141 11.516 1 98.44 113 SER B C 1
ATOM 2642 O O . SER B 1 113 ? 12.484 28.203 11.625 1 98.44 113 SER B O 1
ATOM 2644 N N . ALA B 1 114 ? 12.305 26.109 10.906 1 98.19 114 ALA B N 1
ATOM 2645 C CA . ALA B 1 114 ? 13.633 26.125 10.289 1 98.19 114 ALA B CA 1
ATOM 2646 C C . ALA B 1 114 ? 13.711 27.188 9.188 1 98.19 114 ALA B C 1
ATOM 2648 O O . ALA B 1 114 ? 14.766 27.781 8.969 1 98.19 114 ALA B O 1
ATOM 2649 N N . MET B 1 115 ? 12.586 27.453 8.562 1 97.94 115 MET B N 1
ATOM 2650 C CA . MET B 1 115 ? 12.539 28.406 7.469 1 97.94 115 MET B CA 1
ATOM 2651 C C . MET B 1 115 ? 12.305 29.828 7.992 1 97.94 115 MET B C 1
ATOM 2653 O O . MET B 1 115 ? 12.32 30.797 7.227 1 97.94 115 MET B O 1
ATOM 2657 N N . GLY B 1 116 ? 12 29.891 9.234 1 98.31 116 GLY B N 1
ATOM 2658 C CA . GLY B 1 116 ? 11.773 31.188 9.852 1 98.31 116 GLY B CA 1
ATOM 2659 C C . GLY B 1 116 ? 10.414 31.781 9.508 1 98.31 116 GLY B C 1
ATOM 2660 O O . GLY B 1 116 ? 10.25 33 9.516 1 98.31 116 GLY B O 1
ATOM 2661 N N . LEU B 1 117 ? 9.453 30.969 9.188 1 98.56 117 LEU B N 1
ATOM 2662 C CA . LEU B 1 117 ? 8.117 31.453 8.828 1 98.56 117 LEU B CA 1
ATOM 2663 C C . LEU B 1 117 ? 7.371 31.953 10.07 1 98.56 117 LEU B C 1
ATOM 2665 O O . LEU B 1 117 ? 7.574 31.422 11.164 1 98.56 117 LEU B O 1
ATOM 2669 N N . LYS B 1 118 ? 6.473 32.906 9.836 1 98.5 118 LYS B N 1
ATOM 2670 C CA . LYS B 1 118 ? 5.852 33.562 10.992 1 98.5 118 LYS B CA 1
ATOM 2671 C C . LYS B 1 118 ? 4.336 33.594 10.852 1 98.5 118 LYS B C 1
ATOM 2673 O O . LYS B 1 118 ? 3.611 33.625 11.844 1 98.5 118 LYS B O 1
ATOM 2678 N N . ARG B 1 119 ? 3.82 33.719 9.711 1 98.75 119 ARG B N 1
ATOM 2679 C CA . ARG B 1 119 ? 2.396 33.875 9.422 1 98.75 119 ARG B CA 1
ATOM 2680 C C . ARG B 1 119 ? 1.983 32.938 8.281 1 98.75 119 ARG B C 1
ATOM 2682 O O . ARG B 1 119 ? 2.299 33.188 7.117 1 98.75 119 ARG B O 1
ATOM 2689 N N . LEU B 1 120 ? 1.195 31.938 8.648 1 98.75 120 LEU B N 1
ATOM 2690 C CA . LEU B 1 120 ? 0.893 30.922 7.645 1 98.75 120 LEU B CA 1
ATOM 2691 C C . LEU B 1 120 ? -0.614 30.766 7.477 1 98.75 120 LEU B C 1
ATOM 2693 O O . LEU B 1 120 ? -1.36 30.812 8.461 1 98.75 120 LEU B O 1
ATOM 2697 N N . ALA B 1 121 ? -1.04 30.562 6.258 1 98.69 121 ALA B N 1
ATOM 2698 C CA . ALA B 1 121 ? -2.402 30.109 6 1 98.69 121 ALA B CA 1
ATOM 2699 C C . ALA B 1 121 ? -2.5 28.578 6.129 1 98.69 121 ALA B C 1
ATOM 2701 O O . ALA B 1 121 ? -1.596 27.859 5.707 1 98.69 121 ALA B O 1
ATOM 2702 N N . LEU B 1 122 ? -3.518 28.125 6.77 1 98.38 122 LEU B N 1
ATOM 2703 C CA . LEU B 1 122 ? -3.844 26.703 6.82 1 98.38 122 LEU B CA 1
ATOM 2704 C C . LEU B 1 122 ? -5.047 26.391 5.938 1 98.38 122 LEU B C 1
ATOM 2706 O O . LEU B 1 122 ? -6.141 26.906 6.16 1 98.38 122 LEU B O 1
ATOM 2710 N N . LEU B 1 123 ? -4.762 25.609 4.941 1 97.94 123 LEU B N 1
ATOM 2711 C CA . LEU B 1 123 ? -5.832 25.156 4.055 1 97.94 123 LEU B CA 1
ATOM 2712 C C . LEU B 1 123 ? -6.102 23.672 4.227 1 97.94 123 LEU B C 1
ATOM 2714 O O . LEU B 1 123 ? -5.172 22.891 4.426 1 97.94 123 LEU B O 1
ATOM 2718 N N . GLY B 1 124 ? -7.355 23.234 4.172 1 96.31 124 GLY B N 1
ATOM 2719 C CA . GLY B 1 124 ? -7.812 21.859 4.277 1 96.31 124 GLY B CA 1
ATOM 2720 C C . GLY B 1 124 ? -9.32 21.734 4.359 1 96.31 124 GLY B C 1
ATOM 2721 O O . GLY B 1 124 ? -10.047 22.641 3.955 1 96.31 124 GLY B O 1
ATOM 2722 N N . THR B 1 125 ? -9.758 20.641 4.805 1 93.88 125 THR B N 1
ATOM 2723 C CA . THR B 1 125 ? -11.188 20.5 5.051 1 93.88 125 THR B CA 1
ATOM 2724 C C . THR B 1 125 ? -11.633 21.391 6.203 1 93.88 125 THR B C 1
ATOM 2726 O O . THR B 1 125 ? -10.805 21.891 6.961 1 93.88 125 THR B O 1
ATOM 2729 N N . LYS B 1 126 ? -12.938 21.547 6.293 1 94.44 126 LYS B N 1
ATOM 2730 C CA . LYS B 1 126 ? -13.484 22.328 7.395 1 94.44 126 LYS B CA 1
ATOM 2731 C C . LYS B 1 126 ? -13.008 21.781 8.742 1 94.44 126 LYS B C 1
ATOM 2733 O O . LYS B 1 126 ? -12.703 22.547 9.648 1 94.44 126 LYS B O 1
ATOM 2738 N N . PHE B 1 127 ? -12.898 20.469 8.82 1 90.94 127 PHE B N 1
ATOM 2739 C CA . PHE B 1 127 ? -12.461 19.844 10.062 1 90.94 127 PHE B CA 1
ATOM 2740 C C . PHE B 1 127 ? -11.07 20.328 10.453 1 90.94 127 PHE B C 1
ATOM 2742 O O . PHE B 1 127 ? -10.844 20.719 11.602 1 90.94 127 PHE B O 1
ATOM 2749 N N . THR B 1 128 ? -10.156 20.344 9.516 1 94.06 128 THR B N 1
ATOM 2750 C CA . THR B 1 128 ? -8.773 20.734 9.758 1 94.06 128 THR B CA 1
ATOM 2751 C C . THR B 1 128 ? -8.695 22.219 10.086 1 94.06 128 THR B C 1
ATOM 2753 O O . THR B 1 128 ? -8.016 22.625 11.031 1 94.06 128 THR B O 1
ATOM 2756 N N . MET B 1 129 ? -9.414 23.016 9.352 1 96.69 129 MET B N 1
ATOM 2757 C CA . MET B 1 129 ? -9.305 24.469 9.477 1 96.69 129 MET B CA 1
ATOM 2758 C C . MET B 1 129 ? -10.016 24.969 10.727 1 96.69 129 MET B C 1
ATOM 2760 O O . MET B 1 129 ? -9.641 25.984 11.297 1 96.69 129 MET B O 1
ATOM 2764 N N . GLN B 1 130 ? -10.977 24.188 11.203 1 95 130 GLN B N 1
ATOM 2765 C CA . GLN B 1 130 ? -11.805 24.672 12.305 1 95 130 GLN B CA 1
ATOM 2766 C C . GLN B 1 130 ? -11.32 24.125 13.641 1 95 130 GLN B C 1
ATOM 2768 O O . GLN B 1 130 ? -11.656 24.656 14.703 1 95 130 GLN B O 1
ATOM 2773 N N . ASN B 1 131 ? -10.594 23.047 13.633 1 92.25 131 ASN B N 1
ATOM 2774 C CA . ASN B 1 131 ? -10.102 22.469 14.883 1 92.25 131 ASN B CA 1
ATOM 2775 C C . ASN B 1 131 ? -8.703 22.969 15.211 1 92.25 131 ASN B C 1
ATOM 2777 O O . ASN B 1 131 ? -7.984 23.453 14.328 1 92.25 131 ASN B O 1
ATOM 2781 N N . ASP B 1 132 ? -8.297 22.797 16.484 1 94.56 132 ASP B N 1
ATOM 2782 C CA . ASP B 1 132 ? -7.098 23.469 16.969 1 94.56 132 ASP B CA 1
ATOM 2783 C C . ASP B 1 132 ? -5.879 22.547 16.875 1 94.56 132 ASP B C 1
ATOM 2785 O O . ASP B 1 132 ? -4.742 23 17.016 1 94.56 132 ASP B O 1
ATOM 2789 N N . PHE B 1 133 ? -6.062 21.312 16.562 1 93.62 133 PHE B N 1
ATOM 2790 C CA . PHE B 1 133 ? -4.992 20.344 16.688 1 93.62 133 PHE B CA 1
ATOM 2791 C C . PHE B 1 133 ? -3.811 20.688 15.805 1 93.62 133 PHE B C 1
ATOM 2793 O O . PHE B 1 133 ? -2.666 20.375 16.125 1 93.62 133 PHE B O 1
ATOM 2800 N N . PHE B 1 134 ? -4.082 21.344 14.672 1 94.56 134 PHE B N 1
ATOM 2801 C CA . PHE B 1 134 ? -3 21.734 13.773 1 94.56 134 PHE B CA 1
ATOM 2802 C C . PHE B 1 134 ? -2.48 23.125 14.125 1 94.56 134 PHE B C 1
ATOM 2804 O O . PHE B 1 134 ? -1.277 23.375 14.047 1 94.56 134 PHE B O 1
ATOM 2811 N N . LYS B 1 135 ? -3.316 24.047 14.586 1 96.69 135 LYS B N 1
ATOM 2812 C CA . LYS B 1 135 ? -2.988 25.453 14.836 1 96.69 135 LYS B CA 1
ATOM 2813 C C . LYS B 1 135 ? -2.209 25.609 16.141 1 96.69 135 LYS B C 1
ATOM 2815 O O . LYS B 1 135 ? -1.208 26.328 16.172 1 96.69 135 LYS B O 1
ATOM 2820 N N . ARG B 1 136 ? -2.613 24.906 17.109 1 96.31 136 ARG B N 1
ATOM 2821 C CA . ARG B 1 136 ? -2.143 25.141 18.469 1 96.31 136 ARG B CA 1
ATOM 2822 C C . ARG B 1 136 ? -0.633 24.938 18.562 1 96.31 136 ARG B C 1
ATOM 2824 O O . ARG B 1 136 ? 0.076 25.797 19.094 1 96.31 136 ARG B O 1
ATOM 2831 N N . PRO B 1 137 ? -0.069 23.859 18.031 1 97.12 137 PRO B N 1
ATOM 2832 C CA . PRO B 1 137 ? 1.384 23.703 18.125 1 97.12 137 PRO B CA 1
ATOM 2833 C C . PRO B 1 137 ? 2.146 24.844 17.438 1 97.12 137 PRO B C 1
ATOM 2835 O O . PRO B 1 137 ? 3.189 25.266 17.953 1 97.12 137 PRO B O 1
ATOM 2838 N N . PHE B 1 138 ? 1.648 25.328 16.391 1 98.06 138 PHE B N 1
ATOM 2839 C CA . PHE B 1 138 ? 2.293 26.438 15.68 1 98.06 138 PHE B CA 1
ATOM 2840 C C . PHE B 1 138 ? 2.227 27.719 16.5 1 98.06 138 PHE B C 1
ATOM 2842 O O . PHE B 1 138 ? 3.232 28.406 16.656 1 98.06 138 PHE B O 1
ATOM 2849 N N . GLU B 1 139 ? 1.031 27.938 17 1 97.88 139 GLU B N 1
ATOM 2850 C CA . GLU B 1 139 ? 0.83 29.156 17.766 1 97.88 139 GLU B CA 1
ATOM 2851 C C . GLU B 1 139 ? 1.682 29.156 19.031 1 97.88 139 GLU B C 1
ATOM 2853 O O . GLU B 1 139 ? 2.25 30.172 19.422 1 97.88 139 GLU B O 1
ATOM 2858 N N . MET B 1 140 ? 1.803 28.031 19.625 1 97.56 140 MET B N 1
ATOM 2859 C CA . MET B 1 140 ? 2.627 27.891 20.828 1 97.56 140 MET B CA 1
ATOM 2860 C C . MET B 1 140 ? 4.098 28.125 20.516 1 97.56 140 MET B C 1
ATOM 2862 O O . MET B 1 140 ? 4.863 28.578 21.375 1 97.56 140 MET B O 1
ATOM 2866 N N . ALA B 1 141 ? 4.504 27.906 19.281 1 97.88 141 ALA B N 1
ATOM 2867 C CA . ALA B 1 141 ? 5.883 28.094 18.859 1 97.88 141 ALA B CA 1
ATOM 2868 C C . ALA B 1 141 ? 6.102 29.516 18.328 1 97.88 141 ALA B C 1
ATOM 2870 O O . ALA B 1 141 ? 7.184 29.828 17.828 1 97.88 141 ALA B O 1
ATOM 2871 N N . GLY B 1 142 ? 5.07 30.281 18.375 1 98.19 142 GLY B N 1
ATOM 2872 C CA . GLY B 1 142 ? 5.188 31.672 17.969 1 98.19 142 GLY B CA 1
ATOM 2873 C C . GLY B 1 142 ? 4.879 31.906 16.5 1 98.19 142 GLY B C 1
ATOM 2874 O O . GLY B 1 142 ? 5.199 32.969 15.945 1 98.19 142 GLY B O 1
ATOM 2875 N N . ILE B 1 143 ? 4.309 30.938 15.844 1 98.56 143 ILE B N 1
ATOM 2876 C CA . ILE B 1 143 ? 3.908 31.062 14.445 1 98.56 143 ILE B CA 1
ATOM 2877 C C . ILE B 1 143 ? 2.395 31.234 14.359 1 98.56 143 ILE B C 1
ATOM 2879 O O . ILE B 1 143 ? 1.637 30.406 14.859 1 98.56 143 ILE B O 1
ATOM 2883 N N . SER B 1 144 ? 1.949 32.281 13.734 1 98.62 144 SER B N 1
ATOM 2884 C CA . SER B 1 144 ? 0.521 32.562 13.602 1 98.62 144 SER B CA 1
ATOM 2885 C C . SER B 1 144 ? -0.088 31.766 12.453 1 98.62 144 SER B C 1
ATOM 2887 O O . SER B 1 144 ? 0.449 31.75 11.344 1 98.62 144 SER B O 1
ATOM 2889 N N . ILE B 1 145 ? -1.204 31.141 12.727 1 98.56 145 ILE B N 1
ATOM 2890 C CA . ILE B 1 145 ? -1.938 30.406 11.703 1 98.56 145 ILE B CA 1
ATOM 2891 C C . ILE B 1 145 ? -3.236 31.141 11.375 1 98.56 145 ILE B C 1
ATOM 2893 O O . ILE B 1 145 ? -4.008 31.484 12.273 1 98.56 145 ILE B O 1
ATOM 2897 N N . TYR B 1 146 ? -3.422 31.375 10.102 1 98.5 146 TYR B N 1
ATOM 2898 C CA . TYR B 1 146 ? -4.641 32 9.602 1 98.5 146 TYR B CA 1
ATOM 2899 C C . TYR B 1 146 ? -5.457 31.016 8.773 1 98.5 146 TYR B C 1
ATOM 2901 O O . TYR B 1 146 ? -4.895 30.219 8.008 1 98.5 146 TYR B O 1
ATOM 2909 N N . THR B 1 147 ? -6.738 31.031 8.953 1 98.5 147 THR B N 1
ATOM 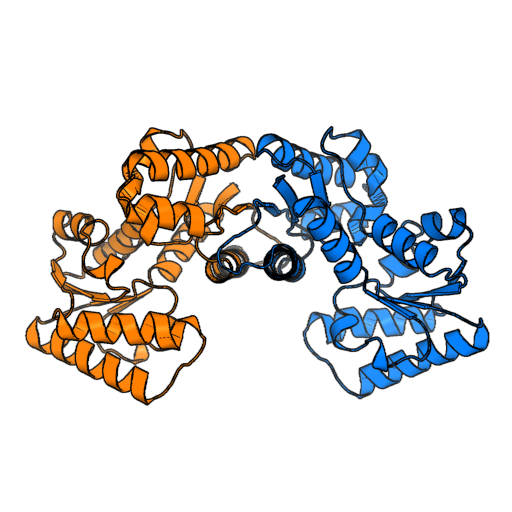2910 C CA . THR B 1 147 ? -7.652 30.25 8.109 1 98.5 147 THR B CA 1
ATOM 2911 C C . THR B 1 147 ? -8.594 31.188 7.348 1 98.5 147 THR B C 1
ATOM 2913 O O . THR B 1 147 ? -8.805 32.344 7.75 1 98.5 147 THR B O 1
ATOM 2916 N N . PRO B 1 148 ? -9.078 30.703 6.242 1 98.5 148 PRO B N 1
ATOM 2917 C CA . PRO B 1 148 ? -10.039 31.516 5.496 1 98.5 148 PRO B CA 1
ATOM 2918 C C . PRO B 1 148 ? -11.289 31.844 6.305 1 98.5 148 PRO B C 1
ATOM 2920 O O . PRO B 1 148 ? -11.508 31.25 7.371 1 98.5 148 PRO B O 1
ATOM 2923 N N . SER B 1 149 ? -12.117 32.812 5.77 1 98 149 SER B N 1
ATOM 2924 C CA . SER B 1 149 ? -13.406 33.125 6.379 1 98 149 SER B CA 1
ATOM 2925 C C . SER B 1 149 ? -14.344 31.906 6.336 1 98 149 SER B C 1
ATOM 2927 O O . SER B 1 149 ? -14.109 30.969 5.578 1 98 149 SER B O 1
ATOM 2929 N N . PRO B 1 150 ? -15.383 31.906 7.125 1 97.75 150 PRO B N 1
ATOM 2930 C CA . PRO B 1 150 ? -16.297 30.781 7.145 1 97.75 150 PRO B CA 1
ATOM 2931 C C . PRO B 1 150 ? -16.859 30.453 5.762 1 97.75 150 PRO B C 1
ATOM 2933 O O . PRO B 1 150 ? -16.969 29.281 5.395 1 97.75 150 PRO B O 1
ATOM 2936 N N . VAL B 1 151 ? -17.172 31.484 5.031 1 98 151 VAL B N 1
ATOM 2937 C CA . VAL B 1 151 ? -17.719 31.281 3.691 1 98 151 VAL B CA 1
ATOM 2938 C C . VAL B 1 151 ? -16.656 30.672 2.783 1 98 151 VAL B C 1
ATOM 2940 O O . VAL B 1 151 ? -16.938 29.766 1.999 1 98 151 VAL B O 1
ATOM 2943 N N . GLU B 1 152 ? -15.477 31.172 2.941 1 98.31 152 GLU B N 1
ATOM 2944 C CA . GLU B 1 152 ? -14.367 30.672 2.133 1 98.31 152 GLU B CA 1
ATOM 2945 C C . GLU B 1 152 ? -14.008 29.234 2.527 1 98.31 152 GLU B C 1
ATOM 2947 O O . GLU B 1 152 ? -13.664 28.422 1.674 1 98.31 152 GLU B O 1
ATOM 2952 N N . GLN B 1 153 ? -14.078 28.922 3.828 1 98.25 153 GLN B N 1
ATOM 2953 C CA . GLN B 1 153 ? -13.828 27.562 4.301 1 98.25 153 GLN B CA 1
ATOM 2954 C C . GLN B 1 153 ? -14.82 26.578 3.689 1 98.25 153 GLN B C 1
ATOM 2956 O O . GLN B 1 153 ? -14.445 25.469 3.305 1 98.25 153 GLN B O 1
ATOM 2961 N N . GLU B 1 154 ? -16.047 27.016 3.631 1 97.88 154 GLU B N 1
ATOM 2962 C CA . GLU B 1 154 ? -17.078 26.172 3.008 1 97.88 154 GLU B CA 1
ATOM 2963 C C . GLU B 1 154 ? -16.75 25.922 1.537 1 97.88 154 GLU B C 1
ATOM 2965 O O . GLU B 1 154 ? -16.891 24.797 1.055 1 97.88 154 GLU B O 1
ATOM 2970 N N . THR B 1 155 ? -16.359 26.969 0.919 1 98.19 155 THR B N 1
ATOM 2971 C CA . THR B 1 155 ? -15.992 26.859 -0.491 1 98.19 155 THR B CA 1
ATOM 2972 C C . THR B 1 155 ? -14.828 25.891 -0.682 1 98.19 155 THR B C 1
ATOM 2974 O O . THR B 1 155 ? -14.891 25 -1.525 1 98.19 155 THR B O 1
ATOM 2977 N N . ILE B 1 156 ? -13.797 26.016 0.11 1 98.06 156 ILE B N 1
ATOM 2978 C CA . ILE B 1 156 ? -12.609 25.172 0.022 1 98.06 156 ILE B CA 1
ATOM 2979 C C . ILE B 1 156 ? -12.977 23.734 0.331 1 98.06 156 ILE B C 1
ATOM 2981 O O . ILE B 1 156 ? -12.586 22.812 -0.394 1 98.06 156 ILE B O 1
ATOM 2985 N N . HIS B 1 157 ? -13.781 23.547 1.366 1 97.25 157 HIS B N 1
ATOM 2986 C CA . HIS B 1 157 ? -14.242 22.219 1.757 1 97.25 157 HIS B CA 1
ATOM 2987 C C . HIS B 1 157 ? -14.984 21.531 0.612 1 97.25 157 HIS B C 1
ATOM 2989 O O . HIS B 1 157 ? -14.719 20.359 0.308 1 97.25 157 HIS B O 1
ATOM 2995 N N . GLN B 1 158 ? -15.836 22.281 -0.055 1 97 158 GLN B N 1
ATOM 2996 C CA . GLN B 1 158 ? -16.625 21.719 -1.149 1 97 158 GLN B CA 1
ATOM 2997 C C . GLN B 1 158 ? -15.742 21.359 -2.338 1 97 158 GLN B C 1
ATOM 2999 O O . GLN B 1 158 ? -15.977 20.344 -3 1 97 158 GLN B O 1
ATOM 3004 N N . LYS B 1 159 ? -14.742 22.203 -2.609 1 97.56 159 LYS B N 1
ATOM 3005 C CA . LYS B 1 159 ? -13.82 21.922 -3.701 1 97.56 159 LYS B CA 1
ATOM 3006 C C . LYS B 1 159 ? -13 20.672 -3.404 1 97.56 159 LYS B C 1
ATOM 3008 O O . LYS B 1 159 ? -12.742 19.859 -4.301 1 97.56 159 LYS B O 1
ATOM 3013 N N . ILE B 1 160 ? -12.641 20.453 -2.137 1 95.44 160 ILE B N 1
ATOM 3014 C CA . ILE B 1 160 ? -11.828 19.297 -1.75 1 95.44 160 ILE B CA 1
ATOM 3015 C C . ILE B 1 160 ? -12.672 18.031 -1.81 1 95.44 160 ILE B C 1
ATOM 3017 O O . ILE B 1 160 ? -12.328 17.078 -2.525 1 95.44 160 ILE B O 1
ATOM 3021 N N . VAL B 1 161 ? -13.812 18.016 -1.154 1 92.94 161 VAL B N 1
ATOM 3022 C CA . VAL B 1 161 ? -14.625 16.812 -0.96 1 92.94 161 VAL B CA 1
ATOM 3023 C C . VAL B 1 161 ? -15.414 16.516 -2.23 1 92.94 161 VAL B C 1
ATOM 3025 O O . VAL B 1 161 ? -15.555 15.359 -2.625 1 92.94 161 VAL B O 1
ATOM 3028 N N . GLY B 1 162 ? -15.859 17.531 -2.869 1 92.56 162 GLY B N 1
ATOM 3029 C CA . GLY B 1 162 ? -16.75 17.359 -4.008 1 92.56 162 GLY B CA 1
ATOM 3030 C C . GLY B 1 162 ? -16 17.156 -5.316 1 92.56 162 GLY B C 1
ATOM 3031 O O . GLY B 1 162 ? -16.531 16.547 -6.25 1 92.56 162 GLY B O 1
ATOM 3032 N N . GLU B 1 163 ? -14.727 17.672 -5.398 1 95.56 163 GLU B N 1
ATOM 3033 C CA . GLU B 1 163 ? -14 17.641 -6.668 1 95.56 163 GLU B CA 1
ATOM 3034 C C . GLU B 1 163 ? -12.664 16.922 -6.527 1 95.56 163 GLU B C 1
ATOM 3036 O O . GLU B 1 163 ? -12.516 15.789 -7.008 1 95.56 163 GLU B O 1
ATOM 3041 N N . LEU B 1 164 ? -11.789 17.438 -5.758 1 93.25 164 LEU B N 1
ATOM 3042 C CA . LEU B 1 164 ? -10.406 16.969 -5.723 1 93.25 164 LEU B CA 1
ATOM 3043 C C . LEU B 1 164 ? -10.336 15.516 -5.258 1 93.25 164 LEU B C 1
ATOM 3045 O O . LEU B 1 164 ? -9.57 14.727 -5.809 1 93.25 164 LEU B O 1
ATOM 3049 N N . GLU B 1 165 ? -11.148 15.141 -4.262 1 88.69 165 GLU B N 1
ATOM 3050 C CA . GLU B 1 165 ? -11.172 13.766 -3.775 1 88.69 165 GLU B CA 1
ATOM 3051 C C . GLU B 1 165 ? -11.609 12.797 -4.871 1 88.69 165 GLU B C 1
ATOM 3053 O O . GLU B 1 165 ? -11.344 11.602 -4.797 1 88.69 165 GLU B O 1
ATOM 3058 N N . ASN B 1 166 ? -12.25 13.391 -5.836 1 88.56 166 ASN B N 1
ATOM 3059 C CA . ASN B 1 166 ? -12.758 12.562 -6.926 1 88.56 166 ASN B CA 1
ATOM 3060 C C . ASN B 1 166 ? -11.891 12.695 -8.172 1 88.56 166 ASN B C 1
ATOM 3062 O O . ASN B 1 166 ? -12.297 12.281 -9.266 1 88.56 166 ASN B O 1
ATOM 3066 N N . GLY B 1 167 ? -10.828 13.336 -8.008 1 89.62 167 GLY B N 1
ATOM 3067 C CA . GLY B 1 167 ? -9.875 13.461 -9.102 1 89.62 167 GLY B CA 1
ATOM 3068 C C . GLY B 1 167 ? -10.242 14.555 -10.086 1 89.62 167 GLY B C 1
ATOM 3069 O O . GLY B 1 167 ? -9.695 14.617 -11.188 1 89.62 167 GLY B O 1
ATOM 3070 N N . ILE B 1 168 ? -11.188 15.281 -9.734 1 93 168 ILE B N 1
ATOM 3071 C CA . ILE B 1 168 ? -11.633 16.391 -10.586 1 93 168 ILE B CA 1
ATOM 3072 C C . ILE B 1 168 ? -10.805 17.625 -10.281 1 93 168 ILE B C 1
ATOM 3074 O O . ILE B 1 168 ? -11.008 18.281 -9.25 1 93 168 ILE B O 1
ATOM 3078 N N . VAL B 1 169 ? -9.867 17.984 -11.18 1 95.44 169 VAL B N 1
ATOM 3079 C CA . VAL B 1 169 ? -8.977 19.141 -11.086 1 95.44 169 VAL B CA 1
ATOM 3080 C C . VAL B 1 169 ? -9.25 20.094 -12.242 1 95.44 169 VAL B C 1
ATOM 3082 O O . VAL B 1 169 ? -8.922 19.797 -13.391 1 95.44 169 VAL B O 1
ATOM 3085 N N . THR B 1 170 ? -9.789 21.203 -11.93 1 97.06 170 THR B N 1
ATOM 3086 C CA . THR B 1 170 ? -10.219 22.125 -12.977 1 97.06 170 THR B CA 1
ATOM 3087 C C . THR B 1 170 ? -9.562 23.484 -12.797 1 97.06 170 THR B C 1
ATOM 3089 O O . THR B 1 170 ? -9.25 23.891 -11.672 1 97.06 170 THR B O 1
ATOM 3092 N N . PRO B 1 171 ? -9.438 24.188 -13.922 1 97 171 PRO B N 1
ATOM 3093 C CA . PRO B 1 171 ? -8.914 25.547 -13.82 1 97 171 PRO B CA 1
ATOM 3094 C C . PRO B 1 171 ? -9.797 26.453 -12.961 1 97 171 PRO B C 1
ATOM 3096 O O . PRO B 1 171 ? -9.289 27.359 -12.281 1 97 171 PRO B O 1
ATOM 3099 N N . ASP B 1 172 ? -11.031 26.203 -12.992 1 97.69 172 ASP B N 1
ATOM 3100 C CA . ASP B 1 172 ? -11.953 27.016 -12.195 1 97.69 172 ASP B CA 1
ATOM 3101 C C . ASP B 1 172 ? -11.711 26.797 -10.703 1 97.69 172 ASP B C 1
ATOM 3103 O O . ASP B 1 172 ? -11.672 27.766 -9.938 1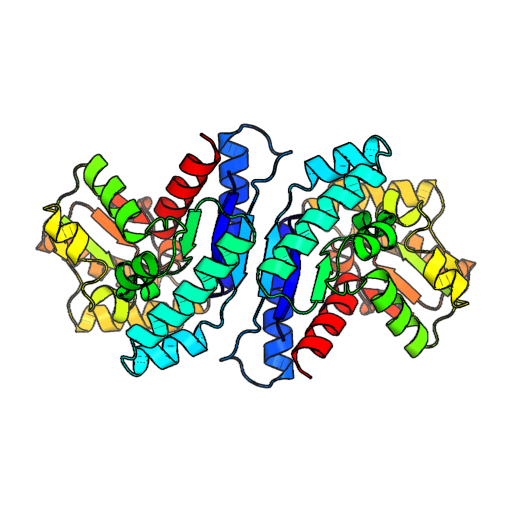 97.69 172 ASP B O 1
ATOM 3107 N N . THR B 1 173 ? -11.562 25.625 -10.312 1 98 173 THR B N 1
ATOM 3108 C CA . THR B 1 173 ? -11.266 25.312 -8.914 1 98 173 THR B CA 1
ATOM 3109 C C . THR B 1 173 ? -9.945 25.953 -8.492 1 98 173 THR B C 1
ATOM 3111 O O . THR B 1 173 ? -9.852 26.547 -7.418 1 98 173 THR B O 1
ATOM 3114 N N . LYS B 1 174 ? -8.898 25.859 -9.336 1 97.88 174 LYS B N 1
ATOM 3115 C CA . LYS B 1 174 ? -7.605 26.453 -9.023 1 97.88 174 LYS B CA 1
ATOM 3116 C C . LYS B 1 174 ? -7.73 27.969 -8.859 1 97.88 174 LYS B C 1
ATOM 3118 O O . LYS B 1 174 ? -7.188 28.531 -7.914 1 97.88 174 LYS B O 1
ATOM 3123 N N . SER B 1 175 ? -8.484 28.562 -9.789 1 98.31 175 SER B N 1
ATOM 3124 C CA . SER B 1 175 ? -8.664 30 -9.75 1 98.31 175 SER B CA 1
ATOM 3125 C C . SER B 1 175 ? -9.367 30.438 -8.461 1 98.31 175 SER B C 1
ATOM 3127 O O . SER B 1 175 ? -8.984 31.438 -7.848 1 98.31 175 SER B O 1
ATOM 3129 N N . THR B 1 176 ? -10.359 29.703 -8.117 1 98.38 176 THR B N 1
ATOM 3130 C CA . THR B 1 176 ? -11.109 30 -6.902 1 98.38 176 THR B CA 1
ATOM 3131 C C . THR B 1 176 ? -10.203 29.922 -5.68 1 98.38 176 THR B C 1
ATOM 3133 O O . THR B 1 176 ? -10.195 30.828 -4.844 1 98.38 176 THR B O 1
ATOM 3136 N N . LEU B 1 177 ? -9.438 28.906 -5.598 1 98.5 177 LEU B N 1
ATOM 3137 C CA . LEU B 1 177 ? -8.539 28.719 -4.461 1 98.5 177 LEU B CA 1
ATOM 3138 C C . LEU B 1 177 ? -7.461 29.797 -4.434 1 98.5 177 LEU B C 1
ATOM 3140 O O . LEU B 1 177 ? -7.168 30.359 -3.375 1 98.5 177 LEU B O 1
ATOM 3144 N N . LEU B 1 178 ? -6.949 30.109 -5.574 1 98.5 178 LEU B N 1
ATOM 3145 C CA . LEU B 1 178 ? -5.902 31.125 -5.66 1 98.5 178 LEU B CA 1
ATOM 3146 C C . LEU B 1 178 ? -6.438 32.5 -5.238 1 98.5 178 LEU B C 1
ATOM 3148 O O . LEU B 1 178 ? -5.73 33.25 -4.582 1 98.5 178 LEU B O 1
ATOM 3152 N N . THR B 1 179 ? -7.648 32.719 -5.672 1 98.56 179 THR B N 1
ATOM 3153 C CA . THR B 1 179 ? -8.258 34 -5.297 1 98.56 179 THR B CA 1
ATOM 3154 C C . THR B 1 179 ? -8.359 34.125 -3.777 1 98.56 179 THR B C 1
ATOM 3156 O O . THR B 1 179 ? -8 35.156 -3.205 1 98.56 179 THR B O 1
ATOM 3159 N N . ILE B 1 180 ? -8.773 33.094 -3.127 1 98.56 180 ILE B N 1
ATOM 3160 C CA . ILE B 1 180 ? -8.953 33.094 -1.68 1 98.56 180 ILE B CA 1
ATOM 3161 C C . ILE B 1 180 ? -7.598 33.219 -0.992 1 98.56 180 ILE B C 1
ATOM 3163 O O . ILE B 1 180 ? -7.426 34.094 -0.115 1 98.56 180 ILE B O 1
ATOM 3167 N N . ILE B 1 181 ? -6.609 32.469 -1.424 1 98.44 181 ILE B N 1
ATOM 3168 C CA . ILE B 1 181 ? -5.309 32.406 -0.764 1 98.44 181 ILE B CA 1
ATOM 3169 C C . ILE B 1 181 ? -4.559 33.719 -0.973 1 98.44 181 ILE B C 1
ATOM 3171 O O . ILE B 1 181 ? -3.957 34.25 -0.038 1 98.44 181 ILE B O 1
ATOM 3175 N N . ASN B 1 182 ? -4.645 34.219 -2.162 1 98.25 182 ASN B N 1
ATOM 3176 C CA . ASN B 1 182 ? -3.984 35.5 -2.438 1 98.25 182 ASN B CA 1
ATOM 3177 C C . ASN B 1 182 ? -4.613 36.656 -1.643 1 98.25 182 ASN B C 1
ATOM 3179 O O . ASN B 1 182 ? -3.918 37.594 -1.232 1 98.25 182 ASN B O 1
ATOM 3183 N N . GLY B 1 183 ? -5.949 36.625 -1.562 1 98.25 183 GLY B N 1
ATOM 3184 C CA . GLY B 1 183 ? -6.602 37.562 -0.684 1 98.25 183 GLY B CA 1
ATOM 3185 C C . GLY B 1 183 ? -6.086 37.5 0.742 1 98.25 183 GLY B C 1
ATOM 3186 O O . GLY B 1 183 ? -5.836 38.562 1.355 1 98.25 183 GLY B O 1
ATOM 3187 N N . MET B 1 184 ? -5.852 36.344 1.279 1 98.38 184 MET B N 1
ATOM 3188 C CA . MET B 1 184 ? -5.336 36.156 2.633 1 98.38 184 MET B CA 1
ATOM 3189 C C . MET B 1 184 ? -3.906 36.656 2.75 1 98.38 184 MET B C 1
ATOM 3191 O O . MET B 1 184 ? -3.543 37.281 3.756 1 98.38 184 MET B O 1
ATOM 3195 N N . ILE B 1 185 ? -3.1 36.344 1.727 1 98.19 185 ILE B N 1
ATOM 3196 C CA . ILE B 1 185 ? -1.701 36.75 1.719 1 98.19 185 ILE B CA 1
ATOM 3197 C C . ILE B 1 185 ? -1.614 38.281 1.85 1 98.19 185 ILE B C 1
ATOM 3199 O O . ILE B 1 185 ? -0.849 38.781 2.668 1 98.19 185 ILE B O 1
ATOM 3203 N N . LYS B 1 186 ? -2.402 38.938 1.083 1 97.69 186 LYS B N 1
ATOM 3204 C CA . LYS B 1 186 ? -2.398 40.406 1.089 1 97.69 186 LYS B CA 1
ATOM 3205 C C . LYS B 1 186 ? -2.938 40.938 2.408 1 97.69 186 LYS B C 1
ATOM 3207 O O . LYS B 1 186 ? -2.367 41.875 2.98 1 97.69 186 LYS B O 1
ATOM 3212 N N . GLU B 1 187 ? -3.957 40.375 2.838 1 97.88 187 GLU B N 1
ATOM 3213 C CA . GLU B 1 187 ? -4.66 40.875 4.016 1 97.88 187 GLU B CA 1
ATOM 3214 C C . GLU B 1 187 ? -3.824 40.719 5.277 1 97.88 187 GLU B C 1
ATOM 3216 O O . GLU B 1 187 ? -3.818 41.562 6.156 1 97.88 187 GLU B O 1
ATOM 3221 N N . HIS B 1 188 ? -3.115 39.594 5.363 1 98 188 HIS B N 1
ATOM 3222 C CA . HIS B 1 188 ? -2.48 39.25 6.633 1 98 188 HIS B CA 1
ATOM 3223 C C . HIS B 1 188 ? -0.96 39.281 6.516 1 98 188 HIS B C 1
ATOM 3225 O O . HIS B 1 188 ? -0.251 39.031 7.496 1 98 188 HIS B O 1
ATOM 3231 N N . GLY B 1 189 ? -0.442 39.531 5.324 1 98.31 189 GLY B N 1
ATOM 3232 C CA . GLY B 1 189 ? 1 39.531 5.133 1 98.31 189 GLY B CA 1
ATOM 3233 C C . GLY B 1 189 ? 1.623 38.156 5.359 1 98.31 189 GLY B C 1
ATOM 3234 O O . GLY B 1 189 ? 2.617 38.031 6.078 1 98.31 189 GLY B O 1
ATOM 3235 N N . LEU B 1 190 ? 1.002 37.188 4.805 1 98.69 190 LEU B N 1
ATOM 3236 C CA . LEU B 1 190 ? 1.419 35.781 5.027 1 98.69 190 LEU B CA 1
ATOM 3237 C C . LEU B 1 190 ? 2.771 35.531 4.375 1 98.69 190 LEU B C 1
ATOM 3239 O O . LEU B 1 190 ? 3.074 36.062 3.312 1 98.69 190 LEU B O 1
ATOM 3243 N N . ASP B 1 191 ? 3.557 34.656 5.051 1 98.62 191 ASP B N 1
ATOM 3244 C CA . ASP B 1 191 ? 4.84 34.281 4.473 1 98.62 191 ASP B CA 1
ATOM 3245 C C . ASP B 1 191 ? 4.875 32.781 4.164 1 98.62 191 ASP B C 1
ATOM 3247 O O . ASP B 1 191 ? 5.895 32.25 3.703 1 98.62 191 ASP B O 1
ATOM 3251 N N . GLY B 1 192 ? 3.748 32.031 4.336 1 98.56 192 GLY B N 1
ATOM 3252 C CA . GLY B 1 192 ? 3.639 30.641 3.953 1 98.56 192 GLY B CA 1
ATOM 3253 C C . GLY B 1 192 ? 2.203 30.156 3.861 1 98.56 192 GLY B C 1
ATOM 3254 O O . GLY B 1 192 ? 1.291 30.797 4.387 1 98.56 192 GLY B O 1
ATOM 3255 N N . VAL B 1 193 ? 2.016 29.094 3.176 1 98.62 193 VAL B N 1
ATOM 3256 C CA . VAL B 1 193 ? 0.729 28.406 3.047 1 98.62 193 VAL B CA 1
ATOM 3257 C C . VAL B 1 193 ? 0.897 26.922 3.346 1 98.62 193 VAL B C 1
ATOM 3259 O O . VAL B 1 193 ? 1.79 26.266 2.797 1 98.62 193 VAL B O 1
ATOM 3262 N N . ILE B 1 194 ? 0.071 26.422 4.227 1 98.38 194 ILE B N 1
ATOM 3263 C CA . ILE B 1 194 ? 0.066 25 4.559 1 98.38 194 ILE B CA 1
ATOM 3264 C C . ILE B 1 194 ? -1.04 24.297 3.775 1 98.38 194 ILE B C 1
ATOM 3266 O O . ILE B 1 194 ? -2.221 24.609 3.936 1 98.38 194 ILE B O 1
ATOM 3270 N N . LEU B 1 195 ? -0.623 23.422 2.957 1 97.88 195 LEU B N 1
ATOM 3271 C CA . LEU B 1 195 ? -1.573 22.5 2.334 1 97.88 195 LEU B CA 1
ATOM 3272 C C . LEU B 1 195 ? -1.879 21.328 3.254 1 97.88 195 LEU B C 1
ATOM 3274 O O . LEU B 1 195 ? -1.155 20.328 3.256 1 97.88 195 LEU B O 1
ATOM 3278 N N . GLY B 1 196 ? -3.029 21.438 3.908 1 95.62 196 GLY B N 1
ATOM 3279 C CA . GLY B 1 196 ? -3.334 20.562 5.027 1 95.62 196 GLY B CA 1
ATOM 3280 C C . GLY B 1 196 ? -4.109 19.328 4.625 1 95.62 196 GLY B C 1
ATOM 3281 O O . GLY B 1 196 ? -4.738 18.672 5.465 1 95.62 196 GLY B O 1
ATOM 3282 N N . CYS B 1 197 ? -4.156 19.062 3.393 1 90.75 197 CYS B N 1
ATOM 3283 C CA . CYS B 1 197 ? -4.73 17.812 2.912 1 90.75 197 CYS B CA 1
ATOM 3284 C C . CYS B 1 197 ? -4.031 17.344 1.643 1 90.75 197 CYS B C 1
ATOM 3286 O O . CYS B 1 197 ? -3.533 18.156 0.864 1 90.75 197 CYS B O 1
ATOM 3288 N N . THR B 1 198 ? -4.066 16.047 1.472 1 87.31 198 THR B N 1
ATOM 3289 C CA . THR B 1 198 ? -3.287 15.422 0.408 1 87.31 198 THR B CA 1
ATOM 3290 C C . THR B 1 198 ? -3.887 15.734 -0.959 1 87.31 198 THR B C 1
ATOM 3292 O O . THR B 1 198 ? -3.227 15.57 -1.986 1 87.31 198 THR B O 1
ATOM 3295 N N . GLU B 1 199 ? -5.078 16.234 -0.989 1 90 199 GLU B N 1
ATOM 3296 C CA . GLU B 1 199 ? -5.75 16.562 -2.244 1 90 199 GLU B CA 1
ATOM 3297 C C . GLU B 1 199 ? -5.297 17.922 -2.779 1 90 199 GLU B C 1
ATOM 3299 O O . GLU B 1 199 ? -5.289 18.141 -3.99 1 90 199 GLU B O 1
ATOM 3304 N N . LEU B 1 200 ? -4.887 18.766 -1.926 1 95.94 200 LEU B N 1
ATOM 3305 C CA . LEU B 1 200 ? -4.582 20.156 -2.297 1 95.94 200 LEU B CA 1
ATOM 3306 C C . LEU B 1 200 ? -3.338 20.203 -3.18 1 95.94 200 LEU B C 1
ATOM 3308 O O . LEU B 1 200 ? -3.293 20.984 -4.141 1 95.94 200 LEU B O 1
ATOM 3312 N N . PRO B 1 201 ? -2.377 19.375 -2.943 1 95.38 201 PRO B N 1
ATOM 3313 C CA . PRO B 1 201 ? -1.189 19.391 -3.799 1 95.38 201 PRO B CA 1
ATOM 3314 C C . PRO B 1 201 ? -1.486 18.953 -5.23 1 95.38 201 PRO B C 1
ATOM 3316 O O . PRO B 1 201 ? -0.653 19.141 -6.121 1 95.38 201 PRO B O 1
ATOM 3319 N N . LEU B 1 202 ? -2.633 18.344 -5.398 1 93.44 202 LEU B N 1
ATOM 3320 C CA . LEU B 1 202 ? -3.035 17.969 -6.75 1 93.44 202 LEU B CA 1
ATOM 3321 C C . LEU B 1 202 ? -3.291 19.219 -7.602 1 93.44 202 LEU B C 1
ATOM 3323 O O . LEU B 1 202 ? -3.264 19.141 -8.828 1 93.44 202 LEU B O 1
ATOM 3327 N N . ILE B 1 203 ? -3.58 20.375 -6.961 1 97.31 203 ILE B N 1
ATOM 3328 C CA . ILE B 1 203 ? -4.055 21.531 -7.711 1 97.31 203 ILE B CA 1
ATOM 3329 C C . ILE B 1 203 ? -3.201 22.75 -7.371 1 97.31 203 ILE B C 1
ATOM 3331 O O . ILE B 1 203 ? -3.154 23.719 -8.141 1 97.31 203 ILE B O 1
ATOM 3335 N N . LEU B 1 204 ? -2.512 22.719 -6.25 1 97.62 204 LEU B N 1
ATOM 3336 C CA . LEU B 1 204 ? -1.683 23.828 -5.801 1 97.62 204 LEU B CA 1
ATOM 3337 C C . LEU B 1 204 ? -0.248 23.375 -5.555 1 97.62 204 LEU B C 1
ATOM 3339 O O . LEU B 1 204 ? -0.017 22.25 -5.109 1 97.62 204 LEU B O 1
ATOM 3343 N N . ASN B 1 205 ? 0.667 24.25 -5.832 1 96.69 205 ASN B N 1
ATOM 3344 C CA . ASN B 1 205 ? 2.072 23.984 -5.551 1 96.69 205 ASN B CA 1
ATOM 3345 C C . ASN B 1 205 ? 2.865 25.266 -5.352 1 96.69 205 ASN B C 1
ATOM 3347 O O . ASN B 1 205 ? 2.291 26.359 -5.344 1 96.69 205 ASN B O 1
ATOM 3351 N N . GLN B 1 206 ? 4.172 25.062 -5.16 1 97.31 206 GLN B N 1
ATOM 3352 C CA . GLN B 1 206 ? 5.055 26.172 -4.828 1 97.31 206 GLN B CA 1
ATOM 3353 C C . GLN B 1 206 ? 5.039 27.25 -5.922 1 97.31 206 GLN B C 1
ATOM 3355 O O . GLN B 1 206 ? 5.176 28.438 -5.637 1 97.31 206 GLN B O 1
ATOM 3360 N N . ARG B 1 207 ? 4.855 26.906 -7.141 1 96.62 207 ARG B N 1
ATOM 3361 C CA . ARG B 1 207 ? 4.93 27.828 -8.266 1 96.62 207 ARG B CA 1
ATOM 3362 C C . ARG B 1 207 ? 3.736 28.766 -8.289 1 96.62 207 ARG B C 1
ATOM 3364 O O . ARG B 1 207 ? 3.77 29.812 -8.945 1 96.62 207 ARG B O 1
ATOM 3371 N N . ASP B 1 208 ? 2.754 28.406 -7.59 1 97.88 208 ASP B N 1
ATOM 3372 C CA . ASP B 1 208 ? 1.523 29.188 -7.602 1 97.88 208 ASP B CA 1
ATOM 3373 C C . ASP B 1 208 ? 1.641 30.406 -6.691 1 97.88 208 ASP B C 1
ATOM 3375 O O . ASP B 1 208 ? 0.813 31.312 -6.758 1 97.88 208 ASP B O 1
ATOM 3379 N N . PHE B 1 209 ? 2.699 30.391 -5.855 1 97.75 209 PHE B N 1
ATOM 3380 C CA . PHE B 1 209 ? 2.791 31.438 -4.844 1 97.75 209 PHE B CA 1
ATOM 3381 C C . PHE B 1 209 ? 4.211 31.984 -4.762 1 97.75 209 PHE B C 1
ATOM 3383 O O . PHE B 1 209 ? 5.176 31.281 -5.047 1 97.75 209 PHE B O 1
ATOM 3390 N N . SER B 1 210 ? 4.301 33.25 -4.289 1 96.5 210 SER B N 1
ATOM 3391 C CA . SER B 1 210 ? 5.594 33.875 -4.023 1 96.5 210 SER B CA 1
ATOM 3392 C C . SER B 1 210 ? 6.078 33.562 -2.613 1 96.5 210 SER B C 1
ATOM 3394 O O . SER B 1 210 ? 7.242 33.781 -2.283 1 96.5 210 SER B O 1
ATOM 3396 N N . ILE B 1 211 ? 5.195 33.031 -1.788 1 98.06 211 ILE B N 1
ATOM 3397 C CA . ILE B 1 211 ? 5.527 32.656 -0.419 1 98.06 211 ILE B CA 1
ATOM 3398 C C . ILE B 1 211 ? 5.719 31.156 -0.336 1 98.06 211 ILE B C 1
ATOM 3400 O O . ILE B 1 211 ? 5.422 30.422 -1.289 1 98.06 211 ILE B O 1
ATOM 3404 N N . GLU B 1 212 ? 6.195 30.672 0.807 1 98.56 212 GLU B N 1
ATOM 3405 C CA . GLU B 1 212 ? 6.523 29.25 0.958 1 98.56 212 GLU B CA 1
ATOM 3406 C C . GLU B 1 212 ? 5.258 28.406 1.047 1 98.56 212 GLU B C 1
ATOM 3408 O O . GLU B 1 212 ? 4.277 28.797 1.679 1 98.56 212 GLU B O 1
ATOM 3413 N N . VAL B 1 213 ? 5.316 27.266 0.358 1 98.56 213 VAL B N 1
ATOM 3414 C CA . VAL B 1 213 ? 4.219 26.312 0.427 1 98.56 213 VAL B CA 1
ATOM 3415 C C . VAL B 1 213 ? 4.672 25.062 1.181 1 98.56 213 VAL B C 1
ATOM 3417 O O . VAL B 1 213 ? 5.699 24.469 0.851 1 98.56 213 VAL B O 1
ATOM 3420 N N . LEU B 1 214 ? 3.973 24.734 2.209 1 98.12 214 LEU B N 1
ATOM 3421 C CA . LEU B 1 214 ? 4.234 23.516 2.973 1 98.12 214 LEU B CA 1
ATOM 3422 C C . LEU B 1 214 ? 3.193 22.453 2.66 1 98.12 214 LEU B C 1
ATOM 3424 O O . LEU B 1 214 ? 2.012 22.609 2.969 1 98.12 214 LEU B O 1
ATOM 3428 N N . ASP B 1 215 ? 3.631 21.422 2.031 1 97.44 215 ASP B N 1
ATOM 3429 C CA . ASP B 1 215 ? 2.844 20.203 1.844 1 97.44 215 ASP B CA 1
ATOM 3430 C C . ASP B 1 215 ? 3.043 19.234 3.008 1 97.44 215 ASP B C 1
ATOM 3432 O O . ASP B 1 215 ? 4.07 18.562 3.086 1 97.44 215 ASP B O 1
ATOM 3436 N N . ILE B 1 216 ? 2.041 19.109 3.799 1 96.44 216 ILE B N 1
ATOM 3437 C CA . ILE B 1 216 ? 2.227 18.453 5.09 1 96.44 216 ILE B CA 1
ATOM 3438 C C . ILE B 1 216 ? 2.584 16.984 4.871 1 96.44 216 ILE B C 1
ATOM 3440 O O . ILE B 1 216 ? 3.395 16.406 5.613 1 96.44 216 ILE B O 1
ATOM 3444 N N . ALA B 1 217 ? 1.979 16.297 3.939 1 96.25 217 ALA B N 1
ATOM 3445 C CA . ALA B 1 217 ? 2.314 14.906 3.658 1 96.25 217 ALA B CA 1
ATOM 3446 C C . ALA B 1 217 ? 3.756 14.773 3.176 1 96.25 217 ALA B C 1
ATOM 3448 O O . ALA B 1 217 ? 4.484 13.875 3.611 1 96.25 217 ALA B O 1
ATOM 3449 N N . LYS B 1 218 ? 4.129 15.688 2.285 1 96.94 218 LYS B N 1
ATOM 3450 C CA . LYS B 1 218 ? 5.492 15.688 1.759 1 96.94 218 LYS B CA 1
ATOM 3451 C C . LYS B 1 218 ? 6.512 15.883 2.875 1 96.94 218 LYS B C 1
ATOM 3453 O O . LYS B 1 218 ? 7.52 15.172 2.938 1 96.94 218 LYS B O 1
ATOM 3458 N N . GLU B 1 219 ? 6.262 16.859 3.73 1 97.5 219 GLU B N 1
ATOM 3459 C CA . GLU B 1 219 ? 7.18 17.141 4.832 1 97.5 219 GLU B CA 1
ATOM 3460 C C . GLU B 1 219 ? 7.254 15.953 5.793 1 97.5 219 GLU B C 1
ATOM 3462 O O . GLU B 1 219 ? 8.32 15.648 6.332 1 97.5 219 GLU B O 1
ATOM 3467 N N . HIS B 1 220 ? 6.105 15.344 6.059 1 98.25 220 HIS B N 1
ATOM 3468 C CA . HIS B 1 220 ? 6.051 14.156 6.906 1 98.25 220 HIS B CA 1
ATOM 3469 C C . HIS B 1 220 ? 6.863 13.016 6.309 1 98.25 220 HIS B C 1
ATOM 3471 O O . HIS B 1 220 ? 7.684 12.398 6.996 1 98.25 220 HIS B O 1
ATOM 3477 N N . ILE B 1 221 ? 6.703 12.719 5.02 1 98.38 221 ILE B N 1
ATOM 3478 C CA . ILE B 1 221 ? 7.414 11.648 4.32 1 98.38 221 ILE B CA 1
ATOM 3479 C C . ILE B 1 221 ? 8.914 11.93 4.336 1 98.38 221 ILE B C 1
ATOM 3481 O O . ILE B 1 221 ? 9.719 11.023 4.562 1 98.38 221 ILE B O 1
ATOM 3485 N N . ASN B 1 222 ? 9.258 13.211 4.117 1 98.12 222 ASN B N 1
ATOM 3486 C CA . ASN B 1 222 ? 10.664 13.594 4.195 1 98.12 222 ASN B CA 1
ATOM 3487 C C . ASN B 1 222 ? 11.266 13.234 5.551 1 98.12 222 ASN B C 1
ATOM 3489 O O . ASN B 1 222 ? 12.383 12.711 5.625 1 98.12 222 ASN B O 1
ATOM 3493 N N . ALA B 1 223 ? 10.547 13.516 6.582 1 98.31 223 ALA B N 1
ATOM 3494 C CA . ALA B 1 223 ? 11.031 13.234 7.934 1 98.31 223 ALA B CA 1
ATOM 3495 C C . ALA B 1 223 ? 11.164 11.734 8.172 1 98.31 223 ALA B C 1
ATOM 3497 O O . ALA B 1 223 ? 12.109 11.281 8.812 1 98.31 223 ALA B O 1
ATOM 3498 N N . ILE B 1 224 ? 10.211 10.953 7.707 1 98.62 224 ILE B N 1
ATOM 3499 C CA . ILE B 1 224 ? 10.242 9.5 7.828 1 98.62 224 ILE B CA 1
ATOM 3500 C C . ILE B 1 224 ? 11.492 8.945 7.164 1 98.62 224 ILE B C 1
ATOM 3502 O O . ILE B 1 224 ? 12.234 8.164 7.766 1 98.62 224 ILE B O 1
ATOM 3506 N N . VAL B 1 225 ? 11.734 9.398 5.93 1 98.56 225 VAL B N 1
ATOM 3507 C CA . VAL B 1 225 ? 12.859 8.891 5.148 1 98.56 225 VAL B CA 1
ATOM 3508 C C . VAL B 1 225 ? 14.172 9.281 5.82 1 98.56 225 VAL B C 1
ATOM 3510 O O . VAL B 1 225 ? 15.117 8.484 5.867 1 98.56 225 VAL B O 1
ATOM 3513 N N . LYS B 1 226 ? 14.219 10.547 6.312 1 97.69 226 LYS B N 1
ATOM 3514 C CA . LYS B 1 226 ? 15.414 10.984 7.027 1 97.69 226 LYS B CA 1
ATOM 3515 C C . LYS B 1 226 ? 15.711 10.07 8.211 1 97.69 226 LYS B C 1
ATOM 3517 O O . LYS B 1 226 ? 16.875 9.703 8.445 1 97.69 226 LYS B O 1
ATOM 3522 N N . LYS B 1 227 ? 14.719 9.672 8.906 1 97.31 227 LYS B N 1
ATOM 3523 C CA . LYS B 1 227 ? 14.883 8.797 10.062 1 97.31 227 LYS B CA 1
ATOM 3524 C C . LYS B 1 227 ? 15.32 7.395 9.633 1 97.31 227 LYS B C 1
ATOM 3526 O O . LYS B 1 227 ? 16.094 6.742 10.328 1 97.31 227 LYS B O 1
ATOM 3531 N N . LEU B 1 228 ? 14.82 6.891 8.516 1 97.56 228 LEU B N 1
ATOM 3532 C CA . LEU B 1 228 ? 15.102 5.547 8.023 1 97.56 228 LEU B CA 1
ATOM 3533 C C . LEU B 1 228 ? 16.516 5.469 7.445 1 97.56 228 LEU B C 1
ATOM 3535 O O . LEU B 1 228 ? 17.125 4.398 7.438 1 97.56 228 LEU B O 1
ATOM 3539 N N . SER B 1 229 ? 17 6.566 6.906 1 92.69 229 SER B N 1
ATOM 3540 C CA . SER B 1 229 ? 18.266 6.562 6.168 1 92.69 229 SER B CA 1
ATOM 3541 C C . SER B 1 229 ? 19.438 6.883 7.086 1 92.69 229 SER B C 1
ATOM 3543 O O . SER B 1 229 ? 20.594 6.879 6.648 1 92.69 229 SER B O 1
ATOM 3545 N N . CYS B 1 230 ? 19.266 7.273 8.289 1 81.12 230 CYS B N 1
ATOM 3546 C CA . CYS B 1 230 ? 20.328 7.535 9.25 1 81.12 230 CYS B CA 1
ATOM 3547 C C . CYS B 1 230 ? 20.734 6.258 9.977 1 81.12 230 CYS B C 1
ATOM 3549 O O . CYS B 1 230 ? 19.906 5.367 10.18 1 81.12 230 CYS B O 1
#

Organism: Candida glabrata (strain ATCC 2001 / BCRC 20586 / JCM 3761 / NBRC 0622 / NRRL Y-65 / CBS 138) (NCBI:txid284593)

Sequence (460 aa):
MKVGIIGGIGPEATTHYYISIIKQFQDAVGSDKVLPEMVVESINMYHMFEMLEQRQYDDVAEYLAHAACNLQKAGADFGVMCGNTPHIVFEKIQGKTDLPLLSMVQCSLDVASAMGLKRLALLGTKFTMQNDFFKRPFEMAGISIYTPSPVEQETIHQKIVGELENGIVTPDTKSTLLTIINGMIKEHGLDGVILGCTELPLILNQRDFSIEVLDIAKEHINAIVKKLSCMKVGIIGGIGPEATTHYYISIIKQFQDAVGSDKVLPEMVVESINMYHMFEMLEQRQYDDVAEYLAHAACNLQKAGADFGVMCGNTPHIVFEKIQGKTDLPLLSMVQCSLDVASAMGLKRLALLGTKFTMQNDFFKRPFEMAGISIYTPSPVEQETIHQKIVGELENGIVTPDTKSTLLTIINGMIKEHGLDGVILGCTELPLILNQRDFSIEVLDIAKEHINAIVKKLSC

Radius of gyration: 24.46 Å; Cα contacts (8 Å, |Δi|>4): 813; chains: 2; bounding box: 45×75×58 Å

pLDDT: mean 96.82, std 2.49, range [81.12, 98.88]

Nearest PDB structures (foldseek):
  3ojc-assembly1_A  TM=9.561E-01  e=6.191E-21  Yersinia pestis CO92
  5hqt-assembly1_A  TM=9.153E-01  e=5.111E-19  Escherichia coli O157:H7 str. SS52
  2zsk-assembly1_B  TM=9.211E-01  e=1.409E-18  Pyrococcus horikoshii OT3
  2dx7-assembly1_B  TM=8.921E-01  e=5.614E-15  Pyrococcus horikoshii OT3
  1jfl-assembly1_B  TM=8.424E-01  e=1.264E-15  Pyrococcus horikoshii OT3

Foldseek 3Di:
DEEEEAAQLDPVLRVVLQVLLQVVLCVLQVHNPDGGHYHYQRDNNVVLVVCVVVVVLLVSLVRVLVSVQVRVVVPHQAYEYSADLNLVNVVSSVVSHVHHYDYLLVLLLVVCVVVVFAEEEEADAPSVQVDCSNQVVNVVVRHHYDYFDPVLNVVRNCCVPVALVVVHADPVSLVSVLVRVVVCCVVPVGQEYEPRDPSVVVHDDPVSDPHYYHDSSVSSSVVVSVVRND/DEEEEAAQLDPVLRVVLQVLLQVVLCVLQVHNPDGFHYHYQRDNNVVLVVCVVVVVLLVSLVRVLVSVQVRVVVPHQAYEYSADLNLLNVVSSVVSHPHHYDYLLVLLLVVCVVVVFAEEEEADAPSRQVDCSNQVVNVVVRHHYDYFDPVLNVVRNCCVPVALVVVHADPVSLVSVLVRVVVCCVVPVGQEYEPRDPSVVVHDDPVSDPHYYHDSSVSSSVVVSVVRND

InterPro domains:
  IPR001920 Asp/Glu racemase [G3DSA:3.40.50.1860] (2-221)
  IPR001920 Asp/Glu racemase [G3DSA:3.40.50.1860] (104-215)
  IPR001920 Asp/Glu racemase [SSF53681] (2-112)
  IPR001920 Asp/Glu racemase [SSF53681] (118-226)
  IPR004380 Aspartate racemase [TIGR00035] (3-227)
  IPR015942 Asp/Glu/hydantoin racemase [PF01177] (6-223)
  IPR033134 Asp/Glu racemase, active site 2 [PS00924] (193-203)

Secondary structure (DSSP, 8-state):
-EEEEEE-SSHHHHHHHHHHHHHHHHHHHT-SS---EEEEEE--HHHHHHHHHTT-HHHHHHHHHHHHHHHHHTT-SEEEES-SGGGGGHHHHHTT-SS-B--HHHHHHHHHHHTT--EEEEES-HHHHHSSTTHHHHHHTT-EEE---HHHHHHHHHHHHHTGGGT---HHHHHHHHHHHHHHHHHHT-SEEEE-STTGGGT--GGG-SSEEEEHHHHHHHHHHHHHH-/-EEEEEE-SSHHHHHHHHHHHHHHHHHHHT-SS---EEEEEE--HHHHHHHHHTT-HHHHHHHHHHHHHHHHHTT-SEEEES-SGGGGGHHHHHTT-SS-B--HHHHHHHHHHHTT--EEEEES-HHHHHSSTTHHHHHHTT-EEE---HHHHHHHHHHHHHTGGGT---HHHHHHHHHHHHHHHHHHT-SEEEE-STTGGGT--GGG-SSEEEEHHHHHHHHHHHHHH-

Solvent-accessible surface area (backbone atoms only — not comparable to full-atom values): 23702 Å² total; per-residue (Å²): 113,28,44,12,34,42,24,26,51,39,62,67,45,30,47,50,49,56,53,50,40,40,55,52,36,19,62,72,73,69,38,89,73,57,53,67,43,36,35,34,37,24,42,37,41,50,61,46,48,54,33,51,75,68,66,32,55,69,60,39,21,50,56,51,17,52,46,47,43,24,31,37,57,42,58,29,64,32,30,36,59,50,49,68,74,66,48,70,35,41,69,60,20,51,73,64,33,88,47,49,66,56,51,46,61,56,40,39,44,52,52,38,55,75,71,64,49,49,30,28,37,46,42,40,44,51,67,59,55,72,42,55,66,65,44,49,63,34,45,76,71,67,23,46,70,43,58,69,55,73,68,51,34,51,51,45,23,46,47,41,68,71,24,35,72,70,70,48,82,48,72,65,59,44,50,53,50,48,52,54,51,51,50,47,33,68,73,67,62,40,46,28,37,34,36,61,37,84,53,48,62,77,70,47,58,55,85,77,46,96,44,48,60,43,47,35,67,59,43,30,44,51,50,52,33,54,61,55,73,102,113,26,42,13,34,42,22,25,51,41,63,67,46,29,46,49,50,55,52,50,40,41,53,51,36,18,62,73,73,70,38,90,72,57,51,66,43,35,35,35,36,25,44,36,39,50,62,45,48,53,32,51,75,67,65,34,52,68,58,41,20,50,57,52,16,50,45,47,44,24,31,37,56,41,58,29,63,30,32,37,60,50,48,67,74,65,48,69,35,41,69,58,21,50,75,65,34,87,49,50,66,59,52,44,60,56,38,39,45,53,52,39,54,74,70,64,51,49,29,27,37,46,41,38,44,53,68,60,55,70,41,55,65,65,44,48,66,34,45,76,70,67,23,45,71,40,59,69,54,73,70,51,33,51,52,46,24,48,47,42,68,71,24,34,72,69,70,47,81,50,72,65,58,43,51,53,50,47,51,55,51,50,51,48,32,68,73,68,62,41,48,29,37,34,36,60,36,85,52,47,63,76,72,46,58,54,88,80,45,95,44,48,60,42,47,34,68,58,43,29,44,50,52,52,33,55,62,55,73,101

=== Feature glossary ===
Reading guide. The protein is described through the following features:

Foldseek 3Di. A 3Di character summarizes, for each residue, the relative orientation of the Cα frame of its nearest spatial neighbor. Because it encodes fold topology rather than chemistry, 3Di alignments detect remote structural similarity that sequence alignment misses.

Contact-map, Ramachandran, and PAE plots. Plot images: a contact map (which residues are close in 3D, as an N×N binary image), a Ramachandran scatter (backbone torsion angles, revealing secondary-structure composition at a glance), and — for AlphaFold structures — a PAE heatmap (pairwise prediction confidence).

Radius of gyration, Cα contacts, bounding box. Radius of gyration (Rg) is the root-mean-square distance of Cα atoms from their centroid — a single number for overall size and compactness. A globular domain of N residues has Rg ≈ 2.2·N^0.38 Å; an extended or disordered chain has a much larger Rg. The Cα contact count is the number of residue pairs whose Cα atoms are within 8 Å and are more than four positions apart in sequence — a standard proxy for tertiary packing density. The bounding box is the smallest axis-aligned box enclosing all Cα atoms.

Secondary structure (8-state, DSSP). Eight-state secondary structure (DSSP): H is the canonical α-helix, G the tighter 3₁₀-helix, I the wider π-helix; E/B are β-structure, T and S are turns and bends, and '-' is everything else. DSSP derives these from the pattern of main-chain N–H···O=C hydrogen bonds, not from the sequence.

B-factor. B-factor (Debye–Waller factor) reflects atomic displacement in the crystal lattice. It is an experimental observable (units Å²), not a prediction; low values mean the atom is pinned down, high values mean it moves or is heterogeneous across the crystal.

pLDDT. pLDDT is the predicted lDDT-Cα score: AlphaFold's confidence that the local environment of each residue (all inter-atomic distances within 15 Å) is correctly placed. It is a per-residue number between 0 and 100, with higher meaning more reliable.

Nearest PDB structures. Nearest PDB neighbors are the top structural matches found by Foldseek when searching this structure against the entire Protein Data Bank. Each hit reports a TM-score (0 to 1; >0.5 almost always implies the same fold) and an E-value. These are *structural* homologs — they may share no detectable sequence similarity.

Solvent-accessible surface area. Accessible surface area quantifies burial. A residue with SASA near zero is packed into the hydrophobic core; one with SASA >100 Å² sits on the surface. Computed here via the Shrake–Rupley numerical algorithm with a 1.4 Å probe.

Rendered structure images. Structure images are PyMOL renders from six orthogonal camera directions. Cartoon representation draws helices as coils and strands as arrows; sticks shows the backbone as bonds; surface shows the solvent-excluded envelope. Rainbow coloring maps sequence position to hue (blue→red, N→C); chain coloring assigns a distinct color per polypeptide.

Backbone torsions (φ/ψ). φ (phi) and ψ (psi) are the two rotatable backbone dihedrals per residue: φ is the C(i-1)–N–Cα–C torsion, ψ is the N–Cα–C–N(i+1) torsion, both in degrees on (−180°, 180°]. α-helical residues cluster near (−60°, −45°); β-strand residues near (−120°, +130°). A Ramachandran plot is simply a scatter of (φ, ψ) for every residue.

Predicted aligned error. Predicted Aligned Error (PAE) is an AlphaFold confidence matrix: entry (i, j) is the expected error in the position of residue j, in ångströms, when the prediction is superimposed on the true structure at residue i. Low PAE within a block of residues means that block is internally rigid and well-predicted; high PAE between two blocks means their relative placement is uncertain even if each block individually is confident.

mmCIF coordinates. Structure coordinates are given as an mmCIF _atom_site loop: one row per atom with element, residue name, chain id, sequence number, and x/y/z position in Å. Only the four main-chain atoms per residue are included here; side chains are omitted to keep the record compact.

InterPro / GO / CATH / organism. Database cross-references. InterPro integrates a dozen domain/family signature databases into unified entries with residue-range hits. GO terms attach function/process/location labels with evidence codes. CATH codes position the fold in a four-level structural taxonomy. Organism is the NCBI-taxonomy species name.

Secondary structure (3-state, P-SEA). SS3 is a coarse helix/strand/coil call (letters a/b/c) made by the P-SEA algorithm from inter-Cα distances and dihedrals. It is less detailed than DSSP but needs only Cα positions.

Sequence. Sequence gives the chain of amino acids in standard one-letter code (A=alanine, C=cysteine, …, Y=tyrosine), read N→C. It is the only feature that is directly encoded by the gene; all structural features are derived from the folded form of this sequence.